Protein 9R8S (pdb70)

B-factor: mean 43.8, std 15.88, range [22.4, 128.46]

Structure (mmCIF, N/CA/C/O backbone):
data_9R8S
#
_entry.id   9R8S
#
_cell.length_a   110.614
_cell.length_b   110.614
_cell.length_c   113.027
_cell.angle_alpha   90.000
_cell.angle_beta   90.000
_cell.angle_gamma   120.000
#
_symmetry.space_group_name_H-M   'P 31 2 1'
#
loop_
_entity.id
_entity.type
_entity.pdbx_description
1 polymer 'SMODS-associated and fused to various effectors domain-containing protein'
2 non-polymer 'PHOSPHATE ION'
3 water water
#
loop_
_atom_site.group_PDB
_atom_site.id
_atom_site.type_symbol
_atom_site.label_atom_id
_atom_site.label_alt_id
_atom_site.label_comp_id
_atom_site.label_asym_id
_atom_site.label_entity_id
_atom_site.label_seq_id
_atom_site.pdbx_PDB_ins_code
_atom_site.Cartn_x
_atom_site.Cartn_y
_atom_site.Cartn_z
_atom_site.occupancy
_atom_site.B_iso_or_equiv
_atom_site.auth_seq_id
_atom_site.auth_comp_id
_atom_site.auth_asym_id
_atom_site.auth_atom_id
_atom_site.pdbx_PDB_model_num
ATOM 1 N N . MET A 1 8 ? -28.839 4.802 -30.274 1.000 65.498 1 MET A N 1
ATOM 2 C CA . MET A 1 8 ? -29.825 5.758 -29.699 1.000 55.489 1 MET A CA 1
ATOM 3 C C . MET A 1 8 ? -29.173 7.127 -29.555 1.000 53.583 1 MET A C 1
ATOM 4 O O . MET A 1 8 ? -27.958 7.225 -29.385 1.000 61.689 1 MET A O 1
ATOM 9 N N . ILE A 1 9 ? -30.006 8.172 -29.647 1.000 55.247 2 ILE A N 1
ATOM 10 C CA . ILE A 1 9 ? -29.580 9.513 -29.307 1.000 51.100 2 ILE A CA 1
ATOM 11 C C . ILE A 1 9 ? -30.590 10.131 -28.351 1.000 47.171 2 ILE A C 1
ATOM 12 O O . ILE A 1 9 ? -31.731 9.675 -28.229 1.000 41.508 2 ILE A O 1
ATOM 17 N N . GLY A 1 10 ? -30.086 11.160 -27.664 1.000 43.928 3 GLY A N 1
ATOM 18 C CA . GLY A 1 10 ? -30.885 12.040 -26.842 1.000 39.848 3 GLY A CA 1
ATOM 19 C C . GLY A 1 10 ? -31.083 13.376 -27.549 1.000 33.041 3 GLY A C 1
ATOM 20 O O . GLY A 1 10 ? -30.193 13.858 -28.248 1.000 35.947 3 GLY A O 1
ATOM 21 N N . VAL A 1 11 ? -32.272 13.952 -27.368 1.000 33.007 4 VAL A N 1
ATOM 22 C CA . VAL A 1 11 ? -32.551 15.293 -27.838 1.000 31.427 4 VAL A CA 1
ATOM 23 C C . VAL A 1 11 ? -32.999 16.116 -26.636 1.000 32.255 4 VAL A C 1
ATOM 24 O O . VAL A 1 11 ? -33.963 15.748 -25.968 1.000 31.629 4 VAL A O 1
ATOM 28 N N . TYR A 1 12 ? -32.282 17.220 -26.387 1.000 31.952 5 TYR A N 1
ATOM 29 C CA . TYR A 1 12 ? -32.555 18.119 -25.280 1.000 33.323 5 TYR A CA 1
ATOM 30 C C . TYR A 1 12 ? -33.020 19.475 -25.812 1.000 31.955 5 TYR A C 1
ATOM 31 O O . TYR A 1 12 ? -32.239 20.196 -26.434 1.000 32.979 5 TYR A O 1
ATOM 40 N N . ILE A 1 13 ? -34.291 19.802 -25.544 1.000 31.540 6 ILE A N 1
ATOM 41 C CA . ILE A 1 13 ? -34.888 21.064 -25.947 1.000 31.540 6 ILE A CA 1
ATOM 42 C C . ILE A 1 13 ? -34.872 21.988 -24.733 1.000 32.221 6 ILE A C 1
ATOM 43 O O . ILE A 1 13 ? -35.464 21.659 -23.705 1.000 31.948 6 ILE A O 1
ATOM 48 N N . THR A 1 14 ? -34.181 23.129 -24.841 1.000 32.951 7 THR A N 1
ATOM 49 C CA . THR A 1 14 ? -33.980 23.961 -23.664 1.000 33.324 7 THR A CA 1
ATOM 50 C C . THR A 1 14 ? -33.973 25.449 -24.016 1.000 32.695 7 THR A C 1
ATOM 51 O O . THR A 1 14 ? -33.411 25.875 -25.022 1.000 31.980 7 THR A O 1
ATOM 55 N N . LYS A 1 15 ? -34.603 26.230 -23.131 1.000 30.874 8 LYS A N 1
ATOM 56 C CA . LYS A 1 15 ? -34.563 27.679 -23.161 1.000 31.421 8 LYS A CA 1
ATOM 57 C C . LYS A 1 15 ? -33.164 28.202 -22.834 1.000 30.947 8 LYS A C 1
ATOM 58 O O . LYS A 1 15 ? -32.893 29.374 -23.066 1.000 33.078 8 LYS A O 1
ATOM 64 N N . TRP A 1 16 ? -32.287 27.350 -22.285 1.000 31.446 9 TRP A N 1
ATOM 65 C CA . TRP A 1 16 ? -30.923 27.754 -21.968 1.000 31.883 9 TRP A CA 1
ATOM 66 C C . TRP A 1 16 ? -29.944 26.981 -22.850 1.000 35.027 9 TRP A C 1
ATOM 67 O O . TRP A 1 16 ? -29.827 27.299 -24.040 1.000 34.314 9 TRP A O 1
ATOM 78 N N . GLY A 1 17 ? -29.241 25.981 -22.287 1.000 34.051 10 GLY A N 1
ATOM 79 C CA . GLY A 1 17 ? -28.265 25.224 -23.058 1.000 35.833 10 GLY A CA 1
ATOM 80 C C . GLY A 1 17 ? -27.141 24.663 -22.195 1.000 34.914 10 GLY A C 1
ATOM 81 O O . GLY A 1 17 ? -26.750 23.508 -22.353 1.000 36.959 10 GLY A O 1
ATOM 82 N N . PHE A 1 18 ? -26.639 25.490 -21.273 1.000 37.936 11 PHE A N 1
ATOM 83 C CA . PHE A 1 18 ? -25.437 25.175 -20.514 1.000 36.585 11 PHE A CA 1
ATOM 84 C C . PHE A 1 18 ? -25.650 23.955 -19.616 1.000 35.070 11 PHE A C 1
ATOM 85 O O . PHE A 1 18 ? -24.668 23.324 -19.241 1.000 36.380 11 PHE A O 1
ATOM 93 N N . GLU A 1 19 ? -26.912 23.618 -19.288 1.000 34.999 12 GLU A N 1
ATOM 94 C CA . GLU A 1 19 ? -27.225 22.667 -18.224 1.000 34.923 12 GLU A CA 1
ATOM 95 C C . GLU A 1 19 ? -27.460 21.246 -18.747 1.000 37.877 12 GLU A C 1
ATOM 96 O O . GLU A 1 19 ? -27.939 20.395 -18.005 1.000 35.742 12 GLU A O 1
ATOM 102 N N . VAL A 1 20 ? -27.040 20.966 -19.991 1.000 36.639 13 VAL A N 1
ATOM 103 C CA . VAL A 1 20 ? -27.358 19.725 -20.674 1.000 32.705 13 VAL A CA 1
ATOM 104 C C . VAL A 1 20 ? -26.695 18.510 -20.014 1.000 33.847 13 VAL A C 1
ATOM 105 O O . VAL A 1 20 ? -27.166 17.396 -20.195 1.000 33.791 13 VAL A O 1
ATOM 109 N N . GLU A 1 21 ? -25.603 18.693 -19.268 1.000 36.543 14 GLU A N 1
ATOM 110 C CA . GLU A 1 21 ? -24.790 17.559 -18.842 1.000 37.946 14 GLU A CA 1
ATOM 111 C C . GLU A 1 21 ? -25.547 16.621 -17.902 1.000 35.657 14 GLU A C 1
ATOM 112 O O . GLU A 1 21 ? -25.270 15.425 -17.907 1.000 37.852 14 GLU A O 1
ATOM 118 N N . THR A 1 22 ? -26.479 17.128 -17.085 1.000 33.196 15 THR A N 1
ATOM 119 C CA . THR A 1 22 ? -27.192 16.232 -16.182 1.000 35.423 15 THR A CA 1
ATOM 120 C C . THR A 1 22 ? -28.077 15.279 -16.985 1.000 34.544 15 THR A C 1
ATOM 121 O O . THR A 1 22 ? -28.265 14.136 -16.586 1.000 37.289 15 THR A O 1
ATOM 125 N N . PHE A 1 23 ? -28.617 15.746 -18.114 1.000 34.546 16 PHE A N 1
ATOM 126 C CA . PHE A 1 23 ? -29.395 14.897 -19.002 1.000 35.369 16 PHE A CA 1
ATOM 127 C C . PHE A 1 23 ? -28.499 13.821 -19.610 1.000 34.994 16 PHE A C 1
ATOM 128 O O . PHE A 1 23 ? -28.858 12.643 -19.572 1.000 38.317 16 PHE A O 1
ATOM 136 N N . LYS A 1 24 ? -27.331 14.213 -20.133 1.000 37.221 17 LYS A N 1
ATOM 137 C CA . LYS A 1 24 ? -26.421 13.245 -20.739 1.000 40.894 17 LYS A CA 1
ATOM 138 C C . LYS A 1 24 ? -26.077 12.149 -19.724 1.000 41.363 17 LYS A C 1
ATOM 139 O O . LYS A 1 24 ? -26.093 10.962 -20.058 1.000 41.210 17 LYS A O 1
ATOM 145 N N . LYS A 1 25 ? -25.792 12.555 -18.479 1.000 42.212 18 LYS A N 1
ATOM 146 C CA . LYS A 1 25 ? -25.344 11.629 -17.448 1.000 45.360 18 LYS A CA 1
ATOM 147 C C . LYS A 1 25 ? -26.437 10.620 -17.106 1.000 39.045 18 LYS A C 1
ATOM 148 O O . LYS A 1 25 ? -26.135 9.517 -16.665 1.000 41.844 18 LYS A O 1
ATOM 154 N N . ALA A 1 26 ? -27.703 11.005 -17.277 1.000 39.397 19 ALA A N 1
ATOM 155 C CA . ALA A 1 26 ? -28.822 10.140 -16.932 1.000 39.824 19 ALA A CA 1
ATOM 156 C C . ALA A 1 26 ? -29.030 9.041 -17.975 1.000 42.571 19 ALA A C 1
ATOM 157 O O . ALA A 1 26 ? -29.639 8.011 -17.673 1.000 44.055 19 ALA A O 1
ATOM 159 N N . LEU A 1 27 ? -28.521 9.259 -19.195 1.000 38.423 20 LEU A N 1
ATOM 160 C CA . LEU A 1 27 ? -28.766 8.339 -20.294 1.000 38.794 20 LEU A CA 1
ATOM 161 C C . LEU A 1 27 ? -27.771 7.188 -20.262 1.000 43.127 20 LEU A C 1
ATOM 162 O O . LEU A 1 27 ? -26.736 7.284 -19.601 1.000 44.658 20 LEU A O 1
ATOM 167 N N . PRO A 1 28 ? -28.067 6.076 -20.984 1.000 47.658 21 PRO A N 1
ATOM 168 C CA . PRO A 1 28 ? -27.103 4.998 -21.153 1.000 51.527 21 PRO A CA 1
ATOM 169 C C . PRO A 1 28 ? -25.749 5.498 -21.659 1.000 55.938 21 PRO A C 1
ATOM 170 O O . PRO A 1 28 ? -25.666 6.536 -22.321 1.000 55.050 21 PRO A O 1
ATOM 174 N N . LYS A 1 29 ? -24.697 4.747 -21.313 1.000 57.259 22 LYS A N 1
ATOM 175 C CA . LYS A 1 29 ? -23.327 5.090 -21.659 1.000 62.610 22 LYS A CA 1
ATOM 176 C C . LYS A 1 29 ? -23.218 5.301 -23.168 1.000 60.489 22 LYS A C 1
ATOM 177 O O . LYS A 1 29 ? -23.840 4.573 -23.938 1.000 57.532 22 LYS A O 1
ATOM 183 N N . ASN A 1 30 ? -22.450 6.327 -23.563 1.000 58.653 23 ASN A N 1
ATOM 184 C CA . ASN A 1 30 ? -22.165 6.645 -24.956 1.000 65.479 23 ASN A CA 1
ATOM 185 C C . ASN A 1 30 ? -23.429 6.987 -25.743 1.000 57.658 23 ASN A C 1
ATOM 186 O O . ASN A 1 30 ? -23.529 6.639 -26.913 1.000 64.339 23 ASN A O 1
ATOM 191 N N . THR A 1 31 ? -24.389 7.670 -25.112 1.000 54.572 24 THR A N 1
ATOM 192 C CA . THR A 1 31 ? -25.503 8.259 -25.838 1.000 51.054 24 THR A CA 1
ATOM 193 C C . THR A 1 31 ? -25.125 9.692 -26.203 1.000 48.570 24 THR A C 1
ATOM 194 O O . THR A 1 31 ? -24.834 10.504 -25.332 1.000 48.970 24 THR A O 1
ATOM 198 N N . GLU A 1 32 ? -25.131 9.993 -27.500 1.000 51.039 25 GLU A N 1
ATOM 199 C CA . GLU A 1 32 ? -24.940 11.351 -27.986 1.000 50.682 25 GLU A CA 1
ATOM 200 C C . GLU A 1 32 ? -26.211 12.149 -27.718 1.000 47.793 25 GLU A C 1
ATOM 201 O O . GLU A 1 32 ? -27.308 11.599 -27.776 1.000 48.586 25 GLU A O 1
ATOM 207 N N . VAL A 1 33 ? -26.050 13.442 -27.414 1.000 44.360 26 VAL A N 1
ATOM 208 C CA . VAL A 1 33 ? -27.181 14.315 -27.143 1.000 42.240 26 VAL A CA 1
ATOM 209 C C . VAL A 1 33 ? -27.093 15.518 -28.075 1.000 40.082 26 VAL A C 1
ATOM 210 O O . VAL A 1 33 ? -26.061 16.178 -28.138 1.000 42.498 26 VAL A O 1
ATOM 214 N N . LYS A 1 34 ? -28.194 15.782 -28.782 1.000 40.669 27 LYS A N 1
ATOM 215 C CA . LYS A 1 34 ? -28.339 16.968 -29.606 1.000 43.292 27 LYS A CA 1
ATOM 216 C C . LYS A 1 34 ? -29.153 17.991 -28.815 1.000 42.827 27 LYS A C 1
ATOM 217 O O . LYS A 1 34 ? -30.264 17.683 -28.378 1.000 40.163 27 LYS A O 1
ATOM 223 N N . THR A 1 35 ? -28.598 19.199 -28.635 1.000 39.429 28 THR A N 1
ATOM 224 C CA . THR A 1 35 ? -29.304 20.277 -27.962 1.000 38.665 28 THR A CA 1
ATOM 225 C C . THR A 1 35 ? -30.065 21.098 -28.998 1.000 38.483 28 THR A C 1
ATOM 226 O O . THR A 1 35 ? -29.511 21.480 -30.025 1.000 40.502 28 THR A O 1
ATOM 230 N N . ILE A 1 36 ? -31.336 21.384 -28.704 1.000 36.128 29 ILE A N 1
ATOM 231 C CA . ILE A 1 36 ? -32.116 22.337 -29.472 1.000 38.181 29 ILE A CA 1
ATOM 232 C C . ILE A 1 36 ? -32.374 23.552 -28.595 1.000 36.939 29 ILE A C 1
ATOM 233 O O . ILE A 1 36 ? -33.011 23.441 -27.549 1.000 33.896 29 ILE A O 1
ATOM 238 N N . ALA A 1 37 ? -31.822 24.688 -29.025 1.000 39.139 30 ALA A N 1
ATOM 239 C CA . ALA A 1 37 ? -31.850 25.903 -28.236 1.000 42.347 30 ALA A CA 1
ATOM 240 C C . ALA A 1 37 ? -33.109 26.683 -28.583 1.000 37.959 30 ALA A C 1
ATOM 241 O O . ALA A 1 37 ? -33.273 27.116 -29.704 1.000 46.423 30 ALA A O 1
ATOM 243 N N . PHE A 1 38 ? -33.991 26.858 -27.605 1.000 35.425 31 PHE A N 1
ATOM 244 C CA . PHE A 1 38 ? -35.192 27.658 -27.759 1.000 34.173 31 PHE A CA 1
ATOM 245 C C . PHE A 1 38 ? -34.894 29.059 -27.245 1.000 35.971 31 PHE A C 1
ATOM 246 O O . PHE A 1 38 ? -34.390 29.207 -26.135 1.000 37.243 31 PHE A O 1
ATOM 254 N N . THR A 1 39 ? -35.214 30.066 -28.060 1.000 37.762 32 THR A N 1
ATOM 255 C CA . THR A 1 39 ? -34.851 31.440 -27.753 1.000 42.822 32 THR A CA 1
ATOM 256 C C . THR A 1 39 ? -36.098 32.314 -27.687 1.000 43.202 32 THR A C 1
ATOM 257 O O . THR A 1 39 ? -35.976 33.532 -27.738 1.000 47.717 32 THR A O 1
ATOM 261 N N . GLY A 1 40 ? -37.286 31.704 -27.589 1.000 41.370 33 GLY A N 1
ATOM 262 C CA . GLY A 1 40 ? -38.536 32.455 -27.611 1.000 42.865 33 GLY A CA 1
ATOM 263 C C . GLY A 1 40 ? -39.202 32.448 -28.990 1.000 39.916 33 GLY A C 1
ATOM 264 O O . GLY A 1 40 ? -40.186 33.143 -29.198 1.000 43.315 33 GLY A O 1
ATOM 265 N N . ASP A 1 41 ? -38.666 31.659 -29.931 1.000 42.916 34 ASP A N 1
ATOM 266 C CA . ASP A 1 41 ? -39.306 31.414 -31.222 1.000 41.038 34 ASP A CA 1
ATOM 267 C C . ASP A 1 41 ? -39.779 29.959 -31.273 1.000 36.380 34 ASP A C 1
ATOM 268 O O . ASP A 1 41 ? -38.976 29.049 -31.495 1.000 36.432 34 ASP A O 1
ATOM 273 N N . TRP A 1 42 ? -41.088 29.745 -31.064 1.000 32.862 35 TRP A N 1
ATOM 274 C CA . TRP A 1 42 ? -41.626 28.401 -30.907 1.000 32.825 35 TRP A CA 1
ATOM 275 C C . TRP A 1 42 ? -41.491 27.622 -32.211 1.000 34.423 35 TRP A C 1
ATOM 276 O O . TRP A 1 42 ? -41.057 26.473 -32.205 1.000 34.682 35 TRP A O 1
ATOM 287 N N . ILE A 1 43 ? -41.864 28.245 -33.332 1.000 33.625 36 ILE A N 1
ATOM 288 C CA . ILE A 1 43 ? -41.898 27.505 -34.583 1.000 38.388 36 ILE A CA 1
ATOM 289 C C . ILE A 1 43 ? -40.476 27.100 -34.992 1.000 35.037 36 ILE A C 1
ATOM 290 O O . ILE A 1 43 ? -40.287 26.003 -35.508 1.000 35.069 36 ILE A O 1
ATOM 295 N N . GLU A 1 44 ? -39.471 27.946 -34.730 1.000 37.232 37 GLU A N 1
ATOM 296 C CA . GLU A 1 44 ? -38.099 27.609 -35.095 1.000 40.551 37 GLU A CA 1
ATOM 297 C C . GLU A 1 44 ? -37.595 26.414 -34.277 1.000 38.018 37 GLU A C 1
ATOM 298 O O . GLU A 1 44 ? -36.888 25.558 -34.799 1.000 37.641 37 GLU A O 1
ATOM 304 N N . ALA A 1 45 ? -37.939 26.352 -32.987 1.000 35.657 38 ALA A N 1
ATOM 305 C CA . ALA A 1 45 ? -37.506 25.247 -32.147 1.000 34.389 38 ALA A CA 1
ATOM 306 C C . ALA A 1 45 ? -38.168 23.940 -32.595 1.000 33.403 38 ALA A C 1
ATOM 307 O O . ALA A 1 45 ? -37.524 22.889 -32.651 1.000 34.396 38 ALA A O 1
ATOM 309 N N . VAL A 1 46 ? -39.461 24.022 -32.927 1.000 32.993 39 VAL A N 1
ATOM 310 C CA . VAL A 1 46 ? -40.202 22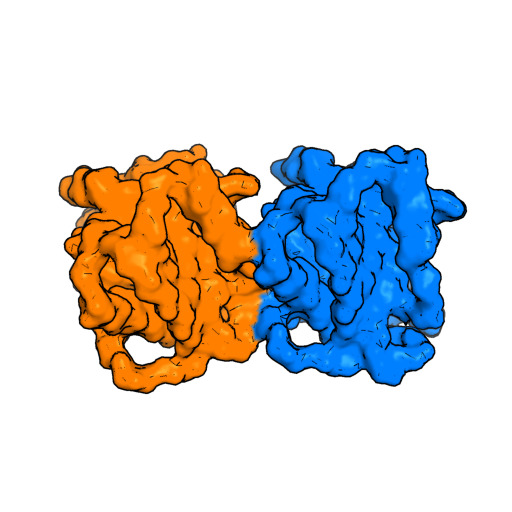.873 -33.418 1.000 32.722 39 VAL A CA 1
ATOM 311 C C . VAL A 1 46 ? -39.604 22.406 -34.749 1.000 36.287 39 VAL A C 1
ATOM 312 O O . VAL A 1 46 ? -39.470 21.206 -34.976 1.000 32.943 39 VAL A O 1
ATOM 316 N N . ARG A 1 47 ? -39.238 23.354 -35.619 1.000 34.869 40 ARG A N 1
ATOM 317 C CA . ARG A 1 47 ? -38.617 23.031 -36.898 1.000 36.536 40 ARG A CA 1
ATOM 318 C C . ARG A 1 47 ? -37.316 22.258 -36.683 1.000 39.704 40 ARG A C 1
ATOM 319 O O . ARG A 1 47 ? -37.091 21.229 -37.331 1.000 39.481 40 ARG A O 1
ATOM 327 N N . GLN A 1 48 ? -36.451 22.761 -35.793 1.000 35.904 41 GLN A N 1
ATOM 328 C CA . GLN A 1 48 ? -35.162 22.129 -35.552 1.000 36.479 41 GLN A CA 1
ATOM 329 C C . GLN A 1 48 ? -35.358 20.757 -34.903 1.000 39.045 41 GLN A C 1
ATOM 330 O O . GLN A 1 48 ? -34.594 19.827 -35.177 1.000 37.031 41 GLN A O 1
ATOM 336 N N . PHE A 1 49 ? -36.376 20.649 -34.035 1.000 37.196 42 PHE A N 1
ATOM 337 C CA . PHE A 1 49 ? -36.709 19.388 -33.387 1.000 34.845 42 PHE A CA 1
ATOM 338 C C . PHE A 1 49 ? -37.082 18.360 -34.447 1.000 36.309 42 PHE A C 1
ATOM 339 O O . PHE A 1 49 ? -36.536 17.261 -34.463 1.000 34.341 42 PHE A O 1
ATOM 347 N N . TYR A 1 50 ? -38.001 18.739 -35.336 1.000 37.237 43 TYR A N 1
ATOM 348 C CA . TYR A 1 50 ? -38.470 17.848 -36.380 1.000 38.878 43 TYR A CA 1
ATOM 349 C C . TYR A 1 50 ? -37.299 17.436 -37.259 1.000 40.685 43 TYR A C 1
ATOM 350 O O . TYR A 1 50 ? -37.153 16.261 -37.577 1.000 41.151 43 TYR A O 1
ATOM 359 N N . SER A 1 51 ? -36.475 18.412 -37.649 1.000 39.839 44 SER A N 1
ATOM 360 C CA . SER A 1 51 ? -35.327 18.162 -38.504 1.000 43.685 44 SER A CA 1
ATOM 361 C C . SER A 1 51 ? -34.407 17.123 -37.866 1.000 44.049 44 SER A C 1
ATOM 362 O O . SER A 1 51 ? -33.896 16.255 -38.561 1.000 45.160 44 SER A O 1
ATOM 365 N N . THR A 1 52 ? -34.244 17.188 -36.541 1.000 43.356 45 THR A N 1
ATOM 366 C CA . THR A 1 52 ? -33.361 16.280 -35.824 1.000 44.996 45 THR A CA 1
ATOM 367 C C . THR A 1 52 ? -33.946 14.865 -35.771 1.000 39.250 45 THR A C 1
ATOM 368 O O . THR A 1 52 ? -33.229 13.895 -35.954 1.000 40.158 45 THR A O 1
ATOM 372 N N . VAL A 1 53 ? -35.239 14.725 -35.469 1.000 38.725 46 VAL A N 1
ATOM 373 C CA . VAL A 1 53 ? -35.814 13.411 -35.193 1.000 43.960 46 VAL A CA 1
ATOM 374 C C . VAL A 1 53 ? -36.349 12.764 -36.471 1.000 44.364 46 VAL A C 1
ATOM 375 O O . VAL A 1 53 ? -36.724 11.596 -36.452 1.000 52.860 46 VAL A O 1
ATOM 379 N N . LYS A 1 54 ? -36.466 13.553 -37.541 1.000 46.437 47 LYS A N 1
ATOM 380 C CA . LYS A 1 54 ? -37.195 13.168 -38.738 1.000 57.495 47 LYS A CA 1
ATOM 381 C C . LYS A 1 54 ? -36.776 11.790 -39.244 1.000 60.734 47 LYS A C 1
ATOM 382 O O . LYS A 1 54 ? -37.638 10.957 -39.520 1.000 69.825 47 LYS A O 1
ATOM 388 N N . GLU A 1 55 ? -35.464 11.557 -39.394 1.000 60.846 48 GLU A N 1
ATOM 389 C CA . GLU A 1 55 ? -35.003 10.347 -40.069 1.000 67.199 48 GLU A CA 1
ATOM 390 C C . GLU A 1 55 ? -34.551 9.288 -39.066 1.000 68.969 48 GLU A C 1
ATOM 391 O O . GLU A 1 55 ? -34.038 8.240 -39.450 1.000 67.964 48 GLU A O 1
ATOM 397 N N . ILE A 1 56 ? -34.792 9.536 -37.775 1.000 75.501 49 ILE A N 1
ATOM 398 C CA . ILE A 1 56 ? -34.517 8.543 -36.747 1.000 71.614 49 ILE A CA 1
ATOM 399 C C . ILE A 1 56 ? -35.766 7.691 -36.544 1.000 80.539 49 ILE A C 1
ATOM 400 O O . ILE A 1 56 ? -36.859 8.225 -36.355 1.000 74.015 49 ILE A O 1
ATOM 405 N N . ASP A 1 57 ? -35.578 6.365 -36.595 1.000 76.735 50 ASP A N 1
ATOM 406 C CA . ASP A 1 57 ? -36.665 5.403 -36.486 1.000 82.690 50 ASP A CA 1
ATOM 407 C C . ASP A 1 57 ? -36.646 4.717 -35.121 1.000 85.212 50 ASP A C 1
ATOM 408 O O . ASP A 1 57 ? -37.706 4.392 -34.587 1.000 91.415 50 ASP A O 1
ATOM 413 N N . GLY A 1 58 ? -35.442 4.482 -34.577 1.000 73.393 51 GLY A N 1
ATOM 414 C CA . GLY A 1 58 ? -35.282 3.769 -33.322 1.000 77.671 51 GLY A CA 1
ATOM 415 C C . GLY A 1 58 ? -35.764 4.590 -32.125 1.000 74.880 51 GLY A C 1
ATOM 416 O O . GLY A 1 58 ? -36.448 5.600 -32.279 1.000 60.912 51 GLY A O 1
ATOM 417 N N . HIS A 1 59 ? -35.403 4.115 -30.932 1.000 62.281 52 HIS A N 1
ATOM 418 C CA . HIS A 1 59 ? -35.845 4.702 -29.681 1.000 54.592 52 HIS A CA 1
ATOM 419 C C . HIS A 1 59 ? -35.123 6.030 -29.472 1.000 48.606 52 HIS A C 1
ATOM 420 O O . HIS A 1 59 ? -33.915 6.119 -29.682 1.000 55.594 52 HIS A O 1
ATOM 427 N N . ILE A 1 60 ? -35.886 7.055 -29.073 1.000 40.836 53 ILE A N 1
ATOM 428 C CA . ILE A 1 60 ? -35.353 8.387 -28.834 1.000 38.472 53 ILE A CA 1
ATOM 429 C C . ILE A 1 60 ? -35.500 8.724 -27.347 1.000 35.167 53 ILE A C 1
ATOM 430 O O . ILE A 1 60 ? -36.577 8.551 -26.789 1.000 36.079 53 ILE A O 1
ATOM 435 N N . HIS A 1 61 ? -34.426 9.236 -26.725 1.000 33.887 54 HIS A N 1
ATOM 436 C CA . HIS A 1 61 ? -34.505 9.831 -25.398 1.000 33.083 54 HIS A CA 1
ATOM 437 C C . HIS A 1 61 ? -34.741 11.339 -25.516 1.000 32.223 54 HIS A C 1
ATOM 438 O O . HIS A 1 61 ? -34.035 12.018 -26.263 1.000 33.702 54 HIS A O 1
ATOM 445 N N . LEU A 1 62 ? -35.734 11.850 -24.776 1.000 31.006 55 LEU A N 1
ATOM 446 C CA . LEU A 1 62 ? -36.124 13.250 -24.836 1.000 29.222 55 LEU A CA 1
ATOM 447 C C . LEU A 1 62 ? -36.107 13.871 -23.439 1.000 29.259 55 LEU A C 1
ATOM 448 O O . LEU A 1 62 ? -36.442 13.212 -22.462 1.000 29.862 55 LEU A O 1
ATOM 453 N N . ALA A 1 63 ? -35.752 15.155 -23.377 1.000 28.237 56 ALA A N 1
ATOM 454 C CA . ALA A 1 63 ? -35.981 15.998 -22.213 1.000 31.445 56 ALA A CA 1
ATOM 455 C C . ALA A 1 63 ? -36.220 17.431 -22.673 1.000 30.712 56 ALA A C 1
ATOM 456 O O . ALA A 1 63 ? -35.773 17.827 -23.749 1.000 29.772 56 ALA A O 1
ATOM 458 N N . LEU A 1 64 ? -36.890 18.217 -21.830 1.000 28.925 57 LEU A N 1
ATOM 459 C CA . LEU A 1 64 ? -37.262 19.571 -22.192 1.000 27.925 57 LEU A CA 1
ATOM 460 C C . LEU A 1 64 ? -37.241 20.454 -20.952 1.000 28.151 57 LEU A C 1
ATOM 461 O O . LEU A 1 64 ? -37.877 20.139 -19.941 1.000 28.498 57 LEU A O 1
ATOM 466 N N . ASN A 1 65 ? -36.497 21.555 -21.068 1.000 27.638 58 ASN A N 1
ATOM 467 C CA . ASN A 1 65 ? -36.456 22.595 -20.057 1.000 28.012 58 ASN A CA 1
ATOM 468 C C . ASN A 1 65 ? -37.047 23.847 -20.679 1.000 29.206 58 ASN A C 1
ATOM 469 O O . ASN A 1 65 ? -36.365 24.563 -21.407 1.000 30.793 58 ASN A O 1
ATOM 474 N N . GLY A 1 66 ? -38.323 24.107 -20.397 1.000 30.825 59 GLY A N 1
ATOM 475 C CA . GLY A 1 66 ? -39.023 25.176 -21.082 1.000 32.388 59 GLY A CA 1
ATOM 476 C C . GLY A 1 66 ? -40.535 25.026 -20.954 1.000 30.861 59 GLY A C 1
ATOM 477 O O . GLY A 1 66 ? -41.012 24.215 -20.168 1.000 29.538 59 GLY A O 1
ATOM 478 N N . PRO A 1 67 ? -41.318 25.836 -21.700 1.000 31.260 60 PRO A N 1
ATOM 479 C CA . PRO A 1 67 ? -42.761 25.868 -21.530 1.000 32.983 60 PRO A CA 1
ATOM 480 C C . PRO A 1 67 ? -43.486 24.636 -22.075 1.000 30.266 60 PRO A C 1
ATOM 481 O O . PRO A 1 67 ? -43.096 24.038 -23.079 1.000 30.187 60 PRO A O 1
ATOM 485 N N . SER A 1 68 ? -44.580 24.291 -21.398 1.000 26.990 61 SER A N 1
ATOM 486 C CA . SER A 1 68 ? -45.393 23.151 -21.769 1.000 31.065 61 SER A CA 1
ATOM 487 C C . SER A 1 68 ? -45.978 23.349 -23.170 1.000 29.382 61 SER A C 1
ATOM 488 O O . SER A 1 68 ? -46.187 22.376 -23.877 1.000 27.638 61 SER A O 1
ATOM 491 N N . SER A 1 69 ? -46.226 24.605 -23.569 1.000 27.542 62 SER A N 1
ATOM 492 C CA . SER A 1 69 ? -46.752 24.915 -24.891 1.000 28.533 62 SER A CA 1
ATOM 493 C C . SER A 1 69 ? -45.780 24.457 -25.980 1.000 27.102 62 SER A C 1
ATOM 494 O O . SER A 1 69 ? -46.210 23.999 -27.039 1.000 29.915 62 SER A O 1
ATOM 497 N N . LEU A 1 70 ? -44.475 24.606 -25.732 1.000 27.171 63 LEU A N 1
ATOM 498 C CA . LEU A 1 70 ? -43.452 24.121 -26.648 1.000 29.108 63 LEU A CA 1
ATOM 499 C C . LEU A 1 70 ? -43.429 22.596 -26.666 1.000 29.268 63 LEU A C 1
ATOM 500 O O . LEU A 1 70 ? -43.296 21.984 -27.725 1.000 29.000 63 LEU A O 1
ATOM 505 N N . ALA A 1 71 ? -43.512 21.987 -25.480 1.000 27.140 64 ALA A N 1
ATOM 506 C CA . ALA A 1 71 ? -43.558 20.538 -25.361 1.000 30.049 64 ALA A CA 1
ATOM 507 C C . ALA A 1 71 ? -44.720 19.971 -26.189 1.000 29.056 64 ALA A C 1
ATOM 508 O O . ALA A 1 71 ? -44.568 18.970 -26.891 1.000 26.111 64 ALA A O 1
ATOM 510 N N . PHE A 1 72 ? -45.881 20.629 -26.118 1.000 27.076 65 PHE A N 1
ATOM 511 C CA . PHE A 1 72 ? -47.045 20.180 -26.863 1.000 26.919 65 PHE A CA 1
ATOM 512 C C . PHE A 1 72 ? -46.756 20.263 -28.364 1.000 27.667 65 PHE A C 1
ATOM 513 O O . PHE A 1 72 ? -47.056 19.327 -29.104 1.000 27.913 65 PHE A O 1
ATOM 521 N N . GLY A 1 73 ? -46.183 21.383 -28.801 1.000 27.533 66 GLY A N 1
ATOM 522 C CA . GLY A 1 73 ? -45.843 21.563 -30.206 1.000 29.072 66 GLY A CA 1
ATOM 523 C C . GLY A 1 73 ? -44.889 20.478 -30.701 1.000 30.051 66 GLY A C 1
ATOM 524 O O . GLY A 1 73 ? -45.077 19.930 -31.784 1.000 32.062 66 GLY A O 1
ATOM 525 N N . CYS A 1 74 ? -43.857 20.171 -29.902 1.000 29.796 67 CYS A N 1
ATOM 526 C CA . CYS A 1 74 ? -42.895 19.147 -30.269 1.000 30.340 67 CYS A CA 1
ATOM 527 C C . CYS A 1 74 ? -43.582 17.786 -30.373 1.000 31.356 67 CYS A C 1
ATOM 528 O O . CYS A 1 74 ? -43.260 17.003 -31.259 1.000 31.949 67 CYS A O 1
ATOM 531 N N . GLY A 1 75 ? -44.539 17.524 -29.471 1.000 29.875 68 GLY A N 1
ATOM 532 C CA . GLY A 1 75 ? -45.316 16.293 -29.491 1.000 31.285 68 GLY A CA 1
ATOM 533 C C . GLY A 1 75 ? -46.120 16.149 -30.784 1.000 31.249 68 GLY A C 1
ATOM 534 O O . GLY A 1 75 ? -46.149 15.082 -31.393 1.000 29.994 68 GLY A O 1
ATOM 535 N N . VAL A 1 76 ? -46.771 17.242 -31.181 1.000 29.785 69 VAL A N 1
ATOM 536 C CA . VAL A 1 76 ? -47.612 17.251 -32.359 1.000 33.543 69 VAL A CA 1
ATOM 537 C C . VAL A 1 76 ? -46.808 16.868 -33.604 1.000 34.081 69 VAL A C 1
ATOM 538 O O . VAL A 1 76 ? -47.313 16.086 -34.401 1.000 36.294 69 VAL A O 1
ATOM 542 N N . ILE A 1 77 ? -45.589 17.392 -33.803 1.000 35.819 70 ILE A N 1
ATOM 543 C CA . ILE A 1 77 ? -44.886 17.060 -35.049 1.000 42.791 70 ILE A CA 1
ATOM 544 C C . ILE A 1 77 ? -44.026 15.809 -34.871 1.000 35.242 70 ILE A C 1
ATOM 545 O O . ILE A 1 77 ? -43.442 15.349 -35.841 1.000 33.716 70 ILE A O 1
ATOM 550 N N . PHE A 1 78 ? -43.947 15.246 -33.654 1.000 37.609 71 PHE A N 1
ATOM 551 C CA . PHE A 1 78 ? -43.152 14.050 -33.430 1.000 36.572 71 PHE A CA 1
ATOM 552 C C . PHE A 1 78 ? -43.763 12.864 -34.175 1.000 33.219 71 PHE A C 1
ATOM 553 O O . PHE A 1 78 ? -43.046 11.992 -34.647 1.000 34.169 71 PHE A O 1
ATOM 561 N N . GLY A 1 79 ? -45.096 12.838 -34.276 1.000 35.529 72 GLY A N 1
ATOM 562 C CA . GLY A 1 79 ? -45.817 11.700 -34.821 1.000 36.864 72 GLY A CA 1
ATOM 563 C C . GLY A 1 79 ? -45.938 10.590 -33.778 1.000 38.516 72 GLY A C 1
ATOM 564 O O . GLY A 1 79 ? -45.467 10.720 -32.641 1.000 38.462 72 GLY A O 1
ATOM 565 N N . SER A 1 80 ? -46.544 9.472 -34.182 1.000 39.833 73 SER A N 1
ATOM 566 C CA . SER A 1 80 ? -46.817 8.387 -33.257 1.000 47.423 73 SER A CA 1
ATOM 567 C C . SER A 1 80 ? -46.342 7.038 -33.803 1.000 43.915 73 SER A C 1
ATOM 568 O O . SER A 1 80 ? -46.890 6.012 -33.440 1.000 46.717 73 SER A O 1
ATOM 571 N N . LEU A 1 81 ? -45.268 7.044 -34.608 1.000 40.750 74 LEU A N 1
ATOM 572 C CA . LEU A 1 81 ? -44.639 5.817 -35.063 1.000 40.461 74 LEU A CA 1
ATOM 573 C C . LEU A 1 81 ? -43.402 5.489 -34.228 1.000 39.976 74 LEU A C 1
ATOM 574 O O . LEU A 1 81 ? -42.985 4.340 -34.200 1.000 45.078 74 LEU A O 1
ATOM 579 N N . LYS A 1 82 ? -42.816 6.482 -33.546 1.000 42.398 75 LYS A N 1
ATOM 580 C CA . LYS A 1 82 ? -41.528 6.311 -32.889 1.000 37.090 75 LYS A CA 1
ATOM 581 C C . LYS A 1 82 ? -41.720 6.150 -31.382 1.000 35.989 75 LYS A C 1
ATOM 582 O O . LYS A 1 82 ? -42.511 6.883 -30.793 1.000 39.614 75 LYS A O 1
ATOM 588 N N . THR A 1 83 ? -40.973 5.214 -30.776 1.000 31.676 76 THR A N 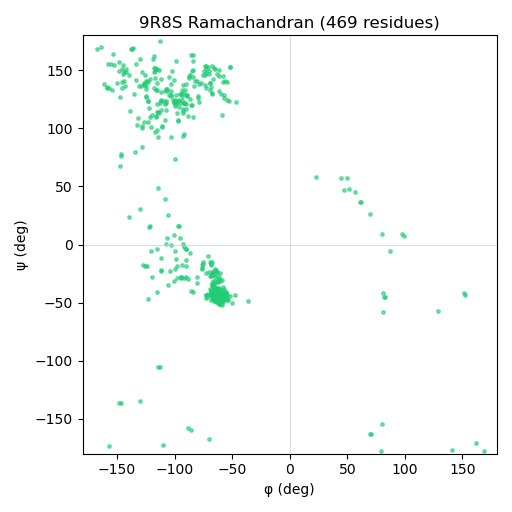1
ATOM 589 C CA . THR A 1 83 ? -40.994 5.039 -29.333 1.000 31.721 76 THR A CA 1
ATOM 590 C C . THR A 1 83 ? -40.026 6.049 -28.732 1.000 30.427 76 THR A C 1
ATOM 591 O O . THR A 1 83 ? -39.123 6.537 -29.400 1.000 33.907 76 THR A O 1
ATOM 595 N N . PHE A 1 84 ? -40.227 6.369 -27.455 1.000 30.370 77 PHE A N 1
ATOM 596 C CA . PHE A 1 84 ? -39.402 7.363 -26.794 1.000 30.675 77 PHE A CA 1
ATOM 597 C C . PHE A 1 84 ? -39.410 7.120 -25.288 1.000 29.682 77 PHE A C 1
ATOM 598 O O . PHE A 1 84 ? -40.326 6.503 -24.743 1.000 30.555 77 PHE A O 1
ATOM 606 N N . SER A 1 85 ? -38.341 7.588 -24.649 1.000 29.798 78 SER A N 1
ATOM 607 C CA . SER A 1 85 ? -38.299 7.768 -23.209 1.000 31.197 78 SER A CA 1
ATOM 608 C C . SER A 1 85 ? -38.250 9.263 -22.933 1.000 29.980 78 SER A C 1
ATOM 609 O O . SER A 1 85 ? -37.392 9.965 -23.464 1.000 32.422 78 SER A O 1
ATOM 612 N N . PHE A 1 86 ? -39.208 9.751 -22.144 1.000 26.832 79 PHE A N 1
ATOM 613 C CA . PHE A 1 86 ? -39.215 11.143 -21.747 1.000 26.420 79 PHE A CA 1
ATOM 614 C C . PHE A 1 86 ? -38.609 11.237 -20.345 1.000 28.703 79 PHE A C 1
ATOM 615 O O . PHE A 1 86 ? -39.113 10.616 -19.404 1.000 31.580 79 PHE A O 1
ATOM 623 N N . TRP A 1 87 ? -37.527 12.005 -20.228 1.000 27.591 80 TRP A N 1
ATOM 624 C CA . TRP A 1 87 ? -36.829 12.154 -18.961 1.000 29.140 80 TRP A CA 1
ATOM 625 C C . TRP A 1 87 ? -37.314 13.437 -18.300 1.000 30.991 80 TRP A C 1
ATOM 626 O O . TRP A 1 87 ? -37.052 14.542 -18.783 1.000 30.816 80 TRP A O 1
ATOM 637 N N . HIS A 1 88 ? -38.114 13.259 -17.247 1.000 29.854 81 HIS A N 1
ATOM 638 C CA . HIS A 1 88 ? -38.707 14.380 -16.541 1.000 29.482 81 HIS A CA 1
ATOM 639 C C . HIS A 1 88 ? -37.800 14.764 -15.382 1.000 29.685 81 HIS A C 1
ATOM 640 O O . HIS A 1 88 ? -37.310 13.896 -14.677 1.000 33.266 81 HIS A O 1
ATOM 647 N N . TYR A 1 89 ? -37.601 16.069 -15.196 1.000 29.881 82 TYR A N 1
ATOM 648 C CA . TYR A 1 89 ? -36.778 16.556 -14.105 1.000 30.718 82 TYR A CA 1
ATOM 649 C C . TYR A 1 89 ? -37.705 16.906 -12.952 1.000 33.441 82 TYR A C 1
ATOM 650 O O . TYR A 1 89 ? -38.561 17.769 -13.104 1.000 33.655 82 TYR A O 1
ATOM 659 N N . GLN A 1 90 ? -37.535 16.224 -11.816 1.000 38.490 83 GLN A N 1
ATOM 660 C CA . GLN A 1 90 ? -38.444 16.359 -10.685 1.000 40.202 83 GLN A CA 1
ATOM 661 C C . GLN A 1 90 ? -37.664 16.103 -9.399 1.000 45.850 83 GLN A C 1
ATOM 662 O O . GLN A 1 90 ? -36.831 15.201 -9.350 1.000 41.760 83 GLN A O 1
ATOM 668 N N . ASN A 1 91 ? -37.934 16.905 -8.370 1.000 52.895 84 ASN A N 1
ATOM 669 C CA . ASN A 1 91 ? -37.283 16.736 -7.081 1.000 52.909 84 ASN A CA 1
ATOM 670 C C . ASN A 1 91 ? -35.777 16.556 -7.293 1.000 47.387 84 ASN A C 1
ATOM 671 O O . ASN A 1 91 ? -35.181 15.640 -6.743 1.000 46.142 84 ASN A O 1
ATOM 676 N N . GLY A 1 92 ? -35.167 17.411 -8.122 1.000 42.547 85 GLY A N 1
ATOM 677 C CA . GLY A 1 92 ? -33.719 17.519 -8.204 1.000 40.486 85 GLY A CA 1
ATOM 678 C C . GLY A 1 92 ? -33.033 16.450 -9.056 1.000 38.084 85 GLY A C 1
ATOM 679 O O . GLY A 1 92 ? -31.810 16.403 -9.055 1.000 39.872 85 GLY A O 1
ATOM 680 N N . ALA A 1 93 ? -33.777 15.626 -9.807 1.000 39.167 86 ALA A N 1
ATOM 681 C CA . ALA A 1 93 ? -33.144 14.614 -10.639 1.000 35.830 86 ALA A CA 1
ATOM 682 C C . ALA A 1 93 ? -34.027 14.247 -11.837 1.000 33.134 86 ALA A C 1
ATOM 683 O O . ALA A 1 93 ? -35.219 14.529 -11.846 1.000 34.240 86 ALA A O 1
ATOM 685 N N . TYR A 1 94 ? -33.412 13.594 -12.829 1.000 31.684 87 TYR A N 1
ATOM 686 C CA . TYR A 1 94 ? -34.123 13.065 -13.984 1.000 31.873 87 TYR A CA 1
ATOM 687 C C . TYR A 1 94 ? -34.751 11.706 -13.674 1.000 33.177 87 TYR A C 1
ATOM 688 O O . TYR A 1 94 ? -34.158 10.872 -12.995 1.000 33.326 87 TYR A O 1
ATOM 697 N N . HIS A 1 95 ? -35.963 11.493 -14.191 1.000 30.766 88 HIS A N 1
ATOM 698 C CA . HIS A 1 95 ? -36.649 10.218 -14.049 1.000 33.941 88 HIS A CA 1
ATOM 699 C C . HIS A 1 95 ? -37.250 9.830 -15.395 1.000 32.782 88 HIS A C 1
ATOM 700 O O . HIS A 1 95 ? -37.931 10.650 -16.003 1.000 31.903 88 HIS A O 1
ATOM 707 N N . THR A 1 96 ? -36.997 8.594 -15.841 1.000 30.939 89 THR A N 1
ATOM 708 C CA . THR A 1 96 ? -37.454 8.161 -17.156 1.000 32.069 89 THR A CA 1
ATOM 709 C C . THR A 1 96 ? -38.945 7.840 -17.119 1.000 31.377 89 THR A C 1
ATOM 710 O O . THR A 1 96 ? -39.456 7.256 -16.165 1.000 31.854 89 THR A O 1
ATOM 714 N N . ILE A 1 97 ? -39.634 8.260 -18.186 1.000 32.699 90 ILE A N 1
ATOM 715 C CA . ILE A 1 97 ? -40.972 7.806 -18.530 1.000 31.224 90 ILE A CA 1
ATOM 716 C C . ILE A 1 97 ? -40.850 7.039 -19.853 1.000 32.501 90 ILE A C 1
ATOM 717 O O . ILE A 1 97 ? -40.830 7.657 -20.924 1.000 29.535 90 ILE A O 1
ATOM 722 N N . PRO A 1 98 ? -40.665 5.693 -19.816 1.000 32.166 91 PRO A N 1
ATOM 723 C CA . PRO A 1 98 ? -40.469 4.905 -21.026 1.000 33.174 91 PRO A CA 1
ATOM 724 C C . PRO A 1 98 ? -41.786 4.606 -21.733 1.000 36.006 91 PRO A C 1
ATOM 725 O O . PRO A 1 98 ? -42.721 4.096 -21.117 1.000 37.960 91 PRO A O 1
ATOM 729 N N . ILE A 1 99 ? -41.855 4.950 -23.026 1.000 35.446 92 ILE A N 1
ATOM 730 C CA . ILE A 1 99 ? -43.015 4.629 -23.838 1.000 35.468 92 ILE A CA 1
ATOM 731 C C . ILE A 1 99 ? -42.566 3.693 -24.956 1.000 36.542 92 ILE A C 1
ATOM 732 O O . ILE A 1 99 ? -42.055 4.148 -25.976 1.000 35.372 92 ILE A O 1
ATOM 737 N N . THR A 1 100 ? -42.758 2.383 -24.751 1.000 35.252 93 THR A N 1
ATOM 738 C CA . THR A 1 100 ? -42.354 1.381 -25.724 1.000 38.648 93 THR A CA 1
ATOM 739 C C . THR A 1 100 ? -43.541 0.938 -26.580 1.000 36.946 93 THR A C 1
ATOM 740 O O . THR A 1 100 ? -43.330 0.272 -27.587 1.000 39.307 93 THR A O 1
ATOM 744 N N . ASN A 1 101 ? -44.766 1.296 -26.176 1.000 35.672 94 ASN A N 1
ATOM 745 C CA . ASN A 1 101 ? -45.923 1.170 -27.044 1.000 36.955 94 ASN A CA 1
ATOM 746 C C . ASN A 1 101 ? -46.662 2.506 -27.094 1.000 35.816 94 ASN A C 1
ATOM 747 O O . ASN A 1 101 ? -47.456 2.817 -26.208 1.000 35.067 94 ASN A O 1
ATOM 752 N N . VAL A 1 102 ? -46.429 3.259 -28.176 1.000 32.748 95 VAL A N 1
ATOM 753 C CA . VAL A 1 102 ? -46.995 4.592 -28.344 1.000 33.507 95 VAL A CA 1
ATOM 754 C C . VAL A 1 102 ? -48.526 4.503 -28.405 1.000 32.807 95 VAL A C 1
ATOM 755 O O . VAL A 1 102 ? -49.212 5.400 -27.934 1.000 33.101 95 VAL A O 1
ATOM 759 N N . ARG A 1 103 ? -49.063 3.402 -28.945 1.000 32.183 96 ARG A N 1
ATOM 760 C CA . ARG A 1 103 ? -50.502 3.234 -29.077 1.000 35.308 96 ARG A CA 1
ATOM 761 C C . ARG A 1 103 ? -51.181 3.192 -27.710 1.000 34.236 96 ARG A C 1
ATOM 762 O O . ARG A 1 103 ? -52.366 3.533 -27.613 1.000 33.135 96 ARG A O 1
ATOM 770 N N . ALA A 1 104 ? -50.444 2.820 -26.650 1.000 34.035 97 ALA A N 1
ATOM 771 C CA . ALA A 1 104 ? -51.015 2.829 -25.310 1.000 33.795 97 ALA A CA 1
ATOM 772 C C . ALA A 1 104 ? -51.450 4.236 -24.894 1.000 34.389 97 ALA A C 1
ATOM 773 O O . ALA A 1 104 ? -52.397 4.369 -24.118 1.000 38.037 97 ALA A O 1
ATOM 775 N N . LEU A 1 105 ? -50.790 5.275 -25.438 1.000 31.014 98 LEU A N 1
ATOM 776 C CA . LEU A 1 105 ? -51.168 6.661 -25.174 1.000 34.158 98 LEU A CA 1
ATOM 777 C C . LEU A 1 105 ? -52.419 7.073 -25.946 1.000 34.293 98 LEU A C 1
ATOM 778 O O . LEU A 1 105 ? -53.021 8.091 -25.611 1.000 35.426 98 LEU A O 1
ATOM 783 N N . LYS A 1 106 ? -52.791 6.326 -26.997 1.000 32.827 99 LYS A N 1
ATOM 784 C CA . LYS A 1 106 ? -53.867 6.721 -27.896 1.000 30.000 99 LYS A CA 1
ATOM 785 C C . LYS A 1 106 ? -55.117 5.866 -27.709 1.000 28.269 99 LYS A C 1
ATOM 786 O O . LYS A 1 106 ? -56.111 6.054 -28.399 1.000 27.444 99 LYS A O 1
ATOM 792 N N . GLN A 1 107 ? -55.051 4.915 -26.778 1.000 27.278 100 GLN A N 1
ATOM 793 C CA . GLN A 1 107 ? -56.180 4.063 -26.448 1.000 27.524 100 GLN A CA 1
ATOM 794 C C . GLN A 1 107 ? -57.371 4.921 -26.021 1.000 27.479 100 GLN A C 1
ATOM 795 O O . GLN A 1 107 ? -57.235 5.782 -25.161 1.000 30.765 100 GLN A O 1
ATOM 801 N N . ARG A 1 108 ? -58.540 4.695 -26.623 1.000 25.462 101 ARG A N 1
ATOM 802 C CA . ARG A 1 108 ? -59.725 5.472 -26.277 1.000 26.911 101 ARG A CA 1
ATOM 803 C C . ARG A 1 108 ? -60.459 4.765 -25.139 1.000 27.929 101 ARG A C 1
ATOM 804 O O . ARG A 1 108 ? -60.551 3.550 -25.152 1.000 27.089 101 ARG A O 1
ATOM 812 N N . LEU A 1 109 ? -60.952 5.532 -24.155 1.000 29.062 102 LEU A N 1
ATOM 813 C CA . LEU A 1 109 ? -61.408 4.971 -22.886 1.000 28.461 102 LEU A CA 1
ATOM 814 C C . LEU A 1 109 ? -62.897 5.210 -22.681 1.000 31.042 102 LEU A C 1
ATOM 815 O O . LEU A 1 109 ? -63.438 6.187 -23.184 1.000 30.400 102 LEU A O 1
ATOM 820 N N . LYS A 1 110 ? -63.532 4.296 -21.930 1.000 32.839 103 LYS A N 1
ATOM 821 C CA . LYS A 1 110 ? -64.870 4.502 -21.405 1.000 33.538 103 LYS A CA 1
ATOM 822 C C . LYS A 1 110 ? -64.786 4.921 -19.942 1.000 31.414 103 LYS A C 1
ATOM 823 O O . LYS A 1 110 ? -65.662 5.621 -19.461 1.000 37.233 103 LYS A O 1
ATOM 829 N N . GLN A 1 111 ? -63.751 4.438 -19.243 1.000 34.700 104 GLN A N 1
ATOM 830 C CA . GLN A 1 111 ? -63.587 4.668 -17.810 1.000 37.996 104 GLN A CA 1
ATOM 831 C C . GLN A 1 111 ? -62.426 5.633 -17.605 1.000 31.495 104 GLN A C 1
ATOM 832 O O . GLN A 1 111 ? -61.323 5.344 -18.060 1.000 35.606 104 GLN A O 1
ATOM 838 N N . TYR A 1 112 ? -62.687 6.756 -16.926 1.000 29.976 105 TYR A N 1
ATOM 839 C CA . TYR A 1 112 ? -61.640 7.714 -16.609 1.000 28.448 105 TYR A CA 1
ATOM 840 C C . TYR A 1 112 ? -61.471 7.788 -15.089 1.000 28.254 105 TYR A C 1
ATOM 841 O O . TYR A 1 112 ? -62.458 7.875 -14.367 1.000 33.578 105 TYR A O 1
ATOM 850 N N . ASN A 1 113 ? -60.220 7.735 -14.630 1.000 27.702 106 ASN A N 1
ATOM 851 C CA . ASN A 1 113 ? -59.916 7.597 -13.212 1.000 27.717 106 ASN A CA 1
ATOM 852 C C . ASN A 1 113 ? -59.271 8.856 -12.639 1.000 30.140 106 ASN A C 1
ATOM 853 O O . ASN A 1 113 ? -59.343 9.055 -11.420 1.000 30.923 106 ASN A O 1
ATOM 858 N N . TYR A 1 114 ? -58.633 9.699 -13.482 1.000 27.677 107 TYR A N 1
ATOM 859 C CA . TYR A 1 114 ? -57.783 10.775 -12.978 1.000 29.092 107 TYR A CA 1
ATOM 860 C C . TYR A 1 114 ? -58.109 12.158 -13.540 1.000 29.533 107 TYR A C 1
ATOM 861 O O . TYR A 1 114 ? -57.635 13.148 -12.987 1.000 30.614 107 TYR A O 1
ATOM 870 N N . VAL A 1 115 ? -58.843 12.251 -14.658 1.000 29.534 108 VAL A N 1
ATOM 871 C CA . VAL A 1 115 ? -59.187 13.543 -15.233 1.000 30.583 108 VAL A CA 1
ATOM 872 C C . VAL A 1 115 ? -60.671 13.552 -15.580 1.000 31.409 108 VAL A C 1
ATOM 873 O O . VAL A 1 115 ? -61.264 12.497 -15.814 1.000 31.728 108 VAL A O 1
ATOM 877 N N . GLU A 1 116 ? -61.251 14.757 -15.620 1.000 34.056 109 GLU A N 1
ATOM 878 C CA . GLU A 1 116 ? -62.649 14.900 -15.989 1.000 34.984 109 GLU A CA 1
ATOM 879 C C . GLU A 1 116 ? -62.834 16.115 -16.890 1.000 31.848 109 GLU A C 1
ATOM 880 O O . GLU A 1 116 ? -62.144 17.132 -16.755 1.000 30.022 109 GLU A O 1
ATOM 886 N N . PRO A 1 117 ?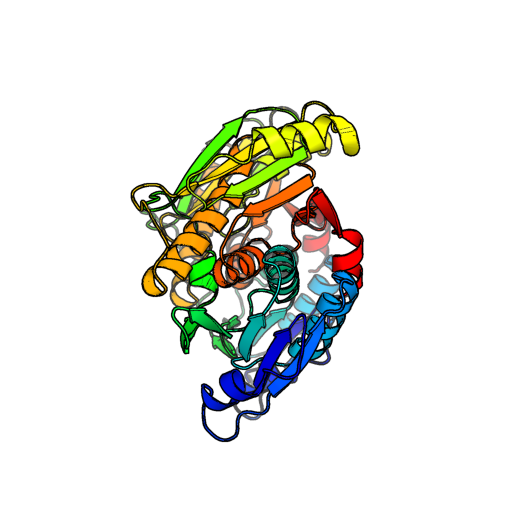 -63.784 16.019 -17.842 1.000 33.535 110 PRO A N 1
ATOM 887 C CA . PRO A 1 117 ? -64.110 17.125 -18.727 1.000 31.776 110 PRO A CA 1
ATOM 888 C C . PRO A 1 117 ? -65.170 18.062 -18.158 1.000 28.816 110 PRO A C 1
ATOM 889 O O . PRO A 1 117 ? -66.094 17.611 -17.485 1.000 31.893 110 PRO A O 1
ATOM 893 N N . PH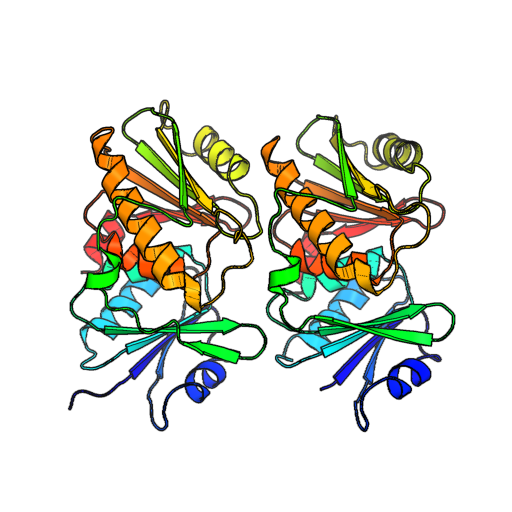E A 1 118 ? -65.043 19.355 -18.452 1.000 29.799 111 PHE A N 1
ATOM 894 C CA . PHE A 1 118 ? -66.115 20.314 -18.218 1.000 31.212 111 PHE A CA 1
ATOM 895 C C . PHE A 1 118 ? -66.371 21.054 -19.527 1.000 30.248 111 PHE A C 1
ATOM 896 O O . PHE A 1 118 ? -65.569 21.903 -19.916 1.000 28.749 111 PHE A O 1
ATOM 904 N N . TYR A 1 119 ? -67.478 20.703 -20.187 1.000 32.206 112 TYR A N 1
ATOM 905 C CA . TYR A 1 119 ? -67.798 21.198 -21.519 1.000 31.383 112 TYR A CA 1
ATOM 906 C C . TYR A 1 119 ? -68.904 22.248 -21.456 1.000 32.009 112 TYR A C 1
ATOM 907 O O . TYR A 1 119 ? -69.968 22.018 -20.890 1.000 30.783 112 TYR A O 1
ATOM 916 N N . GLU A 1 120 ? -68.652 23.390 -22.088 1.000 32.125 113 GLU A N 1
ATOM 917 C CA . GLU A 1 120 ? -69.639 24.448 -22.240 1.000 34.153 113 GLU A CA 1
ATOM 918 C C . GLU A 1 120 ? -69.923 24.594 -23.736 1.000 33.342 113 GLU A C 1
ATOM 919 O O . GLU A 1 120 ? -69.065 25.031 -24.493 1.000 33.556 113 GLU A O 1
ATOM 925 N N . ALA A 1 121 ? -71.129 24.202 -24.143 1.000 30.990 114 ALA A N 1
ATOM 926 C CA . ALA A 1 121 ? -71.501 24.123 -25.539 1.000 33.545 114 ALA A CA 1
ATOM 927 C C . ALA A 1 121 ? -71.558 25.523 -26.145 1.000 36.493 114 ALA A C 1
ATOM 928 O O . ALA A 1 121 ? -72.166 26.431 -25.579 1.000 38.514 114 ALA A O 1
ATOM 930 N N . GLY A 1 122 ? -70.897 25.685 -27.290 1.000 32.951 115 GLY A N 1
ATOM 931 C CA . GLY A 1 122 ? -71.013 26.887 -28.088 1.000 33.681 115 GLY A CA 1
ATOM 932 C C . GLY A 1 122 ? -70.854 26.549 -29.568 1.000 33.795 115 GLY A C 1
ATOM 933 O O . GLY A 1 122 ? -71.384 25.546 -30.025 1.000 34.292 115 GLY A O 1
ATOM 934 N N . GLY A 1 123 ? -70.094 27.371 -30.290 1.000 36.621 116 GLY A N 1
ATOM 935 C CA . GLY A 1 123 ? -69.864 27.156 -31.712 1.000 38.717 116 GLY A CA 1
ATOM 936 C C . GLY A 1 123 ? -68.663 26.250 -31.988 1.000 36.963 116 GLY A C 1
ATOM 937 O O . GLY A 1 123 ? -68.245 25.461 -31.139 1.000 33.417 116 GLY A O 1
ATOM 938 N N . LYS A 1 124 ? -68.124 26.381 -33.207 1.000 32.592 117 LYS A N 1
ATOM 939 C CA . LYS A 1 124 ? -67.228 25.396 -33.792 1.000 34.849 117 LYS A CA 1
ATOM 940 C C . LYS A 1 124 ? -65.760 25.680 -33.474 1.000 32.841 117 LYS A C 1
ATOM 941 O O . LYS A 1 124 ? -64.910 24.867 -33.821 1.000 34.482 117 LYS A O 1
ATOM 947 N N . ASP A 1 125 ? -65.459 26.794 -32.801 1.000 34.209 118 ASP A N 1
ATOM 948 C CA . ASP A 1 125 ? -64.153 26.943 -32.166 1.000 33.918 118 ASP A CA 1
ATOM 949 C C . ASP A 1 125 ? -64.224 26.381 -30.747 1.000 30.956 118 ASP A C 1
ATOM 950 O O . ASP A 1 125 ? -65.110 26.744 -29.986 1.000 31.717 118 ASP A O 1
ATOM 955 N N . LEU A 1 126 ? -63.289 25.487 -30.420 1.000 29.238 119 LEU A N 1
ATOM 956 C CA . LEU A 1 126 ? -63.217 24.902 -29.090 1.000 28.036 119 LEU A CA 1
ATOM 957 C C . LEU A 1 126 ? -62.003 25.463 -28.358 1.000 26.565 119 LEU A C 1
ATOM 958 O O . LEU A 1 126 ? -60.874 25.300 -28.805 1.000 28.762 119 LEU A O 1
ATOM 963 N N . VAL A 1 127 ? -62.251 26.109 -27.217 1.000 28.740 120 VAL A N 1
ATOM 964 C CA . VAL A 1 127 ? -61.181 26.572 -26.348 1.000 28.656 120 VAL A CA 1
ATOM 965 C C . VAL A 1 127 ? -60.917 25.476 -25.318 1.000 30.152 120 VAL A C 1
ATOM 966 O O . VAL A 1 127 ? -61.782 25.160 -24.498 1.000 29.710 120 VAL A O 1
ATOM 970 N N . VAL A 1 128 ? -59.710 24.899 -25.396 1.000 28.746 121 VAL A N 1
ATOM 971 C CA . VAL A 1 128 ? -59.295 23.783 -24.574 1.000 27.663 121 VAL A CA 1
ATOM 972 C C . VAL A 1 128 ? -58.379 24.326 -23.484 1.000 25.789 121 VAL A C 1
ATOM 973 O O . VAL A 1 128 ? -57.397 24.997 -23.777 1.000 28.510 121 VAL A O 1
ATOM 977 N N . MET A 1 129 ? -58.677 23.973 -22.233 1.000 27.616 122 MET A N 1
ATOM 978 C CA . MET A 1 129 ? -57.826 24.340 -21.108 1.000 29.469 122 MET A CA 1
ATOM 979 C C . MET A 1 129 ? -57.379 23.063 -20.399 1.000 27.793 122 MET A C 1
ATOM 980 O O . MET A 1 129 ? -58.199 22.354 -19.831 1.000 29.887 122 MET A O 1
ATOM 985 N N . LEU A 1 130 ? -56.089 22.738 -20.523 1.000 29.039 123 LEU A N 1
ATOM 986 C CA . LEU A 1 130 ? -55.490 21.576 -19.891 1.000 27.953 123 LEU A CA 1
ATOM 987 C C . LEU A 1 130 ? -54.922 22.039 -18.556 1.000 30.643 123 LEU A C 1
ATOM 988 O O . LEU A 1 130 ? -53.795 22.533 -18.469 1.000 33.088 123 LEU A O 1
ATOM 993 N N . ASN A 1 131 ? -55.744 21.890 -17.519 1.000 31.003 124 ASN A N 1
ATOM 994 C CA . ASN A 1 131 ? -55.496 22.542 -16.255 1.000 33.624 124 ASN A CA 1
ATOM 995 C C . ASN A 1 131 ? -55.362 21.499 -15.152 1.000 30.754 124 ASN A C 1
ATOM 996 O O . ASN A 1 131 ? -56.365 21.013 -14.624 1.000 31.464 124 ASN A O 1
ATOM 1001 N N . TYR A 1 132 ? -54.111 21.208 -14.783 1.000 29.973 125 TYR A N 1
ATOM 1002 C CA . TYR A 1 132 ? -53.844 20.273 -13.702 1.000 31.680 125 TYR A CA 1
ATOM 1003 C C . TYR A 1 132 ? -53.391 20.997 -12.437 1.000 31.406 125 TYR A C 1
ATOM 1004 O O . TYR A 1 132 ? -52.771 20.362 -11.605 1.000 37.662 125 TYR A O 1
ATOM 1013 N N . SER A 1 133 ? -53.767 22.271 -12.271 1.000 36.984 126 SER A N 1
ATOM 1014 C CA . SER A 1 133 ? -53.202 23.144 -11.242 1.000 42.513 126 SER A CA 1
ATOM 1015 C C . SER A 1 133 ? -53.988 23.183 -9.935 1.000 48.367 126 SER A C 1
ATOM 1016 O O . SER A 1 133 ? -53.476 23.702 -8.944 1.000 61.894 126 SER A O 1
ATOM 1019 N N . HIS A 1 134 ? -55.248 22.747 -9.951 1.000 48.943 127 HIS A N 1
ATOM 1020 C CA . HIS A 1 134 ? -56.110 22.845 -8.773 1.000 59.884 127 HIS A CA 1
ATOM 1021 C C . HIS A 1 134 ? -56.486 24.298 -8.478 1.000 60.402 127 HIS A C 1
ATOM 1022 O O . HIS A 1 134 ? -56.760 24.638 -7.334 1.000 68.360 127 HIS A O 1
ATOM 1029 N N . HIS A 1 135 ? -56.500 25.157 -9.503 1.000 65.171 128 HIS A N 1
ATOM 1030 C CA . HIS A 1 135 ? -57.077 26.488 -9.402 1.000 67.866 128 HIS A CA 1
ATOM 1031 C C . HIS A 1 135 ? -57.495 26.905 -10.810 1.000 71.918 128 HIS A C 1
ATOM 1032 O O . HIS A 1 135 ? -56.719 26.732 -11.747 1.000 66.583 128 HIS A O 1
ATOM 1039 N N . GLU A 1 136 ? -58.721 27.424 -10.948 1.000 74.249 129 GLU A N 1
ATOM 1040 C CA . GLU A 1 136 ? -59.350 27.605 -12.249 1.000 77.908 129 GLU A CA 1
ATOM 1041 C C . GLU A 1 136 ? -58.590 28.659 -13.052 1.000 61.659 129 GLU A C 1
ATOM 1042 O O . GLU A 1 136 ? -58.125 29.652 -12.496 1.000 71.435 129 GLU A O 1
ATOM 1048 N N . ILE A 1 137 ? -58.478 28.429 -14.367 1.000 64.707 130 ILE A N 1
ATOM 1049 C CA . ILE A 1 137 ? -57.858 29.395 -15.269 1.000 51.884 130 ILE A CA 1
ATOM 1050 C C . ILE A 1 137 ? -58.885 29.921 -16.272 1.000 43.595 130 ILE A C 1
ATOM 1051 O O . ILE A 1 137 ? -58.582 30.819 -17.060 1.000 47.894 130 ILE A O 1
ATOM 1056 N N . LYS A 1 138 ? -60.100 29.363 -16.205 1.000 45.240 131 LYS A N 1
ATOM 1057 C CA . LYS A 1 138 ? -61.146 29.616 -17.181 1.000 47.106 131 LYS A CA 1
ATOM 1058 C C . LYS A 1 138 ? -61.482 31.102 -17.258 1.000 46.597 131 LYS A C 1
ATOM 1059 O O . LYS A 1 138 ? -61.627 31.620 -18.349 1.000 39.661 131 LYS A O 1
ATOM 1065 N N . THR A 1 139 ? -61.622 31.798 -16.119 1.000 46.618 132 THR A N 1
ATOM 1066 C CA . THR A 1 139 ? -61.965 33.215 -16.146 1.000 47.028 132 THR A CA 1
ATOM 1067 C C . THR A 1 139 ? -60.910 34.017 -16.924 1.000 42.532 132 THR A C 1
ATOM 1068 O O . THR A 1 139 ? -61.245 34.881 -17.731 1.000 42.392 132 THR A O 1
ATOM 1072 N N . ALA A 1 140 ? -59.627 33.741 -16.684 1.000 45.329 133 ALA A N 1
ATOM 1073 C CA . ALA A 1 140 ? -58.566 34.496 -17.338 1.000 44.320 133 ALA A CA 1
ATOM 1074 C C . ALA A 1 140 ? -58.519 34.171 -18.834 1.000 42.733 133 ALA A C 1
ATOM 1075 O O . ALA A 1 140 ? -58.286 35.053 -19.663 1.000 36.746 133 ALA A O 1
ATOM 1077 N N . VAL A 1 141 ? -58.738 32.900 -19.184 1.000 39.190 134 VAL A N 1
ATOM 1078 C CA . VAL A 1 141 ? -58.705 32.494 -20.583 1.000 35.257 134 VAL A CA 1
ATOM 1079 C C . VAL A 1 141 ? -59.893 33.123 -21.313 1.000 34.959 134 VAL A C 1
ATOM 1080 O O . VAL A 1 141 ? -59.733 33.662 -22.402 1.000 33.551 134 VAL A O 1
ATOM 1084 N N . LYS A 1 142 ? -61.079 33.088 -20.702 1.000 34.443 135 LYS A N 1
ATOM 1085 C CA . LYS A 1 142 ? -62.264 33.672 -21.312 1.000 38.689 135 LYS A CA 1
ATOM 1086 C C . LYS A 1 142 ? -62.089 35.170 -21.550 1.000 38.919 135 LYS A C 1
ATOM 1087 O O . LYS A 1 142 ? -62.514 35.679 -22.579 1.000 36.010 135 LYS A O 1
ATOM 1093 N N . GLU A 1 143 ? -61.493 35.884 -20.590 1.000 37.835 136 GLU A N 1
ATOM 1094 C CA . GLU A 1 143 ? -61.280 37.314 -20.735 1.000 39.204 136 GLU A CA 1
ATOM 1095 C C . GLU A 1 143 ? -60.386 37.584 -21.949 1.000 37.567 136 GLU A C 1
ATOM 1096 O O . GLU A 1 143 ? -60.672 38.485 -22.738 1.000 40.057 136 GLU A O 1
ATOM 1102 N N . TYR A 1 144 ? -59.313 36.796 -22.082 1.000 34.019 137 TYR A N 1
ATOM 1103 C CA . TYR A 1 144 ? -58.403 36.888 -23.213 1.000 34.116 137 TYR A CA 1
ATOM 1104 C C . TYR A 1 144 ? -59.135 36.581 -24.521 1.000 34.945 137 TYR A C 1
ATOM 1105 O O . TYR A 1 144 ? -58.995 37.315 -25.497 1.000 35.338 137 TYR A O 1
ATOM 1114 N N . VAL A 1 145 ? -59.911 35.497 -24.542 1.000 35.568 138 VAL A N 1
ATOM 1115 C CA . VAL A 1 145 ? -60.637 35.093 -25.740 1.000 37.581 138 VAL A CA 1
ATOM 1116 C C . VAL A 1 145 ? -61.575 36.218 -26.173 1.000 36.518 138 VAL A C 1
ATOM 1117 O O . VAL A 1 145 ? -61.599 36.587 -27.341 1.000 37.932 138 VAL A O 1
ATOM 1121 N N . MET A 1 146 ? -62.340 36.763 -25.223 1.000 36.647 139 MET A N 1
ATOM 1122 C CA . MET A 1 146 ? -63.335 37.780 -25.523 1.000 38.313 139 MET A CA 1
ATOM 1123 C C . MET A 1 146 ? -62.675 39.079 -25.988 1.000 36.741 139 MET A C 1
ATOM 1124 O O . MET A 1 146 ? -63.200 39.753 -26.870 1.000 37.885 139 MET A O 1
ATOM 1129 N N . ASN A 1 147 ? -61.542 39.446 -25.383 1.000 35.151 140 ASN A N 1
ATOM 1130 C CA . ASN A 1 147 ? -60.987 40.778 -25.557 1.000 40.126 140 ASN A CA 1
ATOM 1131 C C . ASN A 1 147 ? -59.943 40.841 -26.667 1.000 38.618 140 ASN A C 1
ATOM 1132 O O . ASN A 1 147 ? -59.767 41.900 -27.255 1.000 41.348 140 ASN A O 1
ATOM 1137 N N . LYS A 1 148 ? -59.246 39.739 -26.944 1.000 38.587 141 LYS A N 1
ATOM 1138 C CA . LYS A 1 148 ? -58.096 39.780 -27.841 1.000 41.547 141 LYS A CA 1
ATOM 1139 C C . LYS A 1 148 ? -58.346 38.959 -29.101 1.000 40.780 141 LYS A C 1
ATOM 1140 O O . LYS A 1 148 ? -57.972 39.385 -30.171 1.000 46.820 141 LYS A O 1
ATOM 1146 N N . LEU A 1 149 ? -58.970 37.791 -28.974 1.000 43.294 142 LEU A N 1
ATOM 1147 C CA . LEU A 1 149 ? -59.204 36.946 -30.135 1.000 42.092 142 LEU A CA 1
ATOM 1148 C C . LEU A 1 149 ? -60.524 37.324 -30.781 1.000 44.871 142 LEU A C 1
ATOM 1149 O O . LEU A 1 149 ? -60.726 37.116 -31.972 1.000 50.011 142 LEU A O 1
ATOM 1154 N N . ARG A 1 150 ? -61.441 37.810 -29.948 1.000 46.665 143 ARG A N 1
ATOM 1155 C CA . ARG A 1 150 ? -62.792 38.146 -30.357 1.000 58.238 143 ARG A CA 1
ATOM 1156 C C . ARG A 1 150 ? -63.440 36.976 -31.108 1.000 52.940 143 ARG A C 1
ATOM 1157 O O . ARG A 1 150 ? -64.058 37.179 -32.150 1.000 67.612 143 ARG A O 1
ATOM 1165 N N . LEU A 1 151 ? -63.344 35.757 -30.546 1.000 53.112 144 LEU A N 1
ATOM 1166 C CA . LEU A 1 151 ? -64.002 34.593 -31.131 1.000 51.321 144 LEU A CA 1
ATOM 1167 C C . LEU A 1 151 ? -65.516 34.710 -30.944 1.000 52.925 144 LEU A C 1
ATOM 1168 O O . LEU A 1 151 ? -65.954 35.328 -29.974 1.000 57.600 144 LEU A O 1
ATOM 1173 N N . GLU A 1 152 ? -66.296 34.093 -31.846 1.000 47.115 145 GLU A N 1
ATOM 1174 C CA . GLU A 1 152 ? -67.750 34.184 -31.809 1.000 54.729 145 GLU A CA 1
ATOM 1175 C C . GLU A 1 152 ? -68.360 32.968 -31.100 1.000 50.182 145 GLU A C 1
ATOM 1176 O O . GLU A 1 152 ? -68.408 31.869 -31.644 1.000 47.505 145 GLU A O 1
ATOM 1182 N N . ASN A 1 153 ? -68.843 33.185 -29.873 1.000 46.336 146 ASN A N 1
ATOM 1183 C CA . ASN A 1 153 ? -69.517 32.172 -29.072 1.000 44.792 146 ASN A CA 1
ATOM 1184 C C . ASN A 1 153 ? -68.765 30.843 -29.123 1.000 36.539 146 ASN A C 1
ATOM 1185 O O . ASN A 1 153 ? -69.332 29.820 -29.481 1.000 40.430 146 ASN A O 1
ATOM 1190 N N . PRO A 1 154 ? -67.475 30.797 -28.739 1.000 37.869 147 PRO A N 1
ATOM 1191 C CA . PRO A 1 154 ? -66.741 29.544 -28.754 1.000 37.214 147 PRO A CA 1
ATOM 1192 C C . PRO A 1 154 ? -67.288 28.545 -27.739 1.000 34.847 147 PRO A C 1
ATOM 1193 O O . PRO A 1 154 ? -67.878 28.927 -26.730 1.000 33.688 147 PRO A O 1
ATOM 1197 N N . SER A 1 155 ? -67.124 27.259 -28.047 1.000 31.417 148 SER A N 1
ATOM 1198 C CA . SER A 1 155 ? -67.246 26.209 -27.051 1.000 32.175 148 SER A CA 1
ATOM 1199 C C . SER A 1 155 ? -66.015 26.233 -26.141 1.000 30.707 148 SER A C 1
ATOM 1200 O O . SER A 1 155 ? -64.934 26.666 -26.545 1.000 28.443 148 SER A O 1
ATOM 1203 N N . TYR A 1 156 ? -66.186 25.744 -24.904 1.000 29.796 149 TYR A N 1
ATOM 1204 C CA . TYR A 1 156 ? -65.096 25.636 -23.947 1.000 28.796 149 TYR A CA 1
ATOM 1205 C C . TYR A 1 156 ? -65.012 24.204 -23.419 1.000 29.671 149 TYR A C 1
ATOM 1206 O O . TYR A 1 156 ? -66.039 23.585 -23.129 1.000 29.960 149 TYR A O 1
ATOM 1215 N N . LEU A 1 157 ? -63.780 23.689 -23.313 1.000 28.304 150 LEU A N 1
ATOM 1216 C CA . LEU A 1 157 ? -63.506 22.405 -22.677 1.000 29.208 150 LEU A CA 1
ATOM 1217 C C . LEU A 1 157 ? -62.353 22.565 -21.687 1.000 30.446 150 LEU A C 1
ATOM 1218 O O . LEU A 1 157 ? -61.210 22.726 -22.100 1.000 28.377 150 LEU A O 1
ATOM 1223 N N . GLU A 1 158 ? -62.658 22.499 -20.381 1.000 29.888 151 GLU A N 1
ATOM 1224 C CA . GLU A 1 158 ? -61.640 22.395 -19.353 1.000 31.839 151 GLU A CA 1
ATOM 1225 C C . GLU A 1 158 ? -61.444 20.919 -19.012 1.000 30.701 151 GLU A C 1
ATOM 1226 O O . GLU A 1 158 ? -62.409 20.204 -18.785 1.000 29.959 151 GLU A O 1
ATOM 1232 N N . ILE A 1 159 ? -60.189 20.468 -19.019 1.000 29.052 152 ILE A N 1
ATOM 1233 C CA . ILE A 1 159 ? -59.826 19.162 -18.497 1.000 29.826 152 ILE A CA 1
ATOM 1234 C C . ILE A 1 159 ? -58.990 19.375 -17.243 1.000 31.138 152 ILE A C 1
ATOM 1235 O O . ILE A 1 159 ? -57.964 20.049 -17.285 1.000 31.566 152 ILE A O 1
ATOM 1240 N N . SER A 1 160 ? -59.440 18.786 -16.133 1.000 31.539 153 SER A N 1
ATOM 1241 C CA . SER A 1 160 ? -58.742 18.961 -14.874 1.000 32.543 153 SER A CA 1
ATOM 1242 C C . SER A 1 160 ? -58.661 17.628 -14.128 1.000 33.004 153 SER A C 1
ATOM 1243 O O . SER A 1 160 ? -59.308 16.637 -14.482 1.000 30.804 153 SER A O 1
ATOM 1246 N N . LEU A 1 161 ? -57.830 17.616 -13.086 1.000 28.869 154 LEU A N 1
ATOM 1247 C CA . LEU A 1 161 ? -57.603 16.414 -12.302 1.000 33.624 154 LEU A CA 1
ATOM 1248 C C . LEU A 1 161 ? -58.852 16.088 -11.497 1.000 34.157 154 LEU A C 1
ATOM 1249 O O . LEU A 1 161 ? -59.591 16.989 -11.113 1.000 32.624 154 LEU A O 1
ATOM 1254 N N . LYS A 1 162 ? -59.071 14.798 -11.253 1.000 35.409 155 LYS A N 1
ATOM 1255 C CA . LYS A 1 162 ? -60.009 14.382 -10.232 1.000 37.741 155 LYS A CA 1
ATOM 1256 C C . LYS A 1 162 ? -59.298 13.391 -9.326 1.000 34.714 155 LYS A C 1
ATOM 1257 O O . LYS A 1 162 ? -58.389 12.687 -9.755 1.000 30.083 155 LYS A O 1
ATOM 1263 N N . GLY A 1 163 ? -59.693 13.397 -8.050 1.000 35.546 156 GLY A N 1
ATOM 1264 C CA . GLY A 1 163 ? -59.166 12.461 -7.072 1.000 38.807 156 GLY A CA 1
ATOM 1265 C C . GLY A 1 163 ? -57.807 12.880 -6.517 1.000 38.514 156 GLY A C 1
ATOM 1266 O O . GLY A 1 163 ? -57.648 12.973 -5.305 1.000 43.909 156 GLY A O 1
ATOM 1267 N N . ILE A 1 164 ? -56.825 13.054 -7.404 1.000 35.349 157 ILE A N 1
ATOM 1268 C CA . ILE A 1 164 ? -55.499 13.535 -7.058 1.000 39.605 157 ILE A CA 1
ATOM 1269 C C . ILE A 1 164 ? -55.595 15.003 -6.663 1.000 41.542 157 ILE A C 1
ATOM 1270 O O . ILE A 1 164 ? -56.151 15.781 -7.418 1.000 43.770 157 ILE A O 1
ATOM 1275 N N . THR A 1 165 ? -54.974 15.380 -5.539 1.000 48.796 158 THR A N 1
ATOM 1276 C CA . THR A 1 165 ? -55.187 16.682 -4.908 1.000 52.423 158 THR A CA 1
ATOM 1277 C C . THR A 1 165 ? -53.937 17.557 -5.011 1.000 44.805 158 THR A C 1
ATOM 1278 O O . THR A 1 165 ? -54.002 18.748 -4.703 1.000 51.823 158 THR A O 1
ATOM 1282 N N . GLY A 1 166 ? -52.798 16.970 -5.412 1.000 52.036 159 GLY A N 1
ATOM 1283 C CA . GLY A 1 166 ? -51.537 17.693 -5.491 1.000 51.963 159 GLY A CA 1
ATOM 1284 C C . GLY A 1 166 ? -50.854 17.479 -6.842 1.000 49.594 159 GLY A C 1
ATOM 1285 O O . GLY A 1 166 ? -51.492 17.556 -7.886 1.000 46.098 159 GLY A O 1
ATOM 1286 N N . ASN A 1 167 ? -49.543 17.221 -6.803 1.000 46.417 160 ASN A N 1
ATOM 1287 C CA . ASN A 1 167 ? -48.774 16.914 -7.995 1.000 48.272 160 ASN A CA 1
ATOM 1288 C C . ASN A 1 167 ? -49.085 15.515 -8.516 1.000 41.964 160 ASN A C 1
ATOM 1289 O O . ASN A 1 167 ? -49.411 14.597 -7.772 1.000 41.808 160 ASN A O 1
ATOM 1294 N N . ILE A 1 168 ? -48.882 15.357 -9.819 1.000 36.889 161 ILE A N 1
ATOM 1295 C CA . ILE A 1 168 ? -49.044 14.082 -10.480 1.000 34.522 161 ILE A CA 1
ATOM 1296 C C . ILE A 1 168 ? -47.737 13.309 -10.338 1.000 34.114 161 ILE A C 1
ATOM 1297 O O . ILE A 1 168 ? -46.696 13.758 -10.803 1.000 37.181 161 ILE A O 1
ATOM 1302 N N . PRO A 1 169 ? -47.727 12.122 -9.707 1.000 32.039 162 PRO A N 1
ATOM 1303 C CA . PRO A 1 169 ? -46.512 11.319 -9.692 1.000 34.756 162 PRO A CA 1
ATOM 1304 C C . PRO A 1 169 ? -46.118 10.842 -11.086 1.000 34.355 162 PRO A C 1
ATOM 1305 O O . PRO A 1 169 ? -46.991 10.683 -11.944 1.000 32.978 162 PRO A O 1
ATOM 1309 N N . ILE A 1 170 ? -44.805 10.646 -11.283 1.000 37.220 163 ILE A N 1
ATOM 1310 C CA . ILE A 1 170 ? -44.230 10.182 -12.540 1.000 40.239 163 ILE A CA 1
ATOM 1311 C C . ILE A 1 170 ? -45.009 8.976 -13.051 1.000 33.324 163 ILE A C 1
ATOM 1312 O O . ILE A 1 170 ? -45.308 8.896 -14.237 1.000 36.135 163 ILE A O 1
ATOM 1317 N N . GLU A 1 171 ? -45.328 8.049 -12.141 1.000 33.628 164 GLU A N 1
ATOM 1318 C CA . GLU A 1 171 ? -45.907 6.756 -12.488 1.000 36.349 164 GLU A CA 1
ATOM 1319 C C . GLU A 1 171 ? -47.290 6.910 -13.135 1.000 35.837 164 GLU A C 1
ATOM 1320 O O . GLU A 1 171 ? -47.739 5.992 -13.823 1.000 35.646 164 GLU A O 1
ATOM 1326 N N . LEU A 1 172 ? -47.969 8.046 -12.893 1.000 33.484 165 LEU A N 1
ATOM 1327 C CA . LEU A 1 172 ? -49.317 8.290 -13.399 1.000 32.419 165 LEU A CA 1
ATOM 1328 C C . LEU A 1 172 ? -49.307 9.229 -14.606 1.000 29.984 165 LEU A C 1
ATOM 1329 O O . LEU A 1 172 ? -50.358 9.524 -15.153 1.000 27.353 165 LEU A O 1
ATOM 1334 N N . MET A 1 173 ? -48.147 9.716 -15.040 1.000 29.263 166 MET A N 1
ATOM 1335 C CA . MET A 1 173 ? -48.151 10.709 -16.106 1.000 29.782 166 MET A CA 1
ATOM 1336 C C . MET A 1 173 ? -48.609 10.116 -17.443 1.000 29.928 166 MET A C 1
ATOM 1337 O O . MET A 1 173 ? -49.417 10.743 -18.123 1.000 30.077 166 MET A O 1
ATOM 1342 N N . PRO A 1 174 ? -48.163 8.914 -17.873 1.000 29.076 167 PRO A N 1
ATOM 1343 C CA . PRO A 1 174 ? -48.736 8.292 -19.064 1.000 30.615 167 PRO A CA 1
ATOM 1344 C C . PRO A 1 174 ? -50.253 8.124 -18.990 1.000 30.801 167 PRO A C 1
ATOM 1345 O O . PRO A 1 174 ? -50.947 8.388 -19.967 1.000 29.376 167 PRO A O 1
ATOM 1349 N N . THR A 1 175 ? -50.764 7.715 -17.822 1.000 28.272 168 THR A N 1
ATOM 1350 C CA . THR A 1 175 ? -52.194 7.523 -17.638 1.000 29.124 168 THR A CA 1
ATOM 1351 C C . THR A 1 175 ? -52.943 8.846 -17.805 1.000 27.556 168 THR A C 1
ATOM 1352 O O . THR A 1 175 ? -53.966 8.891 -18.474 1.000 27.715 168 THR A O 1
ATOM 1356 N N . VAL A 1 176 ? -52.463 9.918 -17.165 1.000 28.632 169 VAL A N 1
ATOM 1357 C CA . VAL A 1 176 ? -53.120 11.215 -17.258 1.000 27.194 169 VAL A CA 1
ATOM 1358 C C . VAL A 1 176 ? -53.078 11.707 -18.708 1.000 26.051 169 VAL A C 1
ATOM 1359 O O . VAL A 1 176 ? -54.072 12.244 -19.188 1.000 26.174 169 VAL A O 1
ATOM 1363 N N . ALA A 1 177 ? -51.952 11.490 -19.404 1.000 27.323 170 ALA A N 1
ATOM 1364 C CA . ALA A 1 177 ? -51.852 11.904 -20.801 1.000 26.775 170 ALA A CA 1
ATOM 1365 C C . ALA A 1 177 ? -52.838 11.109 -21.654 1.000 26.359 170 ALA A C 1
ATOM 1366 O O . ALA A 1 177 ? -53.534 11.685 -22.480 1.000 27.006 170 ALA A O 1
ATOM 1368 N N . ASN A 1 178 ? -52.901 9.792 -21.447 1.000 24.914 171 ASN A N 1
ATOM 1369 C CA . ASN A 1 178 ? -53.819 8.929 -22.180 1.000 27.375 171 ASN A CA 1
ATOM 1370 C C . ASN A 1 178 ? -55.263 9.389 -21.970 1.000 25.318 171 ASN A C 1
ATOM 1371 O O . ASN A 1 178 ? -56.021 9.536 -22.925 1.000 24.516 171 ASN A O 1
ATOM 1376 N N . GLU A 1 179 ? -55.659 9.605 -20.713 1.000 25.777 172 GLU A N 1
ATOM 1377 C CA . GLU A 1 179 ? -57.019 10.015 -20.412 1.000 24.710 172 GLU A CA 1
ATOM 1378 C C . GLU A 1 179 ? -57.336 11.373 -21.041 1.000 25.143 172 GLU A C 1
ATOM 1379 O O . GLU A 1 179 ? -58.434 11.560 -21.561 1.000 26.369 172 GLU A O 1
ATOM 1385 N N . THR A 1 180 ? -56.387 12.317 -20.974 1.000 24.015 173 THR A N 1
ATOM 1386 C CA . THR A 1 180 ? -56.581 13.641 -21.545 1.000 24.644 173 THR A CA 1
ATOM 1387 C C . THR A 1 180 ? -56.812 13.512 -23.054 1.000 24.285 173 THR A C 1
ATOM 1388 O O . THR A 1 180 ? -57.745 14.111 -23.597 1.000 26.557 173 THR A O 1
ATOM 1392 N N . SER A 1 181 ? -55.933 12.744 -23.716 1.000 25.899 174 SER A N 1
ATOM 1393 C CA . SER A 1 181 ? -55.999 12.559 -25.163 1.000 25.273 174 SER A CA 1
ATOM 1394 C C . SER A 1 181 ? -57.342 11.972 -25.570 1.000 26.480 174 SER A C 1
ATOM 1395 O O . SER A 1 181 ? -57.937 12.415 -26.556 1.000 26.758 174 SER A O 1
ATOM 1398 N N . SER A 1 182 ? -57.813 10.975 -24.807 1.000 23.671 175 SER A N 1
ATOM 1399 C CA . SER A 1 182 ? -59.083 10.319 -25.081 1.000 25.315 175 SER A CA 1
ATOM 1400 C C . SER A 1 182 ? -60.249 11.299 -24.928 1.000 26.836 175 SER A C 1
ATOM 1401 O O . SER A 1 182 ? -61.188 11.264 -25.711 1.000 27.717 175 SER A O 1
ATOM 1404 N N . LEU A 1 183 ? -60.193 12.180 -23.925 1.000 26.653 176 LEU A N 1
ATOM 1405 C CA . LEU A 1 183 ? -61.236 13.176 -23.722 1.000 25.130 176 LEU A CA 1
ATOM 1406 C C . LEU A 1 183 ? -61.260 14.181 -24.879 1.000 25.080 176 LEU A C 1
ATOM 1407 O O . LEU A 1 183 ? -62.330 14.666 -25.240 1.000 26.953 176 LEU A O 1
ATOM 1412 N N . LEU A 1 184 ? -60.083 14.506 -25.427 1.000 24.814 177 LEU A N 1
ATOM 1413 C CA . LEU A 1 184 ? -59.976 15.470 -26.517 1.000 25.592 177 LEU A CA 1
ATOM 1414 C C . LEU A 1 184 ? -60.614 14.926 -27.799 1.000 27.892 177 LEU A C 1
ATOM 1415 O O . LEU A 1 184 ? -61.040 15.707 -28.656 1.000 30.919 177 LEU A O 1
ATOM 1420 N N . GLN A 1 185 ? -60.669 13.599 -27.941 1.000 26.522 178 GLN A N 1
ATOM 1421 C CA . GLN A 1 185 ? -61.384 12.986 -29.053 1.000 28.311 178 GLN A CA 1
ATOM 1422 C C . GLN A 1 185 ? -62.859 12.830 -28.684 1.000 26.872 178 GLN A C 1
ATOM 1423 O O . GLN A 1 185 ? -63.717 13.054 -29.512 1.000 27.819 178 GLN A O 1
ATOM 1429 N N . ASP A 1 186 ? -63.161 12.452 -27.439 1.000 27.204 179 ASP A N 1
ATOM 1430 C CA . ASP A 1 186 ? -64.537 12.259 -26.996 1.000 28.508 179 ASP A CA 1
ATOM 1431 C C . ASP A 1 186 ? -65.384 13.519 -27.162 1.000 26.047 179 ASP A C 1
ATOM 1432 O O . ASP A 1 186 ? -66.567 13.409 -27.440 1.000 27.934 179 ASP A O 1
ATOM 1437 N N . VAL A 1 187 ? -64.818 14.710 -26.947 1.000 27.653 180 VAL A N 1
ATOM 1438 C CA . VAL A 1 187 ? -65.587 15.944 -27.040 1.000 27.779 180 VAL A CA 1
ATOM 1439 C C . VAL A 1 187 ? -66.164 16.128 -28.447 1.000 27.794 180 VAL A C 1
ATOM 1440 O O . VAL A 1 187 ? -67.178 16.801 -28.609 1.000 30.873 180 VAL A O 1
ATOM 1444 N N . LYS A 1 188 ? -65.542 15.519 -29.461 1.000 27.364 181 LYS A N 1
ATOM 1445 C CA . LYS A 1 188 ? -66.006 15.644 -30.844 1.000 28.079 181 LYS A CA 1
ATOM 1446 C C . LYS A 1 188 ? -67.322 14.902 -31.091 1.000 31.452 181 LYS A C 1
ATOM 1447 O O . LYS A 1 188 ? -67.931 15.069 -32.146 1.000 32.697 181 LYS A O 1
ATOM 1453 N N . LYS A 1 189 ? -67.768 14.083 -30.132 1.000 30.074 182 LYS A N 1
ATOM 1454 C CA . LYS A 1 189 ? -69.087 13.472 -30.179 1.000 32.322 182 LYS A CA 1
ATOM 1455 C C . LYS A 1 189 ? -70.180 14.523 -30.005 1.000 30.659 182 LYS A C 1
ATOM 1456 O O . LYS A 1 189 ? -71.287 14.331 -30.487 1.000 34.530 182 LYS A O 1
ATOM 1462 N N . HIS A 1 190 ? -69.878 15.629 -29.323 1.000 34.320 183 HIS A N 1
ATOM 1463 C CA . HIS A 1 190 ? -70.856 16.697 -29.138 1.000 36.184 183 HIS A CA 1
ATOM 1464 C C . HIS A 1 190 ? -71.187 17.345 -30.483 1.000 34.399 183 HIS A C 1
ATOM 1465 O O . HIS A 1 190 ? -72.342 17.565 -30.799 1.000 37.883 183 HIS A O 1
ATOM 1472 N N . GLN A 1 191 ? -70.160 17.689 -31.256 1.000 34.833 184 GLN A N 1
ATOM 1473 C CA . GLN A 1 191 ? -70.323 18.342 -32.547 1.000 36.508 184 GLN A CA 1
ATOM 1474 C C . GLN A 1 191 ? -68.979 18.298 -33.270 1.000 35.361 184 GLN A C 1
ATOM 1475 O O . GLN A 1 191 ? -67.963 17.993 -32.650 1.000 34.637 184 GLN A O 1
ATOM 1481 N N . SER A 1 192 ? -68.987 18.628 -34.569 1.000 40.644 185 SER A N 1
ATOM 1482 C CA . SER A 1 192 ? -67.758 18.696 -35.345 1.000 41.660 185 SER A CA 1
ATOM 1483 C C . SER A 1 192 ? -67.168 20.096 -35.220 1.000 40.947 185 SER A C 1
ATOM 1484 O O . SER A 1 192 ? -67.721 21.051 -35.751 1.000 48.939 185 SER A O 1
ATOM 1487 N N . PHE A 1 193 ? -66.044 20.209 -34.523 1.000 32.182 186 PHE A N 1
ATOM 1488 C CA . PHE A 1 193 ? -65.382 21.485 -34.317 1.000 33.558 186 PHE A CA 1
ATOM 1489 C C . PHE A 1 193 ? -64.493 21.790 -35.513 1.000 30.385 186 PHE A C 1
ATOM 1490 O O . PHE A 1 193 ? -63.963 20.883 -36.126 1.000 33.933 186 PHE A O 1
ATOM 1498 N N . ASP A 1 194 ? -64.312 23.074 -35.809 1.000 33.572 187 ASP A N 1
ATOM 1499 C CA . ASP A 1 194 ? -63.476 23.503 -36.920 1.000 37.114 187 ASP A CA 1
ATOM 1500 C C . ASP A 1 194 ? -62.042 23.741 -36.469 1.000 34.544 187 ASP A C 1
ATOM 1501 O O . ASP A 1 194 ? -61.119 23.637 -37.270 1.000 33.708 187 ASP A O 1
ATOM 1506 N N . ARG A 1 195 ? -61.856 24.111 -35.199 1.000 30.161 188 ARG A N 1
ATOM 1507 C CA . ARG A 1 195 ? -60.560 24.580 -34.742 1.000 29.797 188 ARG A CA 1
ATOM 1508 C C . ARG A 1 195 ? -60.473 24.417 -33.228 1.000 29.228 188 ARG A C 1
ATOM 1509 O O . ARG A 1 195 ? -61.426 24.771 -32.537 1.000 32.426 188 ARG A O 1
ATOM 1517 N N . PHE A 1 196 ? -59.329 23.901 -32.752 1.000 31.095 189 PHE A N 1
ATOM 1518 C CA . PHE A 1 196 ? -59.020 23.774 -31.332 1.000 29.149 189 PHE A CA 1
ATOM 1519 C C . PHE A 1 196 ? -57.980 24.821 -30.919 1.000 30.438 189 PHE A C 1
ATOM 1520 O O . PHE A 1 196 ? -56.955 24.989 -31.587 1.000 30.042 189 PHE A O 1
ATOM 1528 N N . HIS A 1 197 ? -58.237 25.489 -29.785 1.000 27.669 190 HIS A N 1
ATOM 1529 C CA . HIS A 1 197 ? -57.350 26.489 -29.213 1.000 28.331 190 HIS A CA 1
ATOM 1530 C C . HIS A 1 197 ? -56.844 25.986 -27.858 1.000 28.864 190 HIS A C 1
ATOM 1531 O O . HIS A 1 197 ? -57.629 25.859 -26.931 1.000 31.730 190 HIS A O 1
ATOM 1538 N N . PHE A 1 198 ? -55.539 25.713 -27.756 1.000 28.042 191 PHE A N 1
ATOM 1539 C CA . PHE A 1 198 ? -54.952 25.026 -26.614 1.000 27.701 191 PHE A CA 1
ATOM 1540 C C . PHE A 1 198 ? -54.302 26.011 -25.645 1.000 28.839 191 PHE A C 1
ATOM 1541 O O . PHE A 1 198 ? -53.393 26.742 -26.019 1.000 28.744 191 PHE A O 1
ATOM 1549 N N . PHE A 1 199 ? -54.758 25.967 -24.383 1.000 29.464 192 PHE A N 1
ATOM 1550 C CA . PHE A 1 199 ? -54.185 26.705 -23.269 1.000 27.396 192 PHE A CA 1
ATOM 1551 C C . PHE A 1 199 ? -53.748 25.709 -22.200 1.000 28.606 192 PHE A C 1
ATOM 1552 O O . PHE A 1 199 ? -54.439 24.723 -21.970 1.000 29.770 192 PHE A O 1
ATOM 1560 N N . PHE A 1 200 ? -52.620 25.980 -21.537 1.000 30.892 193 PHE A N 1
ATOM 1561 C CA . PHE A 1 200 ? -52.028 25.023 -20.615 1.000 31.628 193 PHE A CA 1
ATOM 1562 C C . PHE A 1 200 ? -51.825 25.622 -19.222 1.000 35.838 193 PHE A C 1
ATOM 1563 O O . PHE A 1 200 ? -51.448 26.786 -19.067 1.000 35.220 193 PHE A O 1
ATOM 1571 N N . SER A 1 201 ? -52.094 24.774 -18.217 1.000 39.294 194 SER A N 1
ATOM 1572 C CA . SER A 1 201 ? -51.418 24.822 -16.930 1.000 40.940 194 SER A CA 1
ATOM 1573 C C . SER A 1 201 ? -51.011 23.403 -16.513 1.000 41.867 194 SER A C 1
ATOM 1574 O O . SER A 1 201 ? -51.717 22.802 -15.704 1.000 33.018 194 SER A O 1
ATOM 1577 N N . CYS A 1 202 ? -49.891 22.877 -17.069 1.000 43.633 195 CYS A N 1
ATOM 1578 C CA . CYS A 1 202 ? -49.627 21.448 -16.966 1.000 41.253 195 CYS A CA 1
ATOM 1579 C C . CYS A 1 202 ? -48.166 21.020 -17.133 1.000 36.597 195 CYS A C 1
ATOM 1580 O O . CYS A 1 202 ? -47.356 21.700 -17.761 1.000 38.448 195 CYS A O 1
ATOM 1583 N N . PRO A 1 203 ? -47.791 19.850 -16.559 1.000 32.399 196 PRO A N 1
ATOM 1584 C CA . PRO A 1 203 ? -46.430 19.339 -16.659 1.000 33.576 196 PRO A CA 1
ATOM 1585 C C . PRO A 1 203 ? -45.997 19.067 -18.100 1.000 35.028 196 PRO A C 1
ATOM 1586 O O . PRO A 1 203 ? -46.782 18.618 -18.929 1.000 34.611 196 PRO A O 1
ATOM 1590 N N . VAL A 1 204 ? -44.711 19.316 -18.351 1.000 33.165 197 VAL A N 1
ATOM 1591 C CA . VAL A 1 204 ? -44.112 19.215 -19.668 1.000 32.741 197 VAL A CA 1
ATOM 1592 C C . VAL A 1 204 ? -44.291 17.814 -20.262 1.000 31.400 197 VAL A C 1
ATOM 1593 O O . VAL A 1 204 ? -44.657 17.691 -21.432 1.000 30.176 197 VAL A O 1
ATOM 1597 N N . PRO A 1 205 ? -44.032 16.706 -19.528 1.000 31.302 198 PRO A N 1
ATOM 1598 C CA . PRO A 1 205 ? -44.162 15.381 -20.129 1.000 29.098 198 PRO A CA 1
ATOM 1599 C C . PRO A 1 205 ? -45.581 15.083 -20.604 1.000 28.111 198 PRO A C 1
ATOM 1600 O O . PRO A 1 205 ? -45.790 14.443 -21.631 1.000 28.135 198 PRO A O 1
ATOM 1604 N N . ILE A 1 206 ? -46.563 15.552 -19.841 1.000 27.175 199 ILE A N 1
ATOM 1605 C CA . ILE A 1 206 ? -47.948 15.361 -20.213 1.000 27.075 199 ILE A CA 1
ATOM 1606 C C . ILE A 1 206 ? -48.250 16.139 -21.491 1.000 28.601 199 ILE A C 1
ATOM 1607 O O . ILE A 1 206 ? -48.886 15.594 -22.398 1.000 27.756 199 ILE A O 1
ATOM 1612 N N . ALA A 1 207 ? -47.791 17.390 -21.559 1.000 26.460 200 ALA A N 1
ATOM 1613 C CA . ALA A 1 207 ? -48.041 18.213 -22.726 1.000 29.143 200 ALA A CA 1
ATOM 1614 C C . ALA A 1 207 ? -47.476 17.520 -23.967 1.000 28.148 200 ALA A C 1
ATOM 1615 O O . ALA A 1 207 ? -48.155 17.468 -24.987 1.000 28.546 200 ALA A O 1
ATOM 1617 N N . PHE A 1 208 ? -46.254 16.983 -23.858 1.000 28.167 201 PHE A N 1
ATOM 1618 C CA . PHE A 1 208 ? -45.606 16.300 -24.965 1.000 26.771 201 PHE A CA 1
ATOM 1619 C C . PHE A 1 208 ? -46.432 15.091 -25.404 1.000 26.280 201 PHE A C 1
ATOM 1620 O O . PHE A 1 208 ? -46.744 14.939 -26.584 1.000 26.141 201 PHE A O 1
ATOM 1628 N N . MET A 1 209 ? -46.800 14.240 -24.446 1.000 25.660 202 MET A N 1
ATOM 1629 C CA . MET A 1 209 ? -47.509 13.006 -24.738 1.000 26.878 202 MET A CA 1
ATOM 1630 C C . MET A 1 209 ? -48.884 13.294 -25.341 1.000 27.390 202 MET A C 1
ATOM 1631 O O . MET A 1 209 ? -49.321 12.560 -26.224 1.000 29.681 202 MET A O 1
ATOM 1636 N N . VAL A 1 210 ? -49.565 14.347 -24.868 1.000 26.089 203 VAL A N 1
ATOM 1637 C CA . VAL A 1 210 ? -50.875 14.701 -25.398 1.000 25.680 203 VAL A CA 1
ATOM 1638 C C . VAL A 1 210 ? -50.717 15.197 -26.838 1.000 26.506 203 VAL A C 1
ATOM 1639 O O . VAL A 1 210 ? -51.519 14.844 -27.698 1.000 27.831 203 VAL A O 1
ATOM 1643 N N . GLY A 1 211 ? -49.666 15.980 -27.101 1.000 27.392 204 GLY A N 1
ATOM 1644 C CA . GLY A 1 211 ? -49.363 16.426 -28.457 1.000 29.777 204 GLY A CA 1
ATOM 1645 C C . GLY A 1 211 ? -49.123 15.254 -29.412 1.000 30.364 204 GLY A C 1
ATOM 1646 O O . GLY A 1 211 ? -49.619 15.259 -30.543 1.000 30.158 204 GLY A O 1
ATOM 1647 N N . VAL A 1 212 ? -48.360 14.256 -28.942 1.000 27.811 205 VAL A N 1
ATOM 1648 C CA . VAL A 1 212 ? -48.099 13.053 -29.717 1.000 29.208 205 VAL A CA 1
ATOM 1649 C C . VAL A 1 212 ? -49.414 12.426 -30.180 1.000 29.472 205 VAL A C 1
ATOM 1650 O O . VAL A 1 212 ? -49.551 12.078 -31.356 1.000 30.567 205 VAL A O 1
ATOM 1654 N N . ALA A 1 213 ? -50.369 12.286 -29.254 1.000 27.200 206 ALA A N 1
ATOM 1655 C CA . ALA A 1 213 ? -51.638 11.617 -29.515 1.000 30.645 206 ALA A CA 1
ATOM 1656 C C . ALA A 1 213 ? -52.542 12.476 -30.406 1.000 30.661 206 ALA A C 1
ATOM 1657 O O . ALA A 1 213 ? -53.133 11.985 -31.373 1.000 28.861 206 ALA A O 1
ATOM 1659 N N . PHE A 1 214 ? -52.653 13.767 -30.085 1.000 29.096 207 PHE A N 1
ATOM 1660 C CA . PHE A 1 214 ? -53.614 14.631 -30.753 1.000 28.036 207 PHE A CA 1
ATOM 1661 C C . PHE A 1 214 ? -53.205 14.825 -32.214 1.000 27.975 207 PHE A C 1
ATOM 1662 O O . PHE A 1 214 ? -54.050 14.781 -33.118 1.000 28.872 207 PHE A O 1
ATOM 1670 N N . GLY A 1 215 ? -51.902 15.038 -32.422 1.000 29.494 208 GLY A N 1
ATOM 1671 C CA . GLY A 1 215 ? -51.352 15.175 -33.760 1.000 33.268 208 GLY A CA 1
ATOM 1672 C C . GLY A 1 215 ? -51.785 16.472 -34.441 1.000 32.633 208 GLY A C 1
ATOM 1673 O O . GLY A 1 215 ? -52.279 17.414 -33.823 1.000 31.119 208 GLY A O 1
ATOM 1674 N N . LEU A 1 216 ? -51.616 16.490 -35.761 1.000 33.309 209 LEU A N 1
ATOM 1675 C CA . LEU A 1 216 ? -51.874 17.680 -36.549 1.000 40.310 209 LEU A CA 1
ATOM 1676 C C . LEU A 1 216 ? -53.142 17.480 -37.380 1.000 40.323 209 LEU A C 1
ATOM 1677 O O . LEU A 1 216 ? -53.168 17.850 -38.523 1.000 40.804 209 LEU A O 1
ATOM 1682 N N . TYR A 1 217 ? -54.177 16.841 -36.811 1.000 59.441 210 TYR A N 1
ATOM 1683 C CA . TYR A 1 217 ? -55.285 16.274 -37.576 1.000 55.340 210 TYR A CA 1
ATOM 1684 C C . TYR A 1 217 ? -56.449 17.272 -37.660 1.000 63.456 210 TYR A C 1
ATOM 1685 O 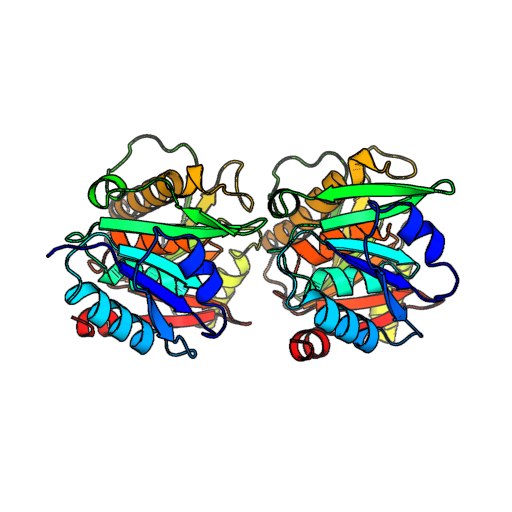O . TYR A 1 217 ? -57.237 17.253 -38.631 1.000 50.809 210 TYR A O 1
ATOM 1687 N N . ASP A 1 218 ? -56.550 18.131 -36.631 1.000 51.901 211 ASP A N 1
ATOM 1688 C CA . ASP A 1 218 ? -57.467 19.263 -36.615 1.000 37.902 211 ASP A CA 1
ATOM 1689 C C . ASP A 1 218 ? -56.634 20.521 -36.633 1.000 47.944 211 ASP A C 1
ATOM 1690 O O . ASP A 1 218 ? -55.511 20.510 -36.098 1.000 49.612 211 ASP A O 1
ATOM 1695 N N . GLU A 1 219 ? -57.242 21.555 -37.242 1.000 41.507 212 GLU A N 1
ATOM 1696 C CA . GLU A 1 219 ? -56.785 22.926 -37.207 1.000 33.279 212 GLU A CA 1
ATOM 1697 C C . GLU A 1 219 ? -56.667 23.234 -35.733 1.000 38.183 212 GLU A C 1
ATOM 1698 O O . GLU A 1 219 ? -57.617 22.946 -34.970 1.000 40.140 212 GLU A O 1
ATOM 1704 N N . LEU A 1 220 ? -55.460 23.667 -35.361 1.000 33.163 213 LEU A N 1
ATOM 1705 C CA . LEU A 1 220 ? -55.170 23.937 -33.964 1.000 31.413 213 LEU A CA 1
ATOM 1706 C C . LEU A 1 220 ? -54.269 25.159 -33.868 1.000 33.356 213 LEU A C 1
ATOM 1707 O O . LEU A 1 220 ? -53.492 25.463 -34.772 1.000 32.934 213 LEU A O 1
ATOM 1712 N N . VAL A 1 221 ? -54.427 25.853 -32.738 1.000 31.686 214 VAL A N 1
ATOM 1713 C CA . VAL A 1 221 ? -53.571 26.958 -32.360 1.000 29.553 214 VAL A CA 1
ATOM 1714 C C . VAL A 1 221 ? -53.109 26.694 -30.936 1.000 28.111 214 VAL A C 1
ATOM 1715 O O . VAL A 1 221 ? -53.927 26.292 -30.118 1.000 29.912 214 VAL A O 1
ATOM 1719 N N . VAL A 1 222 ? -51.814 26.930 -30.690 1.000 28.044 215 VAL A N 1
ATOM 1720 C CA . VAL A 1 222 ? -51.214 26.737 -29.380 1.000 29.277 215 VAL A CA 1
ATOM 1721 C C . VAL A 1 222 ? -50.923 28.103 -28.771 1.000 31.654 215 VAL A C 1
ATOM 1722 O O . VAL A 1 222 ? -50.320 28.949 -29.423 1.000 30.031 215 VAL A O 1
ATOM 1726 N N . TYR A 1 223 ? -51.293 28.277 -27.493 1.000 29.299 216 TYR A N 1
ATOM 1727 C CA . TYR A 1 223 ? -51.138 29.542 -26.791 1.000 29.237 216 TYR A CA 1
ATOM 1728 C C . TYR A 1 223 ? -50.195 29.343 -25.612 1.000 28.867 216 TYR A C 1
ATOM 1729 O O . TYR A 1 223 ? -50.135 28.261 -25.021 1.000 28.173 216 TYR A O 1
ATOM 1738 N N . ASN A 1 224 ? -49.460 30.409 -25.298 1.000 29.333 217 ASN A N 1
ATOM 1739 C CA . ASN A 1 224 ? -48.527 30.419 -24.187 1.000 31.658 217 ASN A CA 1
ATOM 1740 C C . ASN A 1 224 ? -48.869 31.565 -23.246 1.000 33.198 217 ASN A C 1
ATOM 1741 O O . ASN A 1 224 ? -49.183 32.666 -23.706 1.000 33.796 217 ASN A O 1
ATOM 1746 N N . PHE A 1 225 ? -48.756 31.290 -21.936 1.000 37.175 218 PHE A N 1
ATOM 1747 C CA . PHE A 1 225 ? -48.956 32.284 -20.893 1.000 38.262 218 PHE A CA 1
ATOM 1748 C C . PHE A 1 225 ? -47.594 32.774 -20.400 1.000 41.515 218 PHE A C 1
ATOM 1749 O O . PHE A 1 225 ? -46.756 32.004 -19.920 1.000 40.777 218 PHE A O 1
ATOM 1757 N N . SER A 1 226 ? -47.395 34.083 -20.518 1.000 43.870 219 SER A N 1
ATOM 1758 C CA . SER A 1 226 ? -46.246 34.757 -19.949 1.000 50.544 219 SER A CA 1
ATOM 1759 C C . SER A 1 226 ? -46.692 36.151 -19.522 1.000 54.355 219 SER A C 1
ATOM 1760 O O . SER A 1 226 ? -46.475 37.120 -20.248 1.000 57.790 219 SER A O 1
ATOM 1763 N N . GLY A 1 227 ? -47.385 36.216 -18.375 1.000 55.435 220 GLY A N 1
ATOM 1764 C CA . GLY A 1 227 ? -48.021 37.440 -17.907 1.000 57.865 220 GLY A CA 1
ATOM 1765 C C . GLY A 1 227 ? -49.375 37.663 -18.580 1.000 55.916 220 GLY A C 1
ATOM 1766 O O . GLY A 1 227 ? -50.346 38.046 -17.934 1.000 54.471 220 GLY A O 1
ATOM 1767 N N . THR A 1 228 ? -49.403 37.469 -19.902 1.000 55.302 221 THR A N 1
ATOM 1768 C CA . THR A 1 228 ? -50.627 37.399 -20.684 1.000 50.262 221 THR A CA 1
ATOM 1769 C C . THR A 1 228 ? -50.498 36.232 -21.662 1.000 42.399 221 THR A C 1
ATOM 1770 O O . THR A 1 228 ? -49.418 35.683 -21.828 1.000 40.397 221 THR A O 1
ATOM 1774 N N . TYR A 1 229 ? -51.607 35.874 -22.315 1.000 39.578 222 TYR A N 1
ATOM 1775 C CA . TYR A 1 229 ? -51.616 34.833 -23.332 1.000 35.889 222 TYR A CA 1
ATOM 1776 C C . TYR A 1 229 ? -51.271 35.418 -24.702 1.000 36.268 222 TYR A C 1
ATOM 1777 O O . TYR A 1 229 ? -51.628 36.548 -25.014 1.000 38.943 222 TYR A O 1
ATOM 1786 N N . GLU A 1 230 ? -50.580 34.629 -25.526 1.000 38.167 223 GLU A N 1
ATOM 1787 C CA . GLU A 1 230 ? -50.416 34.930 -26.944 1.000 39.658 223 GLU A CA 1
ATOM 1788 C C . GLU A 1 230 ? -50.383 33.616 -27.720 1.000 36.916 223 GLU A C 1
ATOM 1789 O O . GLU A 1 230 ? -49.935 32.604 -27.190 1.000 34.796 223 GLU A O 1
ATOM 1795 N N . PRO A 1 231 ? -50.820 33.589 -29.002 1.000 36.226 224 PRO A N 1
ATOM 1796 C CA . PRO A 1 231 ? -50.612 32.415 -29.833 1.000 36.707 224 PRO A CA 1
ATOM 1797 C C . PRO A 1 231 ? -49.134 32.255 -30.162 1.000 32.876 224 PRO A C 1
ATOM 1798 O O . PRO A 1 231 ? -48.481 33.255 -30.415 1.000 33.642 224 PRO A O 1
ATOM 1802 N N . VAL A 1 232 ? -48.608 31.024 -30.136 1.000 32.052 225 VAL A N 1
ATOM 1803 C CA . VAL A 1 232 ? -47.194 30.797 -30.414 1.000 31.594 225 VAL A CA 1
ATOM 1804 C C . VAL A 1 232 ? -46.976 29.791 -31.551 1.000 32.224 225 VAL A C 1
ATOM 1805 O O . VAL A 1 232 ? -45.872 29.731 -32.102 1.000 35.356 225 VAL A O 1
ATOM 1809 N N . LEU A 1 233 ? -47.994 28.983 -31.889 1.000 33.540 226 LEU A N 1
ATOM 1810 C CA . LEU A 1 233 ? -47.887 28.013 -32.968 1.000 32.795 226 LEU A CA 1
ATOM 1811 C C . LEU A 1 233 ? -49.240 27.899 -33.655 1.000 35.318 226 LEU A C 1
ATOM 1812 O O . LEU A 1 233 ? -50.252 27.751 -32.971 1.000 30.950 226 LEU A O 1
ATOM 1817 N N . SER A 1 234 ? -49.235 27.901 -34.992 1.000 39.991 227 SER A N 1
ATOM 1818 C CA . SER A 1 234 ? -50.460 27.692 -35.746 1.000 44.854 227 SER A CA 1
ATOM 1819 C C . SER A 1 234 ? -50.339 26.436 -36.599 1.000 40.210 227 SER A C 1
ATOM 1820 O O . SER A 1 234 ? -49.248 25.991 -36.928 1.000 33.609 227 SER A O 1
ATOM 1823 N N . PHE A 1 235 ? -51.501 25.916 -36.981 1.000 37.209 228 PHE A N 1
ATOM 1824 C CA . PHE A 1 235 ? -51.605 24.744 -37.830 1.000 37.208 228 PHE A CA 1
ATOM 1825 C C . PHE A 1 235 ? -50.813 24.958 -39.118 1.000 34.169 228 PHE A C 1
ATOM 1826 O O . PHE A 1 235 ? -50.092 24.069 -39.552 1.000 35.446 228 PHE A O 1
ATOM 1834 N N . LYS A 1 236 ? -50.936 26.147 -39.714 1.000 40.269 229 LYS A N 1
ATOM 1835 C CA . LYS A 1 236 ? -50.276 26.434 -40.986 1.000 45.644 229 LYS A CA 1
ATOM 1836 C C . LYS A 1 236 ? -48.759 26.308 -40.828 1.000 42.621 229 LYS A C 1
ATOM 1837 O O . LYS A 1 236 ? -48.095 25.693 -41.657 1.000 39.421 229 LYS A O 1
ATOM 1843 N N . ASP A 1 237 ? -48.210 26.884 -39.750 1.000 41.234 230 ASP A N 1
ATOM 1844 C CA . ASP A 1 237 ? -46.777 26.836 -39.510 1.000 40.347 230 ASP A CA 1
ATOM 1845 C C . ASP A 1 237 ? -46.314 25.399 -39.297 1.000 40.511 230 ASP A C 1
ATOM 1846 O O . ASP A 1 237 ? -45.262 25.004 -39.784 1.000 43.902 230 ASP A O 1
ATOM 1851 N N . LEU A 1 238 ? -47.082 24.630 -38.524 1.000 37.202 231 LEU A N 1
ATOM 1852 C CA . LEU A 1 238 ? -46.692 23.266 -38.193 1.000 40.477 231 LEU A CA 1
ATOM 1853 C C . LEU A 1 238 ? -46.742 22.383 -39.440 1.000 39.980 231 LEU A C 1
ATOM 1854 O O . LEU A 1 238 ? -45.873 21.533 -39.640 1.000 39.454 231 LEU A O 1
ATOM 1859 N N . LYS A 1 239 ? -47.764 22.584 -40.275 1.000 39.530 232 LYS A N 1
ATOM 1860 C CA . LYS A 1 239 ? -47.870 21.871 -41.539 1.000 44.897 232 LYS A CA 1
ATOM 1861 C C . LYS A 1 239 ? -46.635 22.121 -42.399 1.000 46.999 232 LYS A C 1
ATOM 1862 O O . LYS A 1 239 ? -46.122 21.196 -43.024 1.000 51.028 232 LYS A O 1
ATOM 1868 N N . GLU A 1 240 ? -46.164 23.373 -42.427 1.000 44.317 233 GLU A N 1
ATOM 1869 C CA . GLU A 1 240 ? -45.076 23.769 -43.309 1.000 46.201 233 GLU A CA 1
ATOM 1870 C C . GLU A 1 240 ? -43.729 23.254 -42.797 1.000 46.846 233 GLU A C 1
ATOM 1871 O O . GLU A 1 240 ? -42.763 23.217 -43.555 1.000 58.882 233 GLU A O 1
ATOM 1877 N N . VAL A 1 241 ? -43.659 22.854 -41.519 1.000 47.746 234 VAL A N 1
ATOM 1878 C CA . VAL A 1 241 ? -42.448 22.270 -40.961 1.000 49.556 234 VAL A CA 1
ATOM 1879 C C . VAL A 1 241 ? -42.163 20.939 -41.649 1.000 48.182 234 VAL A C 1
ATOM 1880 O O . VAL A 1 241 ? -41.010 20.573 -41.860 1.000 59.777 234 VAL A O 1
ATOM 1884 N N . LYS A 1 242 ? -43.237 20.199 -41.926 1.000 52.880 235 LYS A N 1
ATOM 1885 C CA . LYS A 1 242 ? -43.155 18.958 -42.669 1.000 57.510 235 LYS A CA 1
ATOM 1886 C C . LYS A 1 242 ? -43.125 19.280 -44.175 1.000 55.747 235 LYS A C 1
ATOM 1887 O O . LYS A 1 242 ? -42.579 18.449 -44.898 1.000 64.580 235 LYS A O 1
ATOM 1893 N N . MET B 1 5 ? -40.802 -22.276 -59.787 1.000 69.116 -2 MET B N 1
ATOM 1894 C CA . MET B 1 5 ? -41.220 -21.093 -60.593 1.000 73.951 -2 MET B CA 1
ATOM 1895 C C . MET B 1 5 ? -41.915 -20.094 -59.674 1.000 49.724 -2 MET B C 1
ATOM 1896 O O . MET B 1 5 ? -41.500 -18.942 -59.576 1.000 59.336 -2 MET B O 1
ATOM 1901 N N . ALA B 1 6 ? -42.976 -20.552 -59.003 1.000 50.838 -1 ALA B N 1
ATOM 1902 C CA . ALA B 1 6 ? -43.669 -19.741 -58.014 1.000 58.063 -1 ALA B CA 1
ATOM 1903 C C . ALA B 1 6 ? -42.704 -19.395 -56.880 1.000 53.599 -1 ALA B C 1
ATOM 1904 O O . ALA B 1 6 ? -42.017 -20.268 -56.353 1.000 51.807 -1 ALA B O 1
ATOM 1906 N N . HIS B 1 7 ? -42.682 -18.110 -56.511 1.000 53.854 0 HIS B N 1
ATOM 1907 C CA . HIS B 1 7 ? -41.658 -17.549 -55.648 1.000 53.956 0 HIS B CA 1
ATOM 1908 C C . HIS B 1 7 ? -42.230 -16.294 -54.989 1.000 56.811 0 HIS B C 1
ATOM 1909 O O . HIS B 1 7 ? -42.856 -15.472 -55.655 1.000 53.969 0 HIS B O 1
ATOM 1916 N N . MET B 1 8 ? -42.010 -16.148 -53.676 1.000 53.574 1 MET B N 1
ATOM 1917 C CA . MET B 1 8 ? -42.559 -15.027 -52.927 1.000 48.142 1 MET B CA 1
ATOM 1918 C C . MET B 1 8 ? -41.986 -13.714 -53.456 1.000 48.346 1 MET B C 1
ATOM 1919 O O . MET B 1 8 ? -40.841 -13.672 -53.894 1.000 53.932 1 MET B O 1
ATOM 1924 N N . ILE B 1 9 ? -42.803 -12.656 -53.420 1.000 52.255 2 ILE B N 1
ATOM 1925 C CA . ILE B 1 9 ? -42.432 -11.337 -53.923 1.000 48.718 2 ILE B CA 1
ATOM 1926 C C . ILE B 1 9 ? -43.046 -10.317 -52.974 1.000 45.429 2 ILE B C 1
ATOM 1927 O O . ILE B 1 9 ? -44.125 -10.564 -52.443 1.000 44.352 2 ILE B O 1
ATOM 1932 N N . GLY B 1 10 ? -42.388 -9.167 -52.802 1.000 40.704 3 GLY B N 1
ATOM 1933 C CA . GLY B 1 10 ? -42.950 -8.060 -52.046 1.000 42.899 3 GLY B CA 1
ATOM 1934 C C . GLY B 1 10 ? -43.522 -6.994 -52.981 1.000 42.820 3 GLY B C 1
ATOM 1935 O O . GLY B 1 10 ? -42.958 -6.721 -54.036 1.000 46.777 3 GLY B O 1
ATOM 1936 N N . VAL B 1 11 ? -44.651 -6.413 -52.585 1.000 39.682 4 VAL B N 1
ATOM 1937 C CA . VAL B 1 11 ? -45.224 -5.261 -53.257 1.000 41.696 4 VAL B CA 1
ATOM 1938 C C . VAL B 1 11 ? -45.363 -4.161 -52.210 1.000 39.935 4 VAL B C 1
ATOM 1939 O O . VAL B 1 11 ? -45.988 -4.357 -51.166 1.000 41.121 4 VAL B O 1
ATOM 1943 N N . TYR B 1 12 ? -44.747 -3.014 -52.496 1.000 40.925 5 TYR B N 1
ATOM 1944 C CA . TYR B 1 12 ? -44.694 -1.893 -51.571 1.000 41.289 5 TYR B CA 1
ATOM 1945 C C . TYR B 1 12 ? -45.362 -0.689 -52.226 1.000 38.994 5 TYR B C 1
ATOM 1946 O O . TYR B 1 12 ? -44.840 -0.139 -53.197 1.000 41.244 5 TYR B O 1
ATOM 1955 N N . ILE B 1 13 ? -46.518 -0.296 -51.684 1.000 38.991 6 ILE B N 1
ATOM 1956 C CA . ILE B 1 13 ? -47.222 0.906 -52.097 1.000 39.130 6 ILE B CA 1
ATOM 1957 C C . ILE B 1 13 ? -46.829 2.024 -51.144 1.000 41.812 6 ILE B C 1
ATOM 1958 O O . ILE B 1 13 ? -47.055 1.907 -49.945 1.000 43.773 6 ILE B O 1
ATOM 1963 N N . THR B 1 14 ? -46.270 3.111 -51.676 1.000 43.158 7 THR B N 1
ATOM 1964 C CA . THR B 1 14 ? -45.790 4.173 -50.810 1.000 51.237 7 THR B CA 1
ATOM 1965 C C . THR B 1 14 ? -46.015 5.550 -51.433 1.000 52.418 7 THR B C 1
ATOM 1966 O O . THR B 1 14 ? -45.838 5.760 -52.634 1.000 50.239 7 THR B O 1
ATOM 1970 N N . LYS B 1 15 ? -46.404 6.486 -50.561 1.000 60.757 8 LYS B N 1
ATOM 1971 C CA . LYS B 1 15 ? -46.517 7.896 -50.895 1.000 66.183 8 LYS B CA 1
ATOM 1972 C C . LYS B 1 15 ? -45.137 8.508 -51.130 1.000 68.154 8 LYS B C 1
ATOM 1973 O O . LYS B 1 15 ? -45.046 9.610 -51.661 1.000 71.149 8 LYS B O 1
ATOM 1979 N N . TRP B 1 16 ? -44.069 7.809 -50.719 1.000 74.751 9 TRP B N 1
ATOM 1980 C CA . TRP B 1 16 ? -42.712 8.295 -50.920 1.000 91.127 9 TRP B CA 1
ATOM 1981 C C . TRP B 1 16 ? -41.988 7.388 -51.919 1.000 94.210 9 TRP B C 1
ATOM 1982 O O . TRP B 1 16 ? -42.265 7.462 -53.116 1.000 94.634 9 TRP B O 1
ATOM 1993 N N . GLY B 1 17 ? -41.070 6.535 -51.437 1.000 103.131 10 GLY B N 1
ATOM 1994 C CA . GLY B 1 17 ? -40.310 5.657 -52.316 1.000 96.868 10 GLY B CA 1
ATOM 1995 C C . GLY B 1 17 ? -38.930 5.328 -51.750 1.000 97.013 10 GLY B C 1
ATOM 1996 O O . GLY B 1 17 ? -38.489 4.180 -51.812 1.000 93.331 10 GLY B O 1
ATOM 1997 N N . PHE B 1 18 ? -38.267 6.346 -51.183 1.000 104.357 11 PHE B N 1
ATOM 1998 C CA . PHE B 1 18 ? -36.878 6.244 -50.762 1.000 100.640 11 PHE B CA 1
ATOM 1999 C C . PHE B 1 18 ? -36.706 5.207 -49.650 1.000 88.070 11 PHE B C 1
ATOM 2000 O O . PHE B 1 18 ? -35.606 4.684 -49.489 1.000 105.021 11 PHE B O 1
ATOM 2008 N N . GLU B 1 19 ? -37.782 4.906 -48.899 1.000 76.336 12 GLU B N 1
ATOM 2009 C CA . GLU B 1 19 ? -37.677 4.200 -47.625 1.000 90.897 12 GLU B CA 1
ATOM 2010 C C . GLU B 1 19 ? -37.939 2.696 -47.770 1.000 79.958 12 GLU B C 1
ATOM 2011 O O . GLU B 1 19 ? -38.124 2.011 -46.757 1.000 76.376 12 GLU B O 1
ATOM 2017 N N . VAL B 1 20 ? -37.886 2.176 -49.011 1.000 62.161 13 VAL B N 1
ATOM 2018 C CA . VAL B 1 20 ? -38.339 0.824 -49.322 1.000 57.550 13 VAL B CA 1
ATOM 2019 C C . VAL B 1 20 ? -37.440 -0.227 -48.660 1.000 56.348 13 VAL B C 1
ATOM 2020 O O . VAL B 1 20 ? -37.887 -1.343 -48.397 1.000 51.617 13 VAL B O 1
ATOM 2024 N N . GLU B 1 21 ? -36.185 0.127 -48.358 1.000 53.989 14 GLU B N 1
ATOM 2025 C CA . GLU B 1 21 ? -35.242 -0.809 -47.763 1.000 59.214 14 GLU B CA 1
ATOM 2026 C C . GLU B 1 21 ? -35.729 -1.323 -46.407 1.000 49.781 14 GLU B C 1
ATOM 2027 O O . GLU B 1 21 ? -35.420 -2.450 -46.049 1.000 52.888 14 GLU B O 1
ATOM 2033 N N . THR B 1 22 ? -36.476 -0.518 -45.642 1.000 50.897 15 THR B N 1
ATOM 2034 C CA . THR B 1 22 ? -36.952 -0.946 -44.333 1.000 51.268 15 THR B CA 1
ATOM 2035 C C . THR B 1 22 ? -37.892 -2.142 -44.495 1.000 49.892 15 THR B C 1
ATOM 2036 O O . THR B 1 22 ? -37.851 -3.085 -43.703 1.000 54.631 15 THR B O 1
ATOM 2040 N N . PHE B 1 23 ? -38.742 -2.094 -45.527 1.000 47.276 16 PHE B N 1
ATOM 2041 C CA . PHE B 1 23 ? -39.649 -3.193 -45.818 1.000 43.668 16 PHE B CA 1
ATOM 2042 C C . PHE B 1 23 ? -38.843 -4.404 -46.286 1.000 45.867 16 PHE B C 1
ATOM 2043 O O . PHE B 1 23 ? -39.052 -5.517 -45.821 1.000 45.320 16 PHE B O 1
ATOM 2051 N N . LYS B 1 24 ? -37.915 -4.166 -47.217 1.000 49.771 17 LYS B N 1
ATOM 2052 C CA . LYS B 1 24 ? -37.176 -5.236 -47.862 1.000 51.947 17 LYS B CA 1
ATOM 2053 C C . LYS B 1 24 ? -36.416 -6.043 -46.814 1.000 50.295 17 LYS B C 1
ATOM 2054 O O . LYS B 1 24 ? -36.410 -7.263 -46.880 1.000 49.198 17 LYS B O 1
ATOM 2060 N N . LYS B 1 25 ? -35.796 -5.363 -45.842 1.000 49.187 18 LYS B N 1
ATOM 2061 C CA . LYS B 1 25 ? -34.963 -6.046 -44.864 1.000 55.309 18 LYS B CA 1
ATOM 2062 C C . LYS B 1 25 ? -35.806 -6.943 -43.960 1.000 52.863 18 LYS B C 1
ATOM 2063 O O . LYS B 1 25 ? -35.281 -7.894 -43.401 1.000 60.143 18 LYS B O 1
ATOM 2069 N N . ALA B 1 26 ? -37.100 -6.647 -43.809 1.000 50.882 19 ALA B N 1
ATOM 2070 C CA . ALA B 1 26 ? -37.972 -7.462 -42.973 1.000 52.874 19 ALA B CA 1
ATOM 2071 C C . ALA B 1 26 ? -38.359 -8.778 -43.655 1.000 54.021 19 ALA B C 1
ATOM 2072 O O . ALA B 1 26 ? -38.792 -9.717 -42.988 1.000 57.571 19 ALA B O 1
ATOM 2074 N N . LEU B 1 27 ? -38.229 -8.843 -44.986 1.000 52.151 20 LEU B N 1
ATOM 2075 C CA . LEU B 1 27 ? -38.659 -10.015 -45.733 1.000 49.523 20 LEU B CA 1
ATOM 2076 C C . LEU B 1 27 ? -37.546 -11.055 -45.760 1.000 48.400 20 LEU B C 1
ATOM 2077 O O . LEU B 1 27 ? -36.388 -10.746 -45.480 1.000 49.627 20 LEU B O 1
ATOM 2082 N N . PRO B 1 28 ? -37.870 -12.325 -46.092 1.000 52.123 21 PRO B N 1
ATOM 2083 C CA . PRO B 1 28 ? -36.850 -13.341 -46.319 1.000 56.906 21 PRO B CA 1
ATOM 2084 C C . PRO B 1 28 ? -35.793 -12.896 -47.325 1.000 55.119 21 PRO B C 1
ATOM 2085 O O . PRO B 1 28 ? -36.053 -12.061 -48.190 1.000 54.203 21 PRO B O 1
ATOM 2089 N N . LYS B 1 29 ? -34.592 -13.456 -47.172 1.000 53.936 22 LYS B N 1
ATOM 2090 C CA . LYS B 1 29 ? -33.442 -13.110 -47.988 1.000 61.553 22 LYS B CA 1
ATOM 2091 C C . LYS B 1 29 ? -33.793 -13.323 -49.458 1.000 59.062 22 LYS B C 1
ATOM 2092 O O . LYS B 1 29 ? -34.496 -14.275 -49.789 1.000 57.459 22 LYS B O 1
ATOM 2098 N N . ASN B 1 30 ? -33.330 -12.402 -50.315 1.000 66.292 23 ASN B N 1
ATOM 2099 C CA . ASN B 1 30 ? -33.517 -12.468 -51.759 1.000 71.727 23 ASN B CA 1
ATOM 2100 C C . ASN B 1 30 ? -34.996 -12.444 -52.150 1.000 63.784 23 ASN B C 1
ATOM 2101 O O . ASN B 1 30 ? -35.388 -13.102 -53.112 1.000 65.404 23 ASN B O 1
ATOM 2106 N N . THR B 1 31 ? -35.813 -11.677 -51.423 1.000 56.537 24 THR B N 1
ATOM 2107 C CA . THR B 1 31 ? -37.151 -11.347 -51.883 1.000 51.763 24 THR B CA 1
ATOM 2108 C C . THR B 1 31 ? -37.063 -10.041 -52.674 1.000 54.181 24 THR B C 1
ATOM 2109 O O . THR B 1 31 ? -36.613 -9.016 -52.155 1.000 55.878 24 THR B O 1
ATOM 2113 N N . GLU B 1 32 ? -37.490 -10.095 -53.941 1.000 51.548 25 GLU B N 1
ATOM 2114 C CA . GLU B 1 32 ? -37.649 -8.913 -54.771 1.000 52.389 25 GLU B CA 1
ATOM 2115 C C . GLU B 1 32 ? -38.837 -8.100 -54.261 1.000 52.313 25 GLU B C 1
ATOM 2116 O O . GLU B 1 32 ? -39.823 -8.663 -53.785 1.000 52.757 25 GLU B O 1
ATOM 2122 N N . VAL B 1 33 ? -38.735 -6.773 -54.379 1.000 51.172 26 VAL B N 1
ATOM 2123 C CA . VAL B 1 33 ? -39.821 -5.883 -54.006 1.000 51.934 26 VAL B CA 1
ATOM 2124 C C . VAL B 1 33 ? -40.143 -4.997 -55.205 1.000 50.899 26 VAL B C 1
ATOM 2125 O O . VAL B 1 33 ? -39.256 -4.356 -55.753 1.000 51.642 26 VAL B O 1
ATOM 2129 N N . LYS B 1 34 ? -41.421 -4.973 -55.593 1.000 51.137 27 LYS B N 1
ATOM 2130 C CA . LYS B 1 34 ? -41.929 -4.049 -56.593 1.000 47.687 27 LYS B CA 1
ATOM 2131 C C . LYS B 1 34 ? -42.565 -2.857 -55.881 1.000 47.780 27 LYS B C 1
ATOM 2132 O O . LYS B 1 34 ? -43.445 -3.043 -55.047 1.000 44.678 27 LYS B O 1
ATOM 2138 N N . THR B 1 35 ? -42.089 -1.644 -56.199 1.000 47.086 28 THR B N 1
ATOM 2139 C CA . THR B 1 35 ? -42.591 -0.428 -55.582 1.000 47.528 28 THR B CA 1
ATOM 2140 C C . THR B 1 35 ? -43.696 0.154 -56.458 1.000 47.877 28 THR B C 1
ATOM 2141 O O . THR B 1 35 ? -43.522 0.275 -57.660 1.000 49.083 28 THR B O 1
ATOM 2145 N N . ILE B 1 36 ? -44.813 0.535 -55.833 1.000 47.398 29 ILE B N 1
ATOM 2146 C CA . ILE B 1 36 ? -45.843 1.325 -56.481 1.000 45.591 29 ILE B CA 1
ATOM 2147 C C . ILE B 1 36 ? -45.871 2.696 -55.814 1.000 45.069 29 ILE B C 1
ATOM 2148 O O . ILE B 1 36 ? -46.083 2.808 -54.608 1.000 45.357 29 ILE B O 1
ATOM 2153 N N . ALA B 1 37 ? -45.664 3.739 -56.621 1.000 45.696 30 ALA B N 1
ATOM 2154 C CA . ALA B 1 37 ? -45.627 5.108 -56.138 1.000 43.355 30 ALA B CA 1
ATOM 2155 C C . ALA B 1 37 ? -47.042 5.675 -56.088 1.000 43.775 30 ALA B C 1
ATOM 2156 O O . ALA B 1 37 ? -47.706 5.751 -57.115 1.000 55.418 30 ALA B O 1
ATOM 2158 N N . PHE B 1 38 ? -47.491 6.070 -54.895 1.000 43.768 31 PHE B N 1
ATOM 2159 C CA . PHE B 1 38 ? -48.749 6.786 -54.744 1.000 42.264 31 PHE B CA 1
ATOM 2160 C C . PHE B 1 38 ? -48.439 8.275 -54.685 1.000 42.967 31 PHE B C 1
ATOM 2161 O O . PHE B 1 38 ? -47.652 8.703 -53.846 1.000 43.649 31 PHE B O 1
ATOM 2169 N N . THR B 1 39 ? -49.062 9.049 -55.581 1.000 47.940 32 THR B N 1
ATOM 2170 C CA . THR B 1 39 ? -48.747 10.456 -55.743 1.000 50.701 32 THR B CA 1
ATOM 2171 C C . THR B 1 39 ? -49.996 11.301 -55.517 1.000 46.936 32 THR B C 1
ATOM 2172 O O . THR B 1 39 ? -49.999 12.463 -55.893 1.000 51.453 32 THR B O 1
ATOM 2176 N N . GLY B 1 40 ? -51.050 10.721 -54.925 1.000 47.393 33 GLY B N 1
ATOM 2177 C CA . GLY B 1 40 ? -52.304 11.430 -54.714 1.000 45.037 33 GLY B CA 1
ATOM 2178 C C . GLY B 1 40 ? -53.345 11.122 -55.792 1.000 47.042 33 GLY B C 1
ATOM 2179 O O . GLY B 1 40 ? -54.383 11.774 -55.840 1.000 47.335 33 GLY B O 1
ATOM 2180 N N . ASP B 1 41 ? -53.060 10.136 -56.658 1.000 44.686 34 ASP B N 1
ATOM 2181 C CA . ASP B 1 41 ? -54.029 9.625 -57.621 1.000 45.886 34 ASP B CA 1
ATOM 2182 C C . ASP B 1 41 ? -54.413 8.201 -57.224 1.000 40.419 34 ASP B C 1
ATOM 2183 O O . ASP B 1 41 ? -53.662 7.264 -57.490 1.000 40.175 34 ASP B O 1
ATOM 2188 N N . TRP B 1 42 ? -55.588 8.052 -56.594 1.000 40.090 35 TRP B N 1
ATOM 2189 C CA . TRP B 1 42 ? -55.999 6.779 -56.016 1.000 38.607 35 TRP B CA 1
ATOM 2190 C C . TRP B 1 42 ? -56.196 5.728 -57.108 1.000 39.086 35 TRP B C 1
ATOM 2191 O O . TRP B 1 42 ? -55.708 4.610 -56.989 1.000 35.632 35 TRP B O 1
ATOM 2202 N N . ILE B 1 43 ? -56.923 6.081 -58.171 1.000 38.792 36 ILE B N 1
ATOM 2203 C CA . ILE B 1 43 ? -57.280 5.076 -59.161 1.000 44.366 36 ILE B CA 1
ATOM 2204 C C . ILE B 1 43 ? -56.026 4.591 -59.902 1.000 42.953 36 ILE B C 1
ATOM 2205 O O . ILE B 1 43 ? -55.925 3.403 -60.223 1.000 40.736 36 ILE B O 1
ATOM 2210 N N . GLU B 1 44 ? -55.050 5.478 -60.140 1.000 39.779 37 GLU B N 1
ATOM 2211 C CA . GLU B 1 44 ? -53.842 5.071 -60.842 1.000 45.027 37 GLU B CA 1
ATOM 2212 C C . GLU B 1 44 ? -53.039 4.085 -59.988 1.000 43.479 37 GLU B C 1
ATOM 2213 O O . GLU B 1 44 ? -52.470 3.130 -60.512 1.000 42.230 37 GLU B O 1
ATOM 2219 N N . ALA B 1 45 ? -52.975 4.316 -58.672 1.000 41.239 38 ALA B N 1
ATOM 2220 C CA . ALA B 1 45 ? -52.235 3.429 -57.785 1.000 39.191 38 ALA B CA 1
ATOM 2221 C C . ALA B 1 45 ? -52.916 2.061 -57.720 1.000 36.220 38 ALA B C 1
ATOM 2222 O O . ALA B 1 45 ? -52.247 1.030 -57.732 1.000 39.611 38 ALA B O 1
ATOM 2224 N N . VAL B 1 46 ? -54.249 2.058 -57.667 1.000 35.393 39 VAL B N 1
ATOM 2225 C CA . VAL B 1 46 ? -55.012 0.821 -57.640 1.000 36.157 39 VAL B CA 1
ATOM 2226 C C . VAL B 1 46 ? -54.793 0.048 -58.940 1.000 37.434 39 VAL B C 1
ATOM 2227 O O . VAL B 1 46 ? -54.635 -1.177 -58.908 1.000 39.242 39 VAL B O 1
ATOM 2231 N N . ARG B 1 47 ? -54.787 0.771 -60.072 1.000 38.629 40 ARG B N 1
ATOM 2232 C CA . ARG B 1 47 ? -54.539 0.160 -61.376 1.000 39.587 40 ARG B CA 1
ATOM 2233 C C . ARG B 1 47 ? -53.172 -0.532 -61.388 1.000 41.404 40 ARG B C 1
ATOM 2234 O O . ARG B 1 47 ? -53.053 -1.680 -61.825 1.000 44.415 40 ARG B O 1
ATOM 2242 N N . GLN B 1 48 ? -52.133 0.176 -60.931 1.000 41.647 41 GLN B N 1
ATOM 2243 C CA . GLN B 1 48 ? -50.780 -0.363 -60.945 1.000 42.498 41 GLN B CA 1
ATOM 2244 C C . GLN B 1 48 ? -50.673 -1.543 -59.983 1.000 42.879 41 GLN B C 1
ATOM 2245 O O . GLN B 1 48 ? -49.949 -2.489 -60.251 1.000 45.325 41 GLN B O 1
ATOM 2251 N N . PHE B 1 49 ? -51.381 -1.465 -58.848 1.000 43.053 42 PHE B N 1
ATOM 2252 C CA . PHE B 1 49 ? -51.401 -2.553 -57.887 1.000 41.086 42 PHE B CA 1
ATOM 2253 C C . PHE B 1 49 ? -51.975 -3.803 -58.549 1.000 38.428 42 PHE B C 1
ATOM 2254 O O . PHE B 1 49 ? -51.348 -4.856 -58.496 1.000 39.685 42 PHE B O 1
ATOM 2262 N N . TYR B 1 50 ? -53.147 -3.668 -59.186 1.000 39.966 43 TYR B N 1
ATOM 2263 C CA . TYR B 1 50 ? -53.788 -4.792 -59.854 1.000 46.333 43 TYR B CA 1
ATOM 2264 C C . TYR B 1 50 ? -52.848 -5.383 -60.910 1.000 44.300 43 TYR B C 1
ATOM 2265 O O . TYR B 1 50 ? -52.685 -6.601 -60.991 1.000 48.457 43 TYR B O 1
ATOM 2274 N N . SER B 1 51 ? -52.249 -4.502 -61.720 1.000 46.468 44 SER B N 1
ATOM 2275 C CA . SER B 1 51 ? -51.362 -4.917 -62.794 1.000 52.098 44 SER B CA 1
ATOM 2276 C C . SER B 1 51 ? -50.216 -5.760 -62.239 1.000 51.309 44 SER B C 1
ATOM 2277 O O . SER B 1 51 ? -49.820 -6.754 -62.843 1.000 50.194 44 SER B O 1
ATOM 2280 N N . THR B 1 52 ? -49.700 -5.359 -61.071 1.000 44.784 45 THR B N 1
ATOM 2281 C CA . THR B 1 52 ? -48.552 -6.011 -60.466 1.000 47.054 45 THR B CA 1
ATOM 2282 C C . THR B 1 52 ? -48.936 -7.380 -59.907 1.000 48.453 45 THR B C 1
ATOM 2283 O O . THR B 1 52 ? -48.181 -8.335 -60.084 1.000 47.760 45 THR B O 1
ATOM 2287 N N . VAL B 1 53 ? -50.081 -7.479 -59.218 1.000 41.831 46 VAL B N 1
ATOM 2288 C CA . VAL B 1 53 ? -50.413 -8.714 -58.525 1.000 45.656 46 VAL B CA 1
ATOM 2289 C C . VAL B 1 53 ? -50.982 -9.732 -59.512 1.000 51.982 46 VAL B C 1
ATOM 2290 O O . VAL B 1 53 ? -50.744 -10.924 -59.343 1.000 55.698 46 VAL B O 1
ATOM 2294 N N . LYS B 1 54 ? -51.621 -9.261 -60.592 1.000 56.884 47 LYS B N 1
ATOM 2295 C CA . LYS B 1 54 ? -52.108 -10.134 -61.647 1.000 56.082 47 LYS B CA 1
ATOM 2296 C C . LYS B 1 54 ? -51.007 -11.068 -62.161 1.000 60.985 47 LYS B C 1
ATOM 2297 O O . LYS B 1 54 ? -51.246 -12.257 -62.350 1.000 61.022 47 LYS B O 1
ATOM 2303 N N . GLU B 1 55 ? -49.801 -10.530 -62.382 1.000 56.196 48 GLU B N 1
ATOM 2304 C CA . GLU B 1 55 ? -48.736 -11.259 -63.050 1.000 68.589 48 GLU B CA 1
ATOM 2305 C C . GLU B 1 55 ? -47.792 -11.937 -62.050 1.000 65.356 48 GLU B C 1
ATOM 2306 O O . GLU B 1 55 ? -46.812 -12.544 -62.470 1.000 65.634 48 GLU B O 1
ATOM 2312 N N . ILE B 1 56 ? -48.108 -11.880 -60.748 1.000 62.955 49 ILE B N 1
ATOM 2313 C CA . ILE B 1 56 ? -47.308 -12.554 -59.740 1.000 56.794 49 ILE B CA 1
ATOM 2314 C C . ILE B 1 56 ? -47.820 -13.976 -59.539 1.000 56.574 49 ILE B C 1
ATOM 2315 O O . ILE B 1 56 ? -49.007 -14.190 -59.318 1.000 59.393 49 ILE B O 1
ATOM 2320 N N . ASP B 1 57 ? -46.879 -14.923 -59.614 1.000 58.302 50 ASP B N 1
ATOM 2321 C CA . ASP B 1 57 ? -47.081 -16.305 -59.223 1.000 61.584 50 ASP B CA 1
ATOM 2322 C C . ASP B 1 57 ? -46.307 -16.523 -57.927 1.000 59.926 50 ASP B C 1
ATOM 2323 O O . ASP B 1 57 ? -45.075 -16.547 -57.940 1.000 60.842 50 ASP B O 1
ATOM 2328 N N . GLY B 1 58 ? -47.031 -16.635 -56.807 1.000 60.688 51 GLY B N 1
ATOM 2329 C CA . GLY B 1 58 ? -46.411 -16.924 -55.522 1.000 54.014 51 GLY B CA 1
ATOM 2330 C C . GLY B 1 58 ? 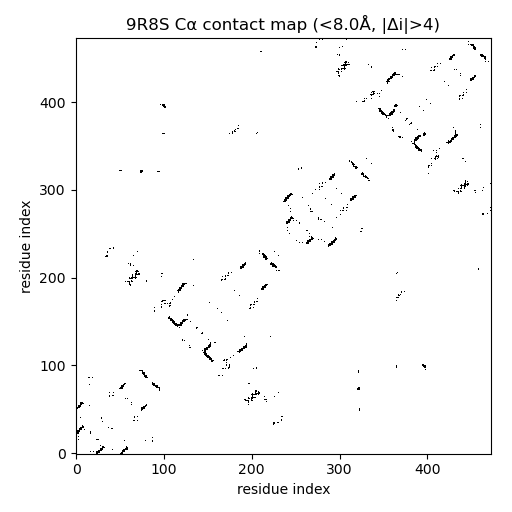-47.056 -16.128 -54.392 1.000 50.174 51 GLY B C 1
ATOM 2331 O O . GLY B 1 58 ? -48.014 -15.392 -54.605 1.000 53.167 51 GLY B O 1
ATOM 2332 N N . HIS B 1 59 ? -46.505 -16.280 -53.184 1.000 46.842 52 HIS B N 1
ATOM 2333 C CA . HIS B 1 59 ? -47.010 -15.569 -52.022 1.000 44.133 52 HIS B CA 1
ATOM 2334 C C . HIS B 1 59 ? -46.591 -14.106 -52.145 1.000 43.313 52 HIS B C 1
ATOM 2335 O O . HIS B 1 59 ? -45.459 -13.799 -52.518 1.000 44.914 52 HIS B O 1
ATOM 2342 N N . ILE B 1 60 ? -47.521 -13.204 -51.825 1.000 40.545 53 ILE B N 1
ATOM 2343 C CA . ILE B 1 60 ? -47.260 -11.781 -51.926 1.000 40.802 53 ILE B CA 1
ATOM 2344 C C . ILE B 1 60 ? -47.109 -11.199 -50.525 1.000 40.567 53 ILE B C 1
ATOM 2345 O O . ILE B 1 60 ? -47.995 -11.345 -49.705 1.000 38.915 53 ILE B O 1
ATOM 2350 N N . HIS B 1 61 ? -45.968 -10.553 -50.269 1.000 40.934 54 HIS B N 1
ATOM 2351 C CA . HIS B 1 61 ? -45.769 -9.763 -49.067 1.000 40.586 54 HIS B CA 1
ATOM 2352 C C . HIS B 1 61 ? -46.156 -8.320 -49.390 1.000 40.727 54 HIS B C 1
ATOM 2353 O O . HIS B 1 61 ? -45.582 -7.726 -50.287 1.000 44.887 54 HIS B O 1
ATOM 2360 N N . LEU B 1 62 ? -47.130 -7.763 -48.650 1.000 41.866 55 LEU B N 1
ATOM 2361 C CA . LEU B 1 62 ? -47.659 -6.435 -48.887 1.000 40.699 55 LEU B CA 1
ATOM 2362 C C . LEU B 1 62 ? -47.267 -5.524 -47.733 1.000 39.163 55 LEU B C 1
ATOM 2363 O O . LEU B 1 62 ? -47.314 -5.928 -46.572 1.000 37.888 55 LEU B O 1
ATOM 2368 N N . ALA B 1 63 ? -46.956 -4.280 -48.096 1.000 38.932 56 ALA B N 1
ATOM 2369 C CA . ALA B 1 63 ? -46.954 -3.162 -47.173 1.000 37.936 56 ALA B CA 1
ATOM 2370 C C . ALA B 1 63 ? -47.448 -1.922 -47.911 1.000 35.697 56 ALA B C 1
ATOM 2371 O O . ALA B 1 63 ? -47.282 -1.792 -49.123 1.000 38.526 56 ALA B O 1
ATOM 2373 N N . LEU B 1 64 ? -48.108 -1.040 -47.161 1.000 34.713 57 LEU B N 1
ATOM 2374 C CA . LEU B 1 64 ? -48.678 0.158 -47.741 1.000 37.779 57 LEU B CA 1
ATOM 2375 C C . LEU B 1 64 ? -48.427 1.328 -46.793 1.000 38.279 57 LEU B C 1
ATOM 2376 O O . LEU B 1 64 ? -48.895 1.340 -45.658 1.000 40.812 57 LEU B O 1
ATOM 2381 N N . ASN B 1 65 ? -47.623 2.275 -47.277 1.000 42.313 58 ASN B N 1
ATOM 2382 C CA . ASN B 1 65 ? -47.310 3.510 -46.582 1.000 41.178 58 ASN B CA 1
ATOM 2383 C C . ASN B 1 65 ? -48.140 4.607 -47.240 1.000 39.374 58 ASN B C 1
ATOM 2384 O O . ASN B 1 65 ? -47.748 5.185 -48.249 1.000 41.157 58 ASN B O 1
ATOM 2389 N N . GLY B 1 66 ? -49.324 4.838 -46.685 1.000 39.461 59 GLY B N 1
ATOM 2390 C CA . GLY B 1 66 ? -50.331 5.622 -47.373 1.000 41.989 59 GLY B CA 1
ATOM 2391 C C . GLY B 1 66 ? -51.673 5.516 -46.663 1.000 38.593 59 GLY B C 1
ATOM 2392 O O . GLY B 1 66 ? -51.778 4.897 -45.609 1.000 41.508 59 GLY B O 1
ATOM 2393 N N . PRO B 1 67 ? -52.726 6.150 -47.212 1.000 34.426 60 PRO B N 1
ATOM 2394 C CA . PRO B 1 67 ? -54.007 6.229 -46.530 1.000 32.851 60 PRO B CA 1
ATOM 2395 C C . PRO B 1 67 ? -54.802 4.925 -46.540 1.000 34.046 60 PRO B C 1
ATOM 2396 O O . PRO B 1 67 ? -54.742 4.146 -47.485 1.000 31.379 60 PRO B O 1
ATOM 2400 N N . SER B 1 68 ? -55.594 4.729 -45.483 1.000 31.320 61 SER B N 1
ATOM 2401 C CA . SER B 1 68 ? -56.421 3.547 -45.341 1.000 30.227 61 SER B CA 1
ATOM 2402 C C . SER B 1 68 ? -57.445 3.463 -46.478 1.000 30.608 61 SER B C 1
ATOM 2403 O O . SER B 1 68 ? -57.824 2.372 -46.876 1.000 32.796 61 SER B O 1
ATOM 2406 N N . SER B 1 69 ? -57.872 4.611 -47.014 1.000 31.308 62 SER B N 1
ATOM 2407 C CA . SER B 1 69 ? -58.805 4.649 -48.133 1.000 32.304 62 SER B CA 1
ATOM 2408 C C . SER B 1 69 ? -58.221 3.961 -49.375 1.000 29.969 62 SER B C 1
ATOM 2409 O O . SER B 1 69 ? -58.937 3.263 -50.103 1.000 30.640 62 SER B O 1
ATOM 2412 N N . LEU B 1 70 ? -56.916 4.152 -49.605 1.000 29.391 63 LEU B N 1
ATOM 2413 C CA . LEU B 1 70 ? -56.207 3.483 -50.689 1.000 31.872 63 LEU B CA 1
ATOM 2414 C C . LEU B 1 70 ? -56.097 1.989 -50.393 1.000 30.289 63 LEU B C 1
ATOM 2415 O O . LEU B 1 70 ? -56.271 1.156 -51.276 1.000 31.576 63 LEU B O 1
ATOM 2420 N N . ALA B 1 71 ? -55.765 1.656 -49.142 1.000 31.217 64 ALA B N 1
ATOM 2421 C CA . ALA B 1 71 ? -55.659 0.266 -48.729 1.000 30.826 64 ALA B CA 1
ATOM 2422 C C . ALA B 1 71 ? -56.970 -0.470 -48.999 1.000 31.226 64 ALA B C 1
ATOM 2423 O O . ALA B 1 71 ? -56.968 -1.603 -49.488 1.000 32.360 64 ALA B O 1
ATOM 2425 N N . PHE B 1 72 ? -58.098 0.178 -48.687 1.000 28.655 65 PHE B N 1
ATOM 2426 C CA . PHE B 1 72 ? -59.390 -0.445 -48.900 1.000 29.929 65 PHE B CA 1
ATOM 2427 C C . PHE B 1 72 ? -59.600 -0.703 -50.394 1.000 33.043 65 PHE B C 1
ATOM 2428 O O . PHE B 1 72 ? -60.030 -1.791 -50.785 1.000 31.537 65 PHE B O 1
ATOM 2436 N N . GLY B 1 73 ? -59.292 0.300 -51.220 1.000 33.502 66 GLY B N 1
ATOM 2437 C CA . GLY B 1 73 ? -59.419 0.155 -52.663 1.000 33.685 66 GLY B CA 1
ATOM 2438 C C . GLY B 1 73 ? -58.585 -1.008 -53.205 1.000 32.589 66 GLY B C 1
ATOM 2439 O O . GLY B 1 73 ? -59.056 -1.795 -54.023 1.000 33.973 66 GLY B O 1
ATOM 2440 N N . CYS B 1 74 ? -57.334 -1.106 -52.752 1.000 32.498 67 CYS B N 1
ATOM 2441 C CA . CYS B 1 74 ? -56.442 -2.167 -53.191 1.000 34.280 67 CYS B CA 1
ATOM 2442 C C . CYS B 1 74 ? -56.991 -3.528 -52.767 1.000 34.779 67 CYS B C 1
ATOM 2443 O O . CYS B 1 74 ? -56.876 -4.506 -53.506 1.000 34.026 67 CYS B O 1
ATOM 2446 N N . GLY B 1 75 ? -57.596 -3.586 -51.571 1.000 31.547 68 GLY B N 1
ATOM 2447 C CA . GLY B 1 75 ? -58.209 -4.809 -51.086 1.000 32.188 68 GLY B CA 1
ATOM 2448 C C . GLY B 1 75 ? -59.366 -5.250 -51.974 1.000 33.572 68 GLY B C 1
ATOM 2449 O O . GLY B 1 75 ? -59.496 -6.431 -52.297 1.000 34.991 68 GLY B O 1
ATOM 2450 N N . VAL B 1 76 ? -60.204 -4.282 -52.354 1.000 31.930 69 VAL B N 1
ATOM 2451 C CA . VAL B 1 76 ? -61.387 -4.555 -53.150 1.000 36.498 69 VAL B CA 1
ATOM 2452 C C . VAL B 1 76 ? -60.997 -5.218 -54.470 1.000 34.666 69 VAL B C 1
ATOM 2453 O O . VAL B 1 76 ? -61.676 -6.138 -54.887 1.000 38.244 69 VAL B O 1
ATOM 2457 N N . ILE B 1 77 ? -59.927 -4.783 -55.144 1.000 36.799 70 ILE B N 1
ATOM 2458 C CA . ILE B 1 77 ? -59.611 -5.382 -56.443 1.000 43.510 70 ILE B CA 1
ATOM 2459 C C . ILE B 1 77 ? -58.645 -6.557 -56.284 1.000 39.107 70 ILE B C 1
ATOM 2460 O O . ILE B 1 77 ? -58.328 -7.197 -57.271 1.000 42.062 70 ILE B O 1
ATOM 2465 N N . PHE B 1 78 ? -58.188 -6.865 -55.061 1.000 39.036 71 PHE B N 1
ATOM 2466 C CA . PHE B 1 78 ? -57.223 -7.940 -54.854 1.000 38.021 71 PHE B CA 1
ATOM 2467 C C . PHE B 1 78 ? -57.835 -9.303 -55.206 1.000 44.184 71 PHE B C 1
ATOM 2468 O O . PHE B 1 78 ? -57.147 -10.159 -55.764 1.000 44.789 71 PHE B O 1
ATOM 2476 N N . GLY B 1 79 ? -59.107 -9.525 -54.851 1.000 50.235 72 GLY B N 1
ATOM 2477 C CA . GLY B 1 79 ? -59.781 -10.779 -55.170 1.000 51.641 72 GLY B CA 1
ATOM 2478 C C . GLY B 1 79 ? -59.408 -11.899 -54.197 1.000 58.253 72 GLY B C 1
ATOM 2479 O O . GLY B 1 79 ? -59.022 -11.627 -53.064 1.000 56.628 72 GLY B O 1
ATOM 2480 N N . SER B 1 80 ? -59.522 -13.155 -54.659 1.000 59.099 73 SER B N 1
ATOM 2481 C CA . SER B 1 80 ? -59.416 -14.311 -53.786 1.000 62.501 73 SER B CA 1
ATOM 2482 C C . SER B 1 80 ? -58.621 -15.452 -54.427 1.000 59.321 73 SER B C 1
ATOM 2483 O O . SER B 1 80 ? -58.773 -16.592 -54.008 1.000 62.154 73 SER B O 1
ATOM 2486 N N . LEU B 1 81 ? -57.744 -15.161 -55.401 1.000 60.002 74 LEU B N 1
ATOM 2487 C CA . LEU B 1 81 ? -56.947 -16.197 -56.051 1.000 67.526 74 LEU B CA 1
ATOM 2488 C C . LEU B 1 81 ? -55.541 -16.269 -55.446 1.000 67.135 74 LEU B C 1
ATOM 2489 O O . LEU B 1 81 ? -54.870 -17.282 -55.595 1.000 66.309 74 LEU B O 1
ATOM 2491 N N . LYS B 1 82 ? -55.116 -15.214 -54.738 1.000 68.964 75 LYS B N 1
ATOM 2492 C CA . LYS B 1 82 ? -53.752 -15.096 -54.252 1.000 66.260 75 LYS B CA 1
ATOM 2493 C C . LYS B 1 82 ? -53.739 -15.050 -52.726 1.000 70.296 75 LYS B C 1
ATOM 2494 O O . LYS B 1 82 ? -54.710 -14.626 -52.092 1.000 68.499 75 LYS B O 1
ATOM 2500 N N . THR B 1 83 ? -52.622 -15.526 -52.148 1.000 60.873 76 THR B N 1
ATOM 2501 C CA . THR B 1 83 ? -52.350 -15.433 -50.719 1.000 59.001 76 THR B CA 1
ATOM 2502 C C . THR B 1 83 ? -51.422 -14.246 -50.472 1.000 57.489 76 THR B C 1
ATOM 2503 O O . THR B 1 83 ? -50.684 -13.832 -51.377 1.000 46.378 76 THR B O 1
ATOM 2507 N N . PHE B 1 84 ? -51.432 -13.743 -49.227 1.000 54.768 77 PHE B N 1
ATOM 2508 C CA . PHE B 1 84 ? -50.618 -12.597 -48.878 1.000 49.281 77 PHE B CA 1
ATOM 2509 C C . PHE B 1 84 ? -50.254 -12.620 -47.396 1.000 49.608 77 PHE B C 1
ATOM 2510 O O . PHE B 1 84 ? -50.956 -13.212 -46.572 1.000 50.112 77 PHE B O 1
ATOM 2518 N N . SER B 1 85 ? -49.122 -11.972 -47.099 1.000 47.177 78 SER B N 1
ATOM 2519 C CA . SER B 1 85 ? -48.792 -11.527 -45.759 1.000 49.492 78 SER B CA 1
ATOM 2520 C C . SER B 1 85 ? -48.819 -10.003 -45.743 1.000 45.571 78 SER B C 1
ATOM 2521 O O . SER B 1 85 ? -48.236 -9.359 -46.615 1.000 49.460 78 SER B O 1
ATOM 2524 N N . PHE B 1 86 ? -49.500 -9.432 -44.751 1.000 38.860 79 PHE B N 1
ATOM 2525 C CA . PHE B 1 86 ? -49.552 -7.989 -44.632 1.000 38.085 79 PHE B CA 1
ATOM 2526 C C . PHE B 1 86 ? -48.562 -7.558 -43.556 1.000 38.995 79 PHE B C 1
ATOM 2527 O O . PHE B 1 86 ? -48.656 -8.006 -42.421 1.000 41.507 79 PHE B O 1
ATOM 2535 N N . TRP B 1 87 ? -47.620 -6.681 -43.929 1.000 34.239 80 TRP B N 1
ATOM 2536 C CA . TRP B 1 87 ? -46.609 -6.171 -43.020 1.000 33.963 80 TRP B CA 1
ATOM 2537 C C . TRP B 1 87 ? -46.948 -4.752 -42.578 1.000 36.937 80 TRP B C 1
ATOM 2538 O O . TRP B 1 87 ? -47.207 -3.873 -43.397 1.000 38.580 80 TRP B O 1
ATOM 2549 N N . HIS B 1 88 ? -46.875 -4.522 -41.264 1.000 37.162 81 HIS B N 1
ATOM 2550 C CA . HIS B 1 88 ? -47.269 -3.266 -40.652 1.000 42.309 81 HIS B CA 1
ATOM 2551 C C . HIS B 1 88 ? -46.111 -2.715 -39.824 1.000 45.799 81 HIS B C 1
ATOM 2552 O O . HIS B 1 88 ? -45.447 -3.461 -39.092 1.000 42.292 81 HIS B O 1
ATOM 2559 N N . TYR B 1 89 ? -45.891 -1.404 -39.954 1.000 40.551 82 TYR B N 1
ATOM 2560 C CA . TYR B 1 89 ? -44.797 -0.722 -39.292 1.000 47.209 82 TYR B CA 1
ATOM 2561 C C . TYR B 1 89 ? -45.285 -0.243 -37.929 1.000 52.895 82 TYR B C 1
ATOM 2562 O O . TYR B 1 89 ? -46.237 0.529 -37.868 1.000 60.170 82 TYR B O 1
ATOM 2571 N N . GLN B 1 90 ? -44.625 -0.710 -36.861 1.000 65.232 83 GLN B N 1
ATOM 2572 C CA . GLN B 1 90 ? -45.001 -0.348 -35.504 1.000 75.190 83 GLN B CA 1
ATOM 2573 C C . GLN B 1 90 ? -43.773 -0.326 -34.604 1.000 84.342 83 GLN B C 1
ATOM 2574 O O . GLN B 1 90 ? -42.832 -1.091 -34.809 1.000 76.109 83 GLN B O 1
ATOM 2580 N N . ASN B 1 91 ? -43.828 0.557 -33.596 1.000 93.531 84 ASN B N 1
ATOM 2581 C CA . ASN B 1 91 ? -42.921 0.571 -32.457 1.000 81.102 84 ASN B CA 1
ATOM 2582 C C . ASN B 1 91 ? -41.604 -0.136 -32.788 1.000 77.955 84 ASN B C 1
ATOM 2583 O O . ASN B 1 91 ? -41.242 -1.111 -32.129 1.000 91.200 84 ASN B O 1
ATOM 2588 N N . GLY B 1 92 ? -40.902 0.351 -33.820 1.000 80.884 85 GLY B N 1
ATOM 2589 C CA . GLY B 1 92 ? -39.570 -0.138 -34.147 1.000 71.909 85 GLY B CA 1
ATOM 2590 C C . GLY B 1 92 ? -39.416 -0.530 -35.617 1.000 76.777 85 GLY B C 1
ATOM 2591 O O . GLY B 1 92 ? -38.512 -0.046 -36.291 1.000 86.558 85 GLY B O 1
ATOM 2592 N N . ALA B 1 93 ? -40.255 -1.453 -36.107 1.000 82.089 86 ALA B N 1
ATOM 2593 C CA . ALA B 1 93 ? -39.996 -2.077 -37.399 1.000 77.889 86 ALA B CA 1
ATOM 2594 C C . ALA B 1 93 ? -41.279 -2.630 -38.022 1.000 72.356 86 ALA B C 1
ATOM 2595 O O . ALA B 1 93 ? -42.383 -2.383 -37.533 1.000 67.579 86 ALA B O 1
ATOM 2597 N N . TYR B 1 94 ? -41.117 -3.340 -39.148 1.000 62.850 87 TYR B N 1
ATOM 2598 C CA . TYR B 1 94 ? -42.210 -4.033 -39.812 1.000 57.634 87 TYR B CA 1
ATOM 2599 C C . TYR B 1 94 ? -42.445 -5.390 -39.161 1.000 55.303 87 TYR B C 1
ATOM 2600 O O . TYR B 1 94 ? -41.500 -6.132 -38.918 1.000 63.177 87 TYR B O 1
ATOM 2609 N N . HIS B 1 95 ? -43.724 -5.719 -38.950 1.000 59.846 88 HIS B N 1
ATOM 2610 C CA . HIS B 1 95 ? -44.125 -6.995 -38.396 1.000 57.235 88 HIS B CA 1
ATOM 2611 C C . HIS B 1 95 ? -45.271 -7.555 -39.232 1.000 52.909 88 HIS B C 1
ATOM 2612 O O . HIS B 1 95 ? -46.145 -6.809 -39.668 1.000 41.935 88 HIS B O 1
ATOM 2619 N N . THR B 1 96 ? -45.266 -8.875 -39.449 1.000 48.185 89 THR B N 1
ATOM 2620 C CA . THR B 1 96 ? -46.289 -9.487 -40.276 1.000 44.293 89 THR B CA 1
ATOM 2621 C C . THR B 1 96 ? -47.572 -9.648 -39.463 1.000 41.405 89 THR B C 1
ATOM 2622 O O . THR B 1 96 ? -47.534 -10.027 -38.297 1.000 43.676 89 THR B O 1
ATOM 2626 N N . ILE B 1 97 ? -48.700 -9.345 -40.111 1.000 43.962 90 ILE B N 1
ATOM 2627 C CA . ILE B 1 97 ? -50.011 -9.680 -39.584 1.000 48.084 90 ILE B CA 1
ATOM 2628 C C . ILE B 1 97 ? -50.137 -11.203 -39.621 1.000 45.187 90 ILE B C 1
ATOM 2629 O O . ILE B 1 97 ? -49.808 -11.825 -40.628 1.000 52.609 90 ILE B O 1
ATOM 2634 N N . PRO B 1 98 ? -50.651 -11.854 -38.550 1.000 43.192 91 PRO B N 1
ATOM 2635 C CA . PRO B 1 98 ? -50.805 -13.305 -38.576 1.000 47.712 91 PRO B CA 1
ATOM 2636 C C . PRO B 1 98 ? -51.457 -13.741 -39.885 1.000 53.344 91 PRO B C 1
ATOM 2637 O O . PRO B 1 98 ? -52.533 -13.257 -40.244 1.000 61.203 91 PRO B O 1
ATOM 2641 N N . ILE B 1 99 ? -50.769 -14.619 -40.617 1.000 57.183 92 ILE B N 1
ATOM 2642 C CA . ILE B 1 99 ? -51.022 -14.810 -42.036 1.000 62.854 92 ILE B CA 1
ATOM 2643 C C . ILE B 1 99 ? -52.476 -15.240 -42.219 1.000 63.363 92 ILE B C 1
ATOM 2644 O O . ILE B 1 99 ? -52.857 -16.349 -41.828 1.000 71.413 92 ILE B O 1
ATOM 2649 N N . THR B 1 100 ? -53.268 -14.343 -42.820 1.000 44.535 93 THR B N 1
ATOM 2650 C CA . THR B 1 100 ? -54.694 -14.561 -42.920 1.000 47.660 93 THR B CA 1
ATOM 2651 C C . THR B 1 100 ? -55.096 -14.897 -44.351 1.000 53.694 93 THR B C 1
ATOM 2652 O O . THR B 1 100 ? -55.008 -14.087 -45.274 1.000 57.181 93 THR B O 1
ATOM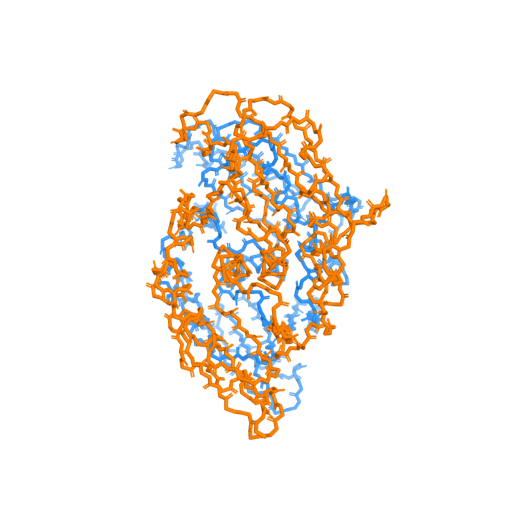 2656 N N . ASN B 1 101 ? -55.596 -16.119 -44.467 1.000 61.421 94 ASN B N 1
ATOM 2657 C CA . ASN B 1 101 ? -56.277 -16.662 -45.628 1.000 61.603 94 ASN B CA 1
ATOM 2658 C C . ASN B 1 101 ? -57.505 -15.811 -45.994 1.000 59.973 94 ASN B C 1
ATOM 2659 O O . ASN B 1 101 ? -58.256 -15.371 -45.123 1.000 53.072 94 ASN B O 1
ATOM 2664 N N . VAL B 1 102 ? -57.727 -15.605 -47.303 1.000 56.658 95 VAL B N 1
ATOM 2665 C CA . VAL B 1 102 ? -58.793 -14.754 -47.822 1.000 61.835 95 VAL B CA 1
ATOM 2666 C C . VAL B 1 102 ? -60.165 -15.320 -47.450 1.000 58.127 95 VAL B C 1
ATOM 2667 O O . VAL B 1 102 ? -61.036 -14.584 -46.981 1.000 55.241 95 VAL B O 1
ATOM 2671 N N . ARG B 1 103 ? -60.380 -16.622 -47.713 1.000 50.316 96 ARG B N 1
ATOM 2672 C CA . ARG B 1 103 ? -61.646 -17.280 -47.416 1.000 54.150 96 ARG B CA 1
ATOM 2673 C C . ARG B 1 103 ? -61.972 -17.187 -45.920 1.000 51.326 96 ARG B C 1
ATOM 2674 O O . ARG B 1 103 ? -63.140 -17.173 -45.524 1.000 50.847 96 ARG B O 1
ATOM 2682 N N . ALA B 1 104 ? -60.933 -17.148 -45.082 1.000 48.939 97 ALA B N 1
ATOM 2683 C CA . ALA B 1 104 ? -61.135 -17.069 -43.646 1.000 50.785 97 ALA B CA 1
ATOM 2684 C C . ALA B 1 104 ? -61.758 -15.728 -43.245 1.000 46.705 97 ALA B C 1
ATOM 2685 O O . ALA B 1 104 ? -62.505 -15.681 -42.267 1.000 47.800 97 ALA B O 1
ATOM 2687 N N . LEU B 1 105 ? -61.455 -14.654 -43.992 1.000 48.296 98 LEU B N 1
ATOM 2688 C CA . LEU B 1 105 ? -61.923 -13.305 -43.688 1.000 45.214 98 LEU B CA 1
ATOM 2689 C C . LEU B 1 105 ? -63.414 -13.130 -43.979 1.000 45.465 98 LEU B C 1
ATOM 2690 O O . LEU B 1 105 ? -64.065 -12.266 -43.390 1.000 45.307 98 LEU B O 1
ATOM 2695 N N . LYS B 1 106 ? -63.948 -13.952 -44.884 1.000 44.038 99 LYS B N 1
ATOM 2696 C CA . LYS B 1 106 ? -65.320 -13.822 -45.342 1.000 46.994 99 LYS B CA 1
ATOM 2697 C C . LYS B 1 106 ? -66.261 -14.694 -44.514 1.000 48.325 99 LYS B C 1
ATOM 2698 O O . LYS B 1 106 ? -67.464 -14.717 -44.770 1.000 53.240 99 LYS B O 1
ATOM 2704 N N . GLN B 1 107 ? -65.709 -15.406 -43.525 1.000 53.281 100 GLN B N 1
ATOM 2705 C CA . GLN B 1 107 ? -66.492 -16.261 -42.654 1.000 55.435 100 GLN B CA 1
ATOM 2706 C C . GLN B 1 107 ? -67.530 -15.413 -41.926 1.000 52.001 100 GLN B C 1
ATOM 2707 O O . GLN B 1 107 ? -67.194 -14.380 -41.358 1.000 54.314 100 GLN B O 1
ATOM 2713 N N . ARG B 1 108 ? -68.797 -15.842 -41.959 1.000 45.473 101 ARG B N 1
ATOM 2714 C CA . ARG B 1 108 ? -69.863 -15.105 -41.299 1.000 45.527 101 ARG B CA 1
ATOM 2715 C C . ARG B 1 108 ? -69.952 -15.571 -39.848 1.000 44.976 101 ARG B C 1
ATOM 2716 O O . ARG B 1 108 ? -69.784 -16.750 -39.573 1.000 45.983 101 ARG B O 1
ATOM 2724 N N . LEU B 1 109 ? -70.241 -14.633 -38.942 1.000 45.373 102 LEU B N 1
ATOM 2725 C CA . LEU B 1 109 ? -70.289 -14.888 -37.511 1.000 48.275 102 LEU B CA 1
ATOM 2726 C C . LEU B 1 109 ? -71.703 -14.667 -36.988 1.000 46.824 102 LEU B C 1
ATOM 2727 O O . LEU B 1 109 ? -72.442 -13.829 -37.498 1.000 51.457 102 LEU B O 1
ATOM 2732 N N . LYS B 1 110 ? -72.040 -15.396 -35.922 1.000 47.531 103 LYS B N 1
ATOM 2733 C CA . LYS B 1 110 ? -73.238 -15.161 -35.135 1.000 53.969 103 LYS B CA 1
ATOM 2734 C C . LYS B 1 110 ? -72.899 -14.336 -33.894 1.000 47.876 103 LYS B C 1
ATOM 2735 O O . LYS B 1 110 ? -73.751 -13.617 -33.391 1.000 49.869 103 LYS B O 1
ATOM 2741 N N . GLN B 1 111 ? -71.661 -14.463 -33.405 1.000 51.836 104 GLN B N 1
ATOM 2742 C CA . GLN B 1 111 ? -71.203 -13.794 -32.195 1.000 53.252 104 GLN B CA 1
ATOM 2743 C C . GLN B 1 111 ? -70.065 -12.848 -32.563 1.000 45.941 104 GLN B C 1
ATOM 2744 O O . GLN B 1 111 ? -69.144 -13.249 -33.271 1.000 53.029 104 GLN B O 1
ATOM 2750 N N . TYR B 1 112 ? -70.105 -11.615 -32.038 1.000 39.127 105 TYR B N 1
ATOM 2751 C CA . TYR B 1 112 ? -69.034 -10.646 -32.234 1.000 37.343 105 TYR B CA 1
ATOM 2752 C C . TYR B 1 112 ? -68.377 -10.326 -30.894 1.000 34.887 105 TYR B C 1
ATOM 2753 O O . TYR B 1 112 ? -69.079 -10.143 -29.907 1.000 40.021 105 TYR B O 1
ATOM 2762 N N . ASN B 1 113 ? -67.040 -10.220 -30.873 1.000 35.704 106 ASN B N 1
ATOM 2763 C CA . ASN B 1 113 ? -66.314 -9.897 -29.648 1.000 36.054 106 ASN B CA 1
ATOM 2764 C C . ASN B 1 113 ? -65.820 -8.450 -29.601 1.000 33.332 106 ASN B C 1
ATOM 2765 O O . ASN B 1 113 ? -65.576 -7.947 -28.502 1.000 33.836 106 ASN B O 1
ATOM 2770 N N . TYR B 1 114 ? -65.661 -7.800 -30.764 1.000 31.808 107 TYR B N 1
ATOM 2771 C CA . TYR B 1 114 ? -64.993 -6.506 -30.806 1.000 30.805 107 TYR B CA 1
ATOM 2772 C C . TYR B 1 114 ? -65.880 -5.435 -31.428 1.000 32.325 107 TYR B C 1
ATOM 2773 O O . TYR B 1 114 ? -65.973 -4.353 -30.870 1.000 34.538 107 TYR B O 1
ATOM 2782 N N . VAL B 1 115 ? -66.519 -5.726 -32.568 1.000 32.144 108 VAL B N 1
ATOM 2783 C CA . VAL B 1 115 ? -67.258 -4.700 -33.279 1.000 31.538 108 VAL B CA 1
ATOM 2784 C C . VAL B 1 115 ? -68.568 -4.438 -32.544 1.000 34.455 108 VAL B C 1
ATOM 2785 O O . VAL B 1 115 ? -69.149 -5.341 -31.943 1.000 39.731 108 VAL B O 1
ATOM 2789 N N . GLU B 1 116 ? -68.992 -3.172 -32.594 1.000 36.183 109 GLU B N 1
ATOM 2790 C CA . GLU B 1 116 ? -70.255 -2.720 -32.040 1.000 41.435 109 GLU B CA 1
ATOM 2791 C C . GLU B 1 116 ? -70.940 -1.859 -33.086 1.000 37.278 109 GLU B C 1
ATOM 2792 O O . GLU B 1 116 ? -70.567 -0.703 -33.259 1.000 38.195 109 GLU B O 1
ATOM 2798 N N . PRO B 1 117 ? -71.961 -2.380 -33.794 1.000 39.524 110 PRO B N 1
ATOM 2799 C CA . PRO B 1 117 ? -72.663 -1.597 -34.798 1.000 40.006 110 PRO B CA 1
ATOM 2800 C C . PRO B 1 117 ? -73.698 -0.660 -34.189 1.000 39.194 110 PRO B C 1
ATOM 2801 O O . PRO B 1 117 ? -74.361 -1.017 -33.220 1.000 37.340 110 PRO B O 1
ATOM 2805 N N . PHE B 1 118 ? -73.805 0.550 -34.741 1.000 38.987 111 PHE B N 1
ATOM 2806 C CA . PHE B 1 118 ? -74.951 1.408 -34.491 1.000 42.611 111 PHE B CA 1
ATOM 2807 C C . PHE B 1 118 ? -75.567 1.740 -35.846 1.000 41.674 111 PHE B C 1
ATOM 2808 O O . PHE B 1 118 ? -75.009 2.532 -36.600 1.000 38.421 111 PHE B O 1
ATOM 2816 N N . TYR B 1 119 ? -76.710 1.100 -36.127 1.000 42.391 112 TYR B N 1
ATOM 2817 C CA . TYR B 1 119 ? -77.425 1.259 -37.381 1.000 40.272 112 TYR B CA 1
ATOM 2818 C C . TYR B 1 119 ? -78.572 2.247 -37.192 1.000 38.615 112 TYR B C 1
ATOM 2819 O O . TYR B 1 119 ? -79.379 2.099 -36.289 1.000 39.899 112 TYR B O 1
ATOM 2828 N N . GLU B 1 120 ? -78.636 3.250 -38.065 1.000 40.158 113 GLU B N 1
ATOM 2829 C CA . GLU B 1 120 ? -79.718 4.219 -38.078 1.000 39.944 113 GLU B CA 1
ATOM 2830 C C . GLU B 1 120 ? -80.438 4.054 -39.411 1.000 38.796 113 GLU B C 1
ATOM 2831 O O . GLU B 1 120 ? -79.870 4.366 -40.454 1.000 41.007 113 GLU B O 1
ATOM 2837 N N . ALA B 1 121 ? -81.661 3.524 -39.365 1.000 37.586 114 ALA B N 1
ATOM 2838 C CA . ALA B 1 121 ? -82.407 3.192 -40.573 1.000 44.228 114 ALA B CA 1
ATOM 2839 C C . ALA B 1 121 ? -82.784 4.474 -41.306 1.000 42.024 114 ALA B C 1
ATOM 2840 O O . ALA B 1 121 ? -83.310 5.406 -40.720 1.000 43.895 114 ALA B O 1
ATOM 2842 N N . GLY B 1 122 ? -82.489 4.515 -42.604 1.000 44.826 115 GLY B N 1
ATOM 2843 C CA . GLY B 1 122 ? -82.871 5.633 -43.441 1.000 41.673 115 GLY B CA 1
ATOM 2844 C C . GLY B 1 122 ? -83.167 5.124 -44.844 1.000 41.926 115 GLY B C 1
ATOM 2845 O O . GLY B 1 122 ? -83.778 4.075 -44.995 1.000 40.982 115 GLY B O 1
ATOM 2846 N N . GLY B 1 123 ? -82.671 5.849 -45.850 1.000 45.267 116 GLY B N 1
ATOM 2847 C CA . GLY B 1 123 ? -82.881 5.485 -47.240 1.000 43.210 116 GLY B CA 1
ATOM 2848 C C . GLY B 1 123 ? -81.841 4.487 -47.750 1.000 42.224 116 GLY B C 1
ATOM 2849 O O . GLY B 1 123 ? -81.132 3.832 -46.977 1.000 41.307 116 GLY B O 1
ATOM 2850 N N . LYS B 1 124 ? -81.729 4.452 -49.082 1.000 39.709 117 LYS B N 1
ATOM 2851 C CA . LYS B 1 124 ? -81.027 3.403 -49.803 1.000 43.404 117 LYS B CA 1
ATOM 2852 C C . LYS B 1 124 ? -79.532 3.696 -49.939 1.000 37.494 117 LYS B C 1
ATOM 2853 O O . LYS B 1 124 ? -78.789 2.850 -50.425 1.000 39.418 117 LYS B O 1
ATOM 2859 N N . ASP B 1 125 ? -79.085 4.893 -49.534 1.000 38.320 118 ASP B N 1
ATOM 2860 C CA . ASP B 1 125 ? -77.663 5.166 -49.407 1.000 36.350 118 ASP B CA 1
ATOM 2861 C C . ASP B 1 125 ? -77.252 4.890 -47.963 1.000 32.694 118 ASP B C 1
ATOM 2862 O O . ASP B 1 125 ? -77.848 5.443 -47.040 1.000 36.019 118 ASP B O 1
ATOM 2867 N N . LEU B 1 126 ? -76.248 4.023 -47.794 1.000 34.570 119 LEU B N 1
ATOM 2868 C CA . LEU B 1 126 ? -75.736 3.669 -46.479 1.000 33.927 119 LEU B CA 1
ATOM 2869 C C . LEU B 1 126 ? -74.372 4.311 -46.272 1.000 31.254 119 LEU B C 1
ATOM 2870 O O . LEU B 1 126 ? -73.437 4.058 -47.027 1.000 31.876 119 LEU B O 1
ATOM 2875 N N . VAL B 1 127 ? -74.266 5.120 -45.216 1.000 32.920 120 VAL B N 1
ATOM 2876 C CA . VAL B 1 127 ? -72.993 5.695 -44.814 1.000 34.414 120 VAL B CA 1
ATOM 2877 C C . VAL B 1 127 ? -72.357 4.778 -43.772 1.000 32.371 120 VAL B C 1
ATOM 2878 O O . VAL B 1 127 ? -72.916 4.596 -42.696 1.000 32.649 120 VAL B O 1
ATOM 2882 N N . VAL B 1 128 ? -71.199 4.210 -44.127 1.000 32.565 121 VAL B N 1
ATOM 2883 C CA . VAL B 1 128 ? -70.459 3.306 -43.261 1.000 31.730 121 VAL B CA 1
ATOM 2884 C C . VAL B 1 128 ? -69.278 4.059 -42.661 1.000 31.160 121 VAL B C 1
ATOM 2885 O O . VAL B 1 128 ? -68.473 4.638 -43.377 1.000 31.536 121 VAL B O 1
ATOM 2889 N N . MET B 1 129 ? -69.162 4.008 -41.333 1.000 32.393 122 MET B N 1
ATOM 2890 C CA . MET B 1 129 ? -68.053 4.644 -40.640 1.000 33.388 122 MET B CA 1
ATOM 2891 C C . MET B 1 129 ? -67.314 3.594 -39.820 1.000 30.950 122 MET B C 1
ATOM 2892 O O . MET B 1 129 ? -67.910 3.017 -38.913 1.000 33.897 122 MET B O 1
ATOM 2897 N N . LEU B 1 130 ? -66.036 3.355 -40.145 1.000 29.867 123 LEU B N 1
ATOM 2898 C CA . LEU B 1 130 ? -65.187 2.507 -39.319 1.000 29.789 123 LEU B CA 1
ATOM 2899 C C . LEU B 1 130 ? -64.462 3.388 -38.307 1.000 30.034 123 LEU B C 1
ATOM 2900 O O . LEU B 1 130 ? -63.414 3.955 -38.586 1.000 32.886 123 LEU B O 1
ATOM 2905 N N . ASN B 1 131 ? -65.042 3.494 -37.113 1.000 31.275 124 ASN B N 1
ATOM 2906 C CA . ASN B 1 131 ? -64.559 4.435 -36.116 1.000 32.604 124 ASN B CA 1
ATOM 2907 C C . ASN B 1 131 ? -63.687 3.650 -35.133 1.000 30.898 124 ASN B C 1
ATOM 2908 O O . ASN B 1 131 ? -64.115 3.357 -34.023 1.000 33.506 124 ASN B O 1
ATOM 2913 N N . TYR B 1 132 ? -62.481 3.278 -35.579 1.000 28.716 125 TYR B N 1
ATOM 2914 C CA . TYR B 1 132 ? -61.693 2.234 -34.950 1.000 28.942 125 TYR B CA 1
ATOM 2915 C C . TYR B 1 132 ? -60.443 2.802 -34.280 1.000 29.255 125 TYR B C 1
ATOM 2916 O O . TYR B 1 132 ? -59.861 2.134 -33.430 1.000 32.006 125 TYR B O 1
ATOM 2925 N N . SER B 1 133 ? -59.993 3.991 -34.696 1.000 26.914 126 SER B N 1
ATOM 2926 C CA . SER B 1 133 ? -58.687 4.482 -34.283 1.000 28.543 126 SER B CA 1
ATOM 2927 C C . SER B 1 133 ? -58.861 5.659 -33.325 1.000 25.984 126 SER B C 1
ATOM 2928 O O . SER B 1 133 ? -59.978 5.945 -32.886 1.000 27.699 126 SER B O 1
ATOM 2931 N N . HIS B 1 134 ? -57.742 6.310 -32.986 1.000 25.977 127 HIS B N 1
ATOM 2932 C CA . HIS B 1 134 ? -57.725 7.328 -31.950 1.000 27.790 127 HIS B CA 1
ATOM 2933 C C . HIS B 1 134 ? -58.651 8.491 -32.297 1.000 27.497 127 HIS B C 1
ATOM 2934 O O . HIS B 1 134 ? -59.402 8.954 -31.445 1.000 25.715 127 HIS B O 1
ATOM 2941 N N . HIS B 1 135 ? -58.609 8.933 -33.565 1.000 26.592 128 HIS B N 1
ATOM 2942 C CA . HIS B 1 135 ? -59.316 10.133 -33.974 1.000 26.778 128 HIS B CA 1
ATOM 2943 C C . HIS B 1 135 ? -60.796 9.820 -34.184 1.000 29.161 128 HIS B C 1
ATOM 2944 O O . HIS B 1 135 ? -61.147 8.878 -34.892 1.000 31.255 128 HIS B O 1
ATOM 2951 N N . GLU B 1 136 ? -61.648 10.629 -33.535 1.000 28.450 129 GLU B N 1
ATOM 2952 C CA . GLU B 1 136 ? -63.091 10.442 -33.523 1.000 29.806 129 GLU B CA 1
ATOM 2953 C C . GLU B 1 136 ? -63.700 11.121 -34.749 1.000 30.081 129 GLU B C 1
ATOM 2954 O O . GLU B 1 136 ? -63.458 12.304 -34.937 1.000 31.891 129 GLU B O 1
ATOM 2960 N N . ILE B 1 137 ? -64.478 10.387 -35.566 1.000 28.653 130 ILE B N 1
ATOM 2961 C CA . ILE B 1 137 ? -64.874 10.902 -36.871 1.000 28.153 130 ILE B CA 1
ATOM 2962 C C . ILE B 1 137 ? -66.385 11.014 -37.052 1.000 30.427 130 ILE B C 1
ATOM 2963 O O . ILE B 1 137 ? -66.782 11.541 -38.082 1.000 30.067 130 ILE B O 1
ATOM 2968 N N . LYS B 1 138 ? -67.224 10.553 -36.111 1.000 30.401 131 LYS B N 1
ATOM 2969 C CA . LYS B 1 138 ? -68.652 10.427 -36.396 1.000 31.122 131 LYS B CA 1
ATOM 2970 C C . LYS B 1 138 ? -69.266 11.777 -36.787 1.000 31.568 131 LYS B C 1
ATOM 2971 O O . LYS B 1 138 ? -69.955 11.863 -37.808 1.000 32.642 131 LYS B O 1
ATOM 2977 N N . THR B 1 139 ? -69.051 12.820 -35.971 1.000 30.104 132 THR B N 1
ATOM 2978 C CA . THR B 1 139 ? -69.680 14.100 -36.254 1.000 30.735 132 THR B CA 1
ATOM 2979 C C . THR B 1 139 ? -69.097 14.701 -37.531 1.000 33.085 132 THR B C 1
ATOM 2980 O O . THR B 1 139 ? -69.832 15.352 -38.278 1.000 32.039 132 THR B O 1
ATOM 2984 N N . ALA B 1 140 ? -67.801 14.497 -37.795 1.000 31.299 133 ALA B N 1
ATOM 2985 C CA . ALA B 1 140 ? -67.200 15.038 -39.014 1.000 32.890 133 ALA B CA 1
ATOM 2986 C C . ALA B 1 140 ? -67.825 14.403 -40.262 1.000 32.710 133 ALA B C 1
ATOM 2987 O O . ALA B 1 140 ? -68.078 15.114 -41.238 1.000 33.225 133 ALA B O 1
ATOM 2989 N N . VAL B 1 141 ? -68.073 13.085 -40.223 1.000 28.161 134 VAL B N 1
ATOM 2990 C CA . VAL B 1 141 ? -68.644 12.398 -41.372 1.000 27.919 134 VAL B CA 1
ATOM 2991 C C . VAL B 1 141 ? -70.079 12.882 -41.578 1.000 29.587 134 VAL B C 1
ATOM 2992 O O . VAL B 1 141 ? -70.460 13.203 -42.700 1.000 29.945 134 VAL B O 1
ATOM 2996 N N . LYS B 1 142 ? -70.869 12.961 -40.498 1.000 28.035 135 LYS B N 1
ATOM 2997 C CA . LYS B 1 142 ? -72.265 13.357 -40.641 1.000 32.181 135 LYS B CA 1
ATOM 2998 C C . LYS B 1 142 ? -72.392 14.779 -41.204 1.000 30.232 135 LYS B C 1
ATOM 2999 O O . LYS B 1 142 ? -73.254 15.041 -42.040 1.000 29.990 135 LYS B O 1
ATOM 3005 N N . GLU B 1 143 ? -71.528 15.687 -40.750 1.000 28.778 136 GLU B N 1
ATOM 3006 C CA . GLU B 1 143 ? -71.556 17.062 -41.217 1.000 31.094 136 GLU B CA 1
ATOM 3007 C C . GLU B 1 143 ? -71.267 17.105 -42.715 1.000 29.385 136 GLU B C 1
ATOM 3008 O O . GLU B 1 143 ? -71.939 17.817 -43.462 1.000 29.810 136 GLU B O 1
ATOM 3014 N N . TYR B 1 144 ? -70.257 16.341 -43.138 1.000 28.496 137 TYR B N 1
ATOM 3015 C CA . TYR B 1 144 ? -69.899 16.246 -44.545 1.000 29.013 137 TYR B CA 1
ATOM 3016 C C . TYR B 1 144 ? -71.058 15.668 -45.357 1.000 29.098 137 TYR B C 1
ATOM 3017 O O . TYR B 1 144 ? -71.399 16.185 -46.416 1.000 30.413 137 TYR B O 1
ATOM 3026 N N . VAL B 1 145 ? -71.659 14.586 -44.863 1.000 28.244 138 VAL B N 1
ATOM 3027 C CA . VAL B 1 145 ? -72.745 13.947 -45.586 1.000 29.898 138 VAL B CA 1
ATOM 3028 C C . VAL B 1 145 ? -73.897 14.931 -45.762 1.000 30.487 138 VAL B C 1
ATOM 3029 O O . VAL B 1 145 ? -74.416 15.070 -46.867 1.000 33.149 138 VAL B O 1
ATOM 3033 N N . MET B 1 146 ? -74.276 15.610 -44.675 1.000 30.489 139 MET B N 1
ATOM 3034 C CA . MET B 1 146 ? -75.392 16.549 -44.680 1.000 35.909 139 MET B CA 1
ATOM 3035 C C . MET B 1 146 ? -75.125 17.727 -45.624 1.000 34.833 139 MET B C 1
ATOM 3036 O O . MET B 1 146 ? -76.043 18.186 -46.296 1.000 37.070 139 MET B O 1
ATOM 3041 N N . ASN B 1 147 ? -73.881 18.219 -45.678 1.000 30.261 140 ASN B N 1
ATOM 3042 C CA . ASN B 1 147 ? -73.590 19.443 -46.403 1.000 32.180 140 ASN B CA 1
ATOM 3043 C C . ASN B 1 147 ? -73.216 19.200 -47.868 1.000 29.572 140 ASN B C 1
ATOM 3044 O O . ASN B 1 147 ? -73.418 20.101 -48.680 1.000 34.242 140 ASN B O 1
ATOM 3049 N N . LYS B 1 148 ? -72.641 18.030 -48.198 1.000 27.427 141 LYS B N 1
ATOM 3050 C CA . LYS B 1 148 ? -71.963 17.859 -49.471 1.000 30.054 141 LYS B CA 1
ATOM 3051 C C . LYS B 1 148 ? -72.580 16.765 -50.341 1.000 30.198 141 LYS B C 1
ATOM 3052 O O . LYS B 1 148 ? -72.425 16.842 -51.556 1.000 32.239 141 LYS B O 1
ATOM 3058 N N . LEU B 1 149 ? -73.221 15.735 -49.772 1.000 29.553 142 LEU B N 1
ATOM 3059 C CA . LEU B 1 149 ? -73.602 14.579 -50.565 1.000 30.640 142 LEU B CA 1
ATOM 3060 C C . LEU B 1 149 ? -74.996 14.740 -51.172 1.000 30.909 142 LEU B C 1
ATOM 3061 O O . LEU B 1 149 ? -75.320 14.020 -52.110 1.000 32.673 142 LEU B O 1
ATOM 3066 N N . ARG B 1 150 ? -75.815 15.654 -50.637 1.000 29.137 143 ARG B N 1
ATOM 3067 C CA . ARG B 1 150 ? -77.139 15.940 -51.177 1.000 30.759 143 ARG B CA 1
ATOM 3068 C C . ARG B 1 150 ? -77.992 14.667 -51.224 1.000 33.679 143 ARG B C 1
ATOM 3069 O O . ARG B 1 150 ? -78.672 14.385 -52.210 1.000 35.695 143 ARG B O 1
ATOM 3077 N N . LEU B 1 151 ? -77.963 13.897 -50.133 1.000 34.645 144 LEU B N 1
ATOM 3078 C CA . LEU B 1 151 ? -78.768 12.687 -50.006 1.000 37.765 144 LEU B CA 1
ATOM 3079 C C . LEU B 1 151 ? -79.977 12.983 -49.122 1.000 39.250 144 LEU B C 1
ATOM 3080 O O . LEU B 1 151 ? -79.885 13.795 -48.203 1.000 39.898 144 LEU B O 1
ATOM 3085 N N . GLU B 1 152 ? -81.092 12.286 -49.388 1.000 40.549 145 GLU B N 1
ATOM 3086 C CA . GLU B 1 152 ? -82.276 12.361 -48.546 1.000 44.865 145 GLU B CA 1
ATOM 3087 C C . GLU B 1 152 ? -82.227 11.247 -47.497 1.000 43.659 145 GLU B C 1
ATOM 3088 O O . GLU B 1 152 ? -82.320 10.062 -47.825 1.000 43.355 145 GLU B O 1
ATOM 3094 N N . ASN B 1 153 ? -82.078 11.651 -46.228 1.000 43.508 146 ASN B N 1
ATOM 3095 C CA . ASN B 1 153 ? -82.248 10.750 -45.099 1.000 41.362 146 ASN B CA 1
ATOM 3096 C C . ASN B 1 153 ? -81.437 9.474 -45.310 1.000 39.067 146 ASN B C 1
ATOM 3097 O O . ASN B 1 153 ? 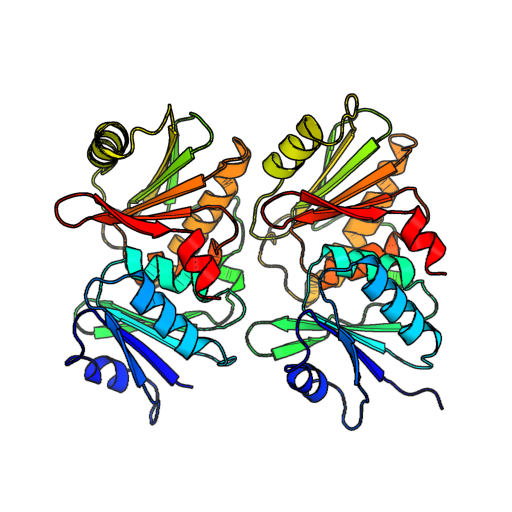-81.988 8.380 -45.278 1.000 41.705 146 ASN B O 1
ATOM 3102 N N . PRO B 1 154 ? -80.107 9.545 -45.520 1.000 35.264 147 PRO B N 1
ATOM 3103 C CA . PRO B 1 154 ? -79.299 8.340 -45.666 1.000 36.309 147 PRO B CA 1
ATOM 3104 C C . PRO B 1 154 ? -79.333 7.461 -44.423 1.000 32.970 147 PRO B C 1
ATOM 3105 O O . PRO B 1 154 ? -79.536 7.967 -43.321 1.000 35.546 147 PRO B O 1
ATOM 3109 N N . SER B 1 155 ? -79.191 6.149 -44.629 1.000 36.941 148 SER B N 1
ATOM 3110 C CA . SER B 1 155 ? -78.939 5.223 -43.538 1.000 36.959 148 SER B CA 1
ATOM 3111 C C . SER B 1 155 ? -77.498 5.400 -43.063 1.000 36.033 148 SER B C 1
ATOM 3112 O O . SER B 1 155 ? -76.622 5.804 -43.838 1.000 34.404 148 SER B O 1
ATOM 3115 N N . TYR B 1 156 ? -77.271 5.113 -41.773 1.000 34.933 149 TYR B N 1
ATOM 3116 C CA . TYR B 1 156 ? -75.938 5.184 -41.197 1.000 35.247 149 TYR B CA 1
ATOM 3117 C C . TYR B 1 156 ? -75.608 3.859 -40.517 1.000 34.022 149 TYR B C 1
ATOM 3118 O O . TYR B 1 156 ? -76.462 3.285 -39.855 1.000 34.955 149 TYR B O 1
ATOM 3127 N N . LEU B 1 157 ? -74.369 3.391 -40.707 1.000 33.277 150 LEU B N 1
ATOM 3128 C CA . LEU B 1 157 ? -73.801 2.309 -39.923 1.000 32.646 150 LEU B CA 1
ATOM 3129 C C . LEU B 1 157 ? -72.449 2.765 -39.385 1.000 33.796 150 LEU B C 1
ATOM 3130 O O . LEU B 1 157 ? -71.455 2.798 -40.112 1.000 35.282 150 LEU B O 1
ATOM 3135 N N . GLU B 1 158 ? -72.444 3.139 -38.099 1.000 34.071 151 GLU B N 1
ATOM 3136 C CA . GLU B 1 158 ? -71.214 3.456 -37.389 1.000 33.905 151 GLU B CA 1
ATOM 3137 C C . GLU B 1 158 ? -70.763 2.185 -36.684 1.000 30.126 151 GLU B C 1
ATOM 3138 O O . GLU B 1 158 ? -71.561 1.547 -35.999 1.000 34.471 151 GLU B O 1
ATOM 3144 N N . ILE B 1 159 ? -69.505 1.793 -36.903 1.000 32.209 152 ILE B N 1
ATOM 3145 C CA . ILE B 1 159 ? -68.958 0.629 -36.228 1.000 32.697 152 ILE B CA 1
ATOM 3146 C C . ILE B 1 159 ? -67.843 1.123 -35.319 1.000 33.151 152 ILE B C 1
ATOM 3147 O O . ILE B 1 159 ? -66.889 1.753 -35.772 1.000 31.217 152 ILE B O 1
ATOM 3152 N N . SER B 1 160 ? -68.007 0.858 -34.026 1.000 33.245 153 SER B N 1
ATOM 3153 C CA . SER B 1 160 ? -66.947 1.131 -33.075 1.000 35.479 153 SER B CA 1
ATOM 3154 C C . SER B 1 160 ? -66.426 -0.195 -32.525 1.000 33.948 153 SER B C 1
ATOM 3155 O O . SER B 1 160 ? -66.954 -1.260 -32.867 1.000 30.844 153 SER B O 1
ATOM 3158 N N . LEU B 1 161 ? -65.373 -0.118 -31.699 1.000 30.574 154 LEU B N 1
ATOM 3159 C CA . LEU B 1 161 ? -64.761 -1.311 -31.141 1.000 30.175 154 LEU B CA 1
ATOM 3160 C C . LEU B 1 161 ? -64.906 -1.284 -29.626 1.000 30.981 154 LEU B C 1
ATOM 3161 O O . LEU B 1 161 ? -64.821 -0.223 -29.021 1.000 34.333 154 LEU B O 1
ATOM 3166 N N . LYS B 1 162 ? -65.127 -2.462 -29.040 1.000 32.400 155 LYS B N 1
ATOM 3167 C CA . LYS B 1 162 ? -65.101 -2.631 -27.593 1.000 33.762 155 LYS B CA 1
ATOM 3168 C C . LYS B 1 162 ? -63.654 -2.701 -27.111 1.000 30.798 155 LYS B C 1
ATOM 3169 O O . LYS B 1 162 ? -62.895 -3.548 -27.579 1.000 31.736 155 LYS B O 1
ATOM 3175 N N . GLY B 1 163 ? -63.280 -1.797 -26.198 1.000 34.135 156 GLY B N 1
ATOM 3176 C CA . GLY B 1 163 ? -62.030 -1.908 -25.457 1.000 33.026 156 GLY B CA 1
ATOM 3177 C C . GLY B 1 163 ? -60.783 -1.424 -26.209 1.000 33.716 156 GLY B C 1
ATOM 3178 O O . GLY B 1 163 ? -59.910 -0.798 -25.594 1.000 30.732 156 GLY B O 1
ATOM 3179 N N . ILE B 1 164 ? -60.654 -1.734 -27.514 1.000 29.135 157 ILE B N 1
ATOM 3180 C CA . ILE B 1 164 ? -59.358 -1.667 -28.186 1.000 29.681 157 ILE B CA 1
ATOM 3181 C C . ILE B 1 164 ? -59.248 -0.472 -29.136 1.000 28.229 157 ILE B C 1
ATOM 3182 O O . ILE B 1 164 ? -58.238 -0.359 -29.830 1.000 28.178 157 ILE B O 1
ATOM 3187 N N . THR B 1 165 ? -60.255 0.408 -29.153 1.000 27.394 158 THR B N 1
ATOM 3188 C CA . THR B 1 165 ? -60.233 1.597 -30.004 1.000 29.007 158 THR B CA 1
ATOM 3189 C C . THR B 1 165 ? -58.939 2.378 -29.768 1.000 29.902 158 THR B C 1
ATOM 3190 O O . THR B 1 165 ? -58.611 2.743 -28.637 1.000 28.908 158 THR B O 1
ATOM 3194 N N . GLY B 1 166 ? -58.187 2.605 -30.853 1.000 29.408 159 GLY B N 1
ATOM 3195 C CA . GLY B 1 166 ? -56.983 3.418 -30.820 1.000 29.082 159 GLY B CA 1
ATOM 3196 C C . GLY B 1 166 ? -55.716 2.643 -30.449 1.000 31.346 159 GLY B C 1
ATOM 3197 O O . GLY B 1 166 ? -54.621 3.208 -30.476 1.000 30.280 159 GLY B O 1
ATOM 3198 N N . ASN B 1 167 ? -55.858 1.361 -30.088 1.000 29.648 160 ASN B N 1
ATOM 3199 C CA . ASN B 1 167 ? -54.726 0.551 -29.686 1.000 30.342 160 ASN B CA 1
ATOM 3200 C C . ASN B 1 167 ? -54.992 -0.889 -30.105 1.000 31.000 160 ASN B C 1
ATOM 3201 O O . ASN B 1 167 ? -55.220 -1.753 -29.267 1.000 28.351 160 ASN B O 1
ATOM 3206 N N . ILE B 1 168 ? -55.020 -1.128 -31.420 1.000 30.828 161 ILE B N 1
ATOM 3207 C CA . ILE B 1 168 ? -55.318 -2.449 -31.932 1.000 29.598 161 ILE B CA 1
ATOM 3208 C C . ILE B 1 168 ? -53.998 -3.130 -32.250 1.000 30.806 161 ILE B C 1
ATOM 3209 O O . ILE B 1 168 ? -53.302 -2.712 -33.166 1.000 32.289 161 ILE B O 1
ATOM 3214 N N . PRO B 1 169 ? -53.600 -4.199 -31.536 1.000 31.695 162 PRO B N 1
ATOM 3215 C CA . PRO B 1 169 ? -52.395 -4.914 -31.927 1.000 31.520 162 PRO B CA 1
ATOM 3216 C C . PRO B 1 169 ? -52.562 -5.631 -33.267 1.000 30.107 162 PRO B C 1
ATOM 3217 O O . PRO B 1 169 ? -53.678 -5.990 -33.652 1.000 28.505 162 PRO B O 1
ATOM 3221 N N . ILE B 1 170 ? -51.428 -5.818 -33.946 1.000 29.822 163 ILE B N 1
ATOM 3222 C CA . ILE B 1 170 ? -51.262 -6.692 -35.105 1.000 38.516 163 ILE B CA 1
ATOM 3223 C C . ILE B 1 170 ? -52.110 -7.952 -34.971 1.000 34.574 163 ILE B C 1
ATOM 3224 O O . ILE B 1 170 ? -52.800 -8.357 -35.904 1.000 32.448 163 ILE B O 1
ATOM 3229 N N . GLU B 1 171 ? -52.002 -8.588 -33.800 1.000 33.561 164 GLU B N 1
ATOM 3230 C CA . GLU B 1 171 ? -52.537 -9.922 -33.586 1.000 35.759 164 GLU B CA 1
ATOM 3231 C C . GLU B 1 171 ? -54.065 -9.932 -33.603 1.000 32.487 164 GLU B C 1
ATOM 3232 O O . GLU B 1 171 ? -54.632 -11.004 -33.779 1.000 38.100 164 GLU B O 1
ATOM 3238 N N . LEU B 1 172 ? -54.718 -8.770 -33.442 1.000 29.355 165 LEU B N 1
ATOM 3239 C CA . LEU B 1 172 ? -56.174 -8.679 -33.476 1.000 28.246 165 LEU B CA 1
ATOM 3240 C C . LEU B 1 172 ? -56.713 -8.198 -34.827 1.000 29.972 165 LEU B C 1
ATOM 3241 O O . LEU B 1 172 ? -57.932 -8.166 -35.029 1.000 30.140 165 LEU B O 1
ATOM 3246 N N . MET B 1 173 ? -55.826 -7.811 -35.743 1.000 32.892 166 MET B N 1
ATOM 3247 C CA . MET B 1 173 ? -56.293 -7.153 -36.955 1.000 31.833 166 MET B CA 1
ATOM 3248 C C . MET B 1 173 ? -57.100 -8.119 -37.835 1.000 29.731 166 MET B C 1
ATOM 3249 O O . MET B 1 173 ? -58.144 -7.726 -38.340 1.000 30.950 166 MET B O 1
ATOM 3254 N N . PRO B 1 174 ? -56.700 -9.394 -38.059 1.000 32.124 167 PRO B N 1
ATOM 3255 C CA . PRO B 1 174 ? -57.543 -10.321 -38.810 1.000 31.314 167 PRO B CA 1
ATOM 3256 C C . PRO B 1 174 ? -58.939 -10.493 -38.220 1.000 29.440 167 PRO B C 1
ATOM 3257 O O . PRO B 1 174 ? -59.921 -10.513 -38.949 1.000 31.928 167 PRO B O 1
ATOM 3261 N N . THR B 1 175 ? -59.020 -10.602 -36.887 1.000 30.847 168 THR B N 1
ATOM 3262 C CA . THR B 1 175 ? -60.291 -10.778 -36.201 1.000 28.618 168 THR B CA 1
ATOM 3263 C C . THR B 1 175 ? -61.181 -9.562 -36.437 1.000 26.276 168 THR B C 1
ATOM 3264 O O . THR B 1 175 ? -62.363 -9.719 -36.736 1.000 28.343 168 THR B O 1
ATOM 3268 N N . VAL B 1 176 ? -60.628 -8.354 -36.262 1.000 29.286 169 VAL B N 1
ATOM 3269 C CA . VAL B 1 176 ? -61.418 -7.143 -36.443 1.000 30.161 169 VAL B CA 1
ATOM 3270 C C . VAL B 1 176 ? -61.883 -7.048 -37.902 1.000 29.976 169 VAL B C 1
ATOM 3271 O O . VAL B 1 176 ? -63.030 -6.681 -38.157 1.000 30.431 169 VAL B O 1
ATOM 3275 N N . ALA B 1 177 ? -61.005 -7.389 -38.855 1.000 29.180 170 ALA B N 1
ATOM 3276 C CA . ALA B 1 177 ? -61.387 -7.363 -40.261 1.000 30.141 170 ALA B CA 1
ATOM 3277 C C . ALA B 1 177 ? -62.508 -8.366 -40.545 1.000 31.589 170 ALA B C 1
ATOM 3278 O O . ALA B 1 177 ? -63.471 -8.031 -41.227 1.000 31.640 170 ALA B O 1
ATOM 3280 N N . ASN B 1 178 ? -62.380 -9.597 -40.026 1.000 31.393 171 ASN B N 1
ATOM 3281 C CA . ASN B 1 178 ? -63.405 -10.614 -40.194 1.000 30.863 171 ASN B CA 1
ATOM 3282 C C . ASN B 1 178 ? -64.746 -10.142 -39.623 1.000 32.605 171 ASN B C 1
ATOM 3283 O O . ASN B 1 178 ? -65.785 -10.262 -40.276 1.000 34.291 171 ASN B O 1
ATOM 3288 N N . GLU B 1 179 ? -64.735 -9.614 -38.391 1.000 30.540 172 GLU B N 1
ATOM 3289 C CA . GLU B 1 179 ? -65.964 -9.152 -37.766 1.000 29.665 172 GLU B CA 1
ATOM 3290 C C . GLU B 1 179 ? -66.605 -8.024 -38.577 1.000 29.758 172 GLU B C 1
ATOM 3291 O O . GLU B 1 179 ? -67.826 -7.993 -38.729 1.000 32.546 172 GLU B O 1
ATOM 3297 N N . THR B 1 180 ? -65.783 -7.099 -39.082 1.000 29.397 173 THR B N 1
ATOM 3298 C CA . THR B 1 180 ? -66.282 -5.984 -39.879 1.000 32.059 173 THR B CA 1
ATOM 3299 C C . THR B 1 180 ? -66.967 -6.523 -41.136 1.000 31.165 173 THR B C 1
ATOM 3300 O O . THR B 1 180 ? -68.077 -6.116 -41.460 1.000 30.237 173 THR B O 1
ATOM 3304 N N . SER B 1 181 ? -66.287 -7.436 -41.835 1.000 34.697 174 SER B N 1
ATOM 3305 C CA . SER B 1 181 ? -66.806 -8.053 -43.051 1.000 37.929 174 SER B CA 1
ATOM 3306 C C . SER B 1 181 ? -68.169 -8.688 -42.813 1.000 35.958 174 SER B C 1
ATOM 3307 O O . SER B 1 181 ? -69.082 -8.515 -43.606 1.000 38.549 174 SER B O 1
ATOM 3310 N N . SER B 1 182 ? -68.281 -9.440 -41.716 1.000 34.556 175 SER B N 1
ATOM 3311 C CA . SER B 1 182 ? -69.506 -10.147 -41.387 1.000 38.039 175 SER B CA 1
ATOM 3312 C C . SER B 1 182 ? -70.643 -9.161 -41.096 1.000 37.745 175 SER B C 1
ATOM 3313 O O . SER B 1 182 ? -71.783 -9.393 -41.504 1.000 39.575 175 SER B O 1
ATOM 3316 N N . LEU B 1 183 ? -70.330 -8.053 -40.406 1.000 37.425 176 LEU B N 1
ATOM 3317 C CA . LEU B 1 183 ? -71.320 -7.021 -40.128 1.000 38.298 176 LEU B CA 1
ATOM 3318 C C . LEU B 1 183 ? -71.810 -6.375 -41.417 1.000 38.606 176 LEU B C 1
ATOM 3319 O O . LEU B 1 183 ? -72.970 -6.002 -41.512 1.000 42.907 176 LEU B O 1
ATOM 3324 N N . LEU B 1 184 ? -70.905 -6.188 -42.373 1.000 38.030 177 LEU B N 1
ATOM 3325 C CA . LEU B 1 184 ? -71.240 -5.502 -43.615 1.000 40.291 177 LEU B CA 1
ATOM 3326 C C . LEU B 1 184 ? -72.165 -6.357 -44.477 1.000 40.948 177 LEU B C 1
ATOM 3327 O O . LEU B 1 184 ? -72.897 -5.809 -45.299 1.000 46.441 177 LEU B O 1
ATOM 3332 N N . GLN B 1 185 ? -72.141 -7.681 -44.273 1.000 41.427 178 GLN B N 1
ATOM 3333 C CA . GLN B 1 185 ? -73.084 -8.570 -44.937 1.000 45.762 178 GLN B CA 1
ATOM 3334 C C . GLN B 1 185 ? -74.395 -8.600 -44.144 1.000 43.232 178 GLN B C 1
ATOM 3335 O O . GLN B 1 185 ? -75.474 -8.528 -44.742 1.000 45.624 178 GLN B O 1
ATOM 3341 N N . ASP B 1 186 ? -74.300 -8.639 -42.802 1.000 40.957 179 ASP B N 1
ATOM 3342 C CA . ASP B 1 186 ? -75.475 -8.645 -41.937 1.000 42.562 179 ASP B CA 1
ATOM 3343 C C . ASP B 1 186 ? -76.394 -7.445 -42.211 1.000 44.369 179 ASP B C 1
ATOM 3344 O O . ASP B 1 186 ? -77.620 -7.585 -42.202 1.000 47.607 179 ASP B O 1
ATOM 3349 N N . VAL B 1 187 ? -75.808 -6.259 -42.423 1.000 44.726 180 VAL B N 1
ATOM 3350 C CA . VAL B 1 187 ? -76.571 -5.020 -42.513 1.000 44.339 180 VAL B CA 1
ATOM 3351 C C . VAL B 1 187 ? -77.501 -5.069 -43.724 1.000 43.111 180 VAL B C 1
ATOM 3352 O O . VAL B 1 187 ? -78.539 -4.407 -43.713 1.000 46.061 180 VAL B O 1
ATOM 3356 N N . LYS B 1 188 ? -77.144 -5.857 -44.750 1.000 45.942 181 LYS B N 1
ATOM 3357 C CA . LYS B 1 188 ? -77.935 -5.923 -45.975 1.000 51.059 181 LYS B CA 1
ATOM 3358 C C . LYS B 1 188 ? -79.291 -6.596 -45.749 1.000 57.624 181 LYS B C 1
ATOM 3359 O O . LYS B 1 188 ? -80.177 -6.499 -46.592 1.000 56.201 181 LYS B O 1
ATOM 3365 N N . LYS B 1 189 ? -79.432 -7.314 -44.626 1.000 61.558 182 LYS B N 1
ATOM 3366 C CA . LYS B 1 189 ? -80.701 -7.919 -44.260 1.000 62.588 182 LYS B CA 1
ATOM 3367 C C . LYS B 1 189 ? -81.716 -6.849 -43.867 1.000 60.100 182 LYS B C 1
ATOM 3368 O O . LYS B 1 189 ? -82.908 -7.091 -43.994 1.000 60.854 182 LYS B O 1
ATOM 3374 N N . HIS B 1 190 ? -81.254 -5.686 -43.375 1.000 62.790 183 HIS B N 1
ATOM 3375 C CA . HIS B 1 190 ? -82.150 -4.608 -42.979 1.000 65.495 183 HIS B CA 1
ATOM 3376 C C . HIS B 1 190 ? -82.948 -4.105 -44.179 1.000 64.344 183 HIS B C 1
ATOM 3377 O O . HIS B 1 190 ? -84.159 -3.943 -44.080 1.000 65.773 183 HIS B O 1
ATOM 3384 N N . GLN B 1 191 ? -82.258 -3.834 -45.293 1.000 62.426 184 GLN B N 1
ATOM 3385 C CA . GLN B 1 191 ? -82.927 -3.459 -46.529 1.000 61.928 184 GLN B CA 1
ATOM 3386 C C . GLN B 1 191 ? -81.927 -3.607 -47.670 1.000 66.088 184 GLN B C 1
ATOM 3387 O O . GLN B 1 191 ? -80.740 -3.814 -47.431 1.000 69.677 184 GLN B O 1
ATOM 3393 N N . SER B 1 192 ? -82.426 -3.509 -48.905 1.000 61.684 185 SER B N 1
ATOM 3394 C CA . SER B 1 192 ? -81.588 -3.494 -50.091 1.000 63.245 185 SER B CA 1
ATOM 3395 C C . SER B 1 192 ? -81.090 -2.071 -50.339 1.000 59.802 185 SER B C 1
ATOM 3396 O O . SER B 1 192 ? -81.858 -1.187 -50.703 1.000 69.207 185 SER B O 1
ATOM 3399 N N . PHE B 1 193 ? -79.792 -1.857 -50.123 1.000 46.418 186 PHE B N 1
ATOM 3400 C CA . PHE B 1 193 ? -79.179 -0.557 -50.324 1.000 44.020 186 PHE B CA 1
ATOM 3401 C C . PHE B 1 193 ? -78.802 -0.416 -51.793 1.000 40.990 186 PHE B C 1
ATOM 3402 O O . PHE B 1 193 ? -78.476 -1.410 -52.426 1.000 47.642 186 PHE B O 1
ATOM 3410 N N . ASP B 1 194 ? -78.831 0.822 -52.300 1.000 42.428 187 ASP B N 1
ATOM 3411 C CA . ASP B 1 194 ? -78.322 1.140 -53.627 1.000 41.624 187 ASP B CA 1
ATOM 3412 C C . ASP B 1 194 ? -76.802 1.295 -53.611 1.000 37.060 187 ASP B C 1
ATOM 3413 O O . ASP B 1 194 ? -76.138 1.009 -54.602 1.000 39.091 187 ASP B O 1
ATOM 3418 N N . ARG B 1 195 ? -76.250 1.801 -52.503 1.000 35.859 188 ARG B N 1
ATOM 3419 C CA . ARG B 1 195 ? -74.892 2.299 -52.521 1.000 34.569 188 ARG B CA 1
ATOM 3420 C C . ARG B 1 195 ? -74.348 2.394 -51.102 1.000 32.320 188 ARG B C 1
ATOM 3421 O O . ARG B 1 195 ? -75.062 2.841 -50.206 1.000 35.573 188 ARG B O 1
ATOM 3429 N N . PHE B 1 196 ? -73.080 1.984 -50.952 1.000 33.724 189 PHE B N 1
ATOM 3430 C CA . PHE B 1 196 ? -72.337 2.080 -49.705 1.000 32.885 189 PHE B CA 1
ATOM 3431 C C . PHE B 1 196 ? -71.306 3.204 -49.809 1.000 32.558 189 PHE B C 1
ATOM 3432 O O . PHE B 1 196 ? -70.554 3.255 -50.775 1.000 34.089 189 PHE B O 1
ATOM 3440 N N . HIS B 1 197 ? -71.251 4.076 -48.790 1.000 29.499 190 HIS B N 1
ATOM 3441 C CA . HIS B 1 197 ? -70.299 5.171 -48.717 1.000 28.036 190 HIS B CA 1
ATOM 3442 C C . HIS B 1 197 ? -69.353 4.924 -47.536 1.000 29.560 190 HIS B C 1
ATOM 3443 O O . HIS B 1 197 ? -69.797 4.934 -46.382 1.000 31.576 190 HIS B O 1
ATOM 3450 N N . PHE B 1 198 ? -68.065 4.694 -47.828 1.000 30.039 191 PHE B N 1
ATOM 3451 C CA . PHE B 1 198 ? -67.103 4.223 -46.839 1.000 30.592 191 PHE B CA 1
ATOM 3452 C C . PHE B 1 198 ? -66.222 5.360 -46.321 1.000 30.690 191 PHE B C 1
ATOM 3453 O O . PHE B 1 198 ? -65.530 6.023 -47.102 1.000 28.062 191 PHE B O 1
ATOM 3461 N N . PHE B 1 199 ? -66.230 5.520 -44.985 1.000 30.468 192 PHE B N 1
ATOM 3462 C CA . PHE B 1 199 ? -65.384 6.459 -44.267 1.000 29.625 192 PHE B CA 1
ATOM 3463 C C . PHE B 1 199 ? -64.550 5.706 -43.228 1.000 31.076 192 PHE B C 1
ATOM 3464 O O . PHE B 1 199 ? -65.070 4.830 -42.537 1.000 28.004 192 PHE B O 1
ATOM 3472 N N . PHE B 1 200 ? -63.275 6.091 -43.088 1.000 30.946 193 PHE B N 1
ATOM 3473 C CA . PHE B 1 200 ? -62.330 5.345 -42.269 1.000 36.246 193 PHE B CA 1
ATOM 3474 C C . PHE B 1 200 ? -61.666 6.199 -41.195 1.000 36.974 193 PHE B C 1
ATOM 3475 O O . PHE B 1 200 ? -61.156 7.276 -41.488 1.000 34.393 193 PHE B O 1
ATOM 3483 N N . SER B 1 201 ? -61.627 5.653 -39.966 1.000 40.361 194 SER B N 1
ATOM 3484 C CA . SER B 1 201 ? -60.613 5.964 -38.951 1.000 38.256 194 SER B CA 1
ATOM 3485 C C . SER B 1 201 ? -60.051 4.630 -38.469 1.000 31.724 194 SER B C 1
ATOM 3486 O O . SER B 1 201 ? -60.565 4.055 -37.522 1.000 32.009 194 SER B O 1
ATOM 3489 N N . CYS B 1 202 ? -59.071 4.086 -39.199 1.000 30.067 195 CYS B N 1
ATOM 3490 C CA . CYS B 1 202 ? -58.883 2.648 -39.252 1.000 33.066 195 CYS B CA 1
ATOM 3491 C C . CYS B 1 202 ? -57.459 2.326 -39.692 1.000 31.418 195 CYS B C 1
ATOM 3492 O O . CYS B 1 202 ? -56.942 2.945 -40.635 1.000 36.734 195 CYS B O 1
ATOM 3495 N N . PRO B 1 203 ? -56.760 1.379 -39.017 1.000 29.825 196 PRO B N 1
ATOM 3496 C CA . PRO B 1 203 ? -55.448 0.933 -39.467 1.000 30.407 196 PRO B CA 1
ATOM 3497 C C . PRO B 1 203 ? -55.470 0.380 -40.889 1.000 28.932 196 PRO B C 1
ATOM 3498 O O . PRO B 1 203 ? -56.442 -0.255 -41.296 1.000 28.632 196 PRO B O 1
ATOM 3502 N N . VAL B 1 204 ? -54.378 0.622 -41.613 1.000 31.681 197 VAL B N 1
ATOM 3503 C CA . VAL B 1 204 ? -54.237 0.249 -43.019 1.000 32.865 197 VAL B CA 1
ATOM 3504 C C . VAL B 1 204 ? -54.470 -1.249 -43.224 1.000 30.698 197 VAL B C 1
ATOM 3505 O O . VAL B 1 204 ? -55.194 -1.628 -44.144 1.000 29.832 197 VAL B O 1
ATOM 3509 N N . PRO B 1 205 ? -53.873 -2.163 -42.421 1.000 29.277 198 PRO B N 1
ATOM 3510 C CA . PRO B 1 205 ? -54.069 -3.588 -42.638 1.000 30.529 198 PRO B CA 1
ATOM 3511 C C . PRO B 1 205 ? -55.525 -4.012 -42.547 1.000 31.062 198 PRO B C 1
ATOM 3512 O O . PRO B 1 205 ? -55.982 -4.856 -43.320 1.000 31.326 198 PRO B O 1
ATOM 3516 N N . ILE B 1 206 ? -56.249 -3.411 -41.596 1.000 28.335 199 ILE B N 1
ATOM 3517 C CA . ILE B 1 206 ? -57.659 -3.715 -41.463 1.000 28.568 199 ILE B CA 1
ATOM 3518 C C . ILE B 1 206 ? -58.418 -3.239 -42.705 1.000 28.898 199 ILE B C 1
ATOM 3519 O O . ILE B 1 206 ? -59.254 -3.970 -43.232 1.000 26.395 199 ILE B O 1
ATOM 3524 N N . ALA B 1 207 ? -58.142 -2.016 -43.155 1.000 27.692 200 ALA B N 1
ATOM 3525 C CA . ALA B 1 207 ? -58.830 -1.473 -44.316 1.000 31.309 200 ALA B CA 1
ATOM 3526 C C . ALA B 1 207 ? -58.623 -2.391 -45.521 1.000 29.930 200 ALA B C 1
ATOM 3527 O O . ALA B 1 207 ? -59.573 -2.686 -46.244 1.000 32.286 200 ALA B O 1
ATOM 3529 N N . PHE B 1 208 ? -57.392 -2.866 -45.713 1.000 29.029 201 PHE B N 1
ATOM 3530 C CA . PHE B 1 208 ? -57.075 -3.749 -46.831 1.000 31.624 201 PHE B CA 1
ATOM 3531 C C . PHE B 1 208 ? -57.871 -5.047 -46.717 1.000 32.465 201 PHE B C 1
ATOM 3532 O O . PHE B 1 208 ? -58.533 -5.465 -47.661 1.000 31.295 201 PHE B O 1
ATOM 3540 N N . MET B 1 209 ? -57.822 -5.673 -45.536 1.000 30.519 202 MET B N 1
ATOM 3541 C CA . MET B 1 209 ? -58.452 -6.962 -45.345 1.000 30.522 202 MET B CA 1
ATOM 3542 C C . MET B 1 209 ? -59.970 -6.850 -45.474 1.000 33.835 202 MET B C 1
ATOM 3543 O O . MET B 1 209 ? -60.592 -7.772 -45.988 1.000 37.257 202 MET B O 1
ATOM 3548 N N . VAL B 1 210 ? -60.564 -5.734 -45.024 1.000 32.143 203 VAL B N 1
ATOM 3549 C CA . VAL B 1 210 ? -61.999 -5.532 -45.172 1.000 32.687 203 VAL B CA 1
ATOM 3550 C C . VAL B 1 210 ? -62.350 -5.380 -46.654 1.000 31.418 203 VAL B C 1
ATOM 3551 O O . VAL B 1 210 ? -63.356 -5.917 -47.118 1.000 33.739 203 VAL B O 1
ATOM 3555 N N . GLY B 1 211 ? -61.509 -4.668 -47.398 1.000 30.636 204 GLY B N 1
ATOM 3556 C CA . GLY B 1 211 ? -61.715 -4.525 -48.835 1.000 35.451 204 GLY B CA 1
ATOM 3557 C C . GLY B 1 211 ? -61.689 -5.871 -49.555 1.000 36.486 204 GLY B C 1
ATOM 3558 O O . GLY B 1 211 ? -62.516 -6.129 -50.433 1.000 35.791 204 GLY B O 1
ATOM 3559 N N . VAL B 1 212 ? -60.728 -6.722 -49.172 1.000 38.446 205 VAL B N 1
ATOM 3560 C CA . VAL B 1 212 ? -60.601 -8.057 -49.730 1.000 38.675 205 VAL B CA 1
ATOM 3561 C C . VAL B 1 212 ? -61.922 -8.804 -49.565 1.000 38.678 205 VAL B C 1
ATOM 3562 O O . VAL B 1 212 ? -62.416 -9.408 -50.513 1.000 41.667 205 VAL B O 1
ATOM 3566 N N . ALA B 1 213 ? -62.486 -8.747 -48.351 1.000 38.099 206 ALA B N 1
ATOM 3567 C CA . ALA B 1 213 ? -63.684 -9.498 -48.004 1.000 40.607 206 ALA B CA 1
ATOM 3568 C C . ALA B 1 213 ? -64.929 -8.915 -48.669 1.000 40.013 206 ALA B C 1
ATOM 3569 O O . ALA B 1 213 ? -65.771 -9.667 -49.148 1.000 39.501 206 ALA B O 1
ATOM 3571 N N . PHE B 1 214 ? -65.062 -7.586 -48.664 1.000 37.847 207 PHE B N 1
ATOM 3572 C CA . PHE B 1 214 ? -66.278 -6.954 -49.150 1.000 38.778 207 PHE B CA 1
ATOM 3573 C C . PHE B 1 214 ? -66.358 -7.085 -50.667 1.000 39.508 207 PHE B C 1
ATOM 3574 O O . PHE B 1 214 ? -67.425 -7.337 -51.214 1.000 39.833 207 PHE B O 1
ATOM 3582 N N . GLY B 1 215 ? -65.227 -6.875 -51.339 1.000 43.861 208 GLY B N 1
ATOM 3583 C CA . GLY B 1 215 ? -65.150 -7.015 -52.787 1.000 42.965 208 GLY B CA 1
ATOM 3584 C C . GLY B 1 215 ? -65.901 -5.903 -53.522 1.000 45.644 208 GLY B C 1
ATOM 3585 O O . GLY B 1 215 ? -66.243 -4.860 -52.963 1.000 45.679 208 GLY B O 1
ATOM 3586 N N . LEU B 1 216 ? -66.163 -6.150 -54.799 1.000 45.802 209 LEU B N 1
ATOM 3587 C CA . LEU B 1 216 ? -66.715 -5.140 -55.676 1.000 56.324 209 LEU B CA 1
ATOM 3588 C C . LEU B 1 216 ? -68.111 -5.569 -56.107 1.000 64.068 209 LEU B C 1
ATOM 3589 O O . LEU B 1 216 ? -68.438 -5.532 -57.288 1.000 71.614 209 LEU B O 1
ATOM 3594 N N . TYR B 1 217 ? -68.937 -5.964 -55.136 1.000 79.084 210 TYR B N 1
ATOM 3595 C CA . TYR B 1 217 ? -70.218 -6.591 -55.441 1.000 75.886 210 TYR B CA 1
ATOM 3596 C C . TYR B 1 217 ? -71.335 -5.545 -55.443 1.000 72.062 210 TYR B C 1
ATOM 3597 O O . TYR B 1 217 ? -72.344 -5.739 -56.141 1.000 63.335 210 TYR B O 1
ATOM 3606 N N . ASP B 1 218 ? -71.144 -4.466 -54.657 1.000 72.126 211 ASP B N 1
ATOM 3607 C CA . ASP B 1 218 ? -72.133 -3.414 -54.498 1.000 65.464 211 ASP B CA 1
ATOM 3608 C C . ASP B 1 218 ? -71.582 -2.122 -55.068 1.000 60.271 211 ASP B C 1
ATOM 3609 O O . ASP B 1 218 ? -70.367 -1.924 -55.048 1.000 50.055 211 ASP B O 1
ATOM 3614 N N . GLU B 1 219 ? -72.491 -1.259 -55.545 1.000 60.066 212 GLU B N 1
ATOM 3615 C CA . GLU B 1 219 ? -72.136 0.124 -55.805 1.000 47.913 212 GLU B CA 1
ATOM 3616 C C . GLU B 1 219 ? -71.599 0.694 -54.495 1.000 44.100 212 GLU B C 1
ATOM 3617 O O . GLU B 1 219 ? -72.220 0.545 -53.442 1.000 38.923 212 GLU B O 1
ATOM 3623 N N . LEU B 1 220 ? -70.395 1.261 -54.579 1.000 38.247 213 LEU B N 1
ATOM 3624 C CA . LEU B 1 220 ? -69.704 1.807 -53.427 1.000 37.666 213 LEU B CA 1
ATOM 3625 C C . LEU B 1 220 ? -68.915 3.042 -53.845 1.000 37.706 213 LEU B C 1
ATOM 3626 O O . LEU B 1 220 ? -68.542 3.181 -55.010 1.000 37.728 213 LEU B O 1
ATOM 3631 N N . VAL B 1 221 ? -68.694 3.923 -52.864 1.000 33.846 214 VAL B N 1
ATOM 3632 C CA . VAL B 1 221 ? -67.817 5.069 -52.991 1.000 31.779 214 VAL B CA 1
ATOM 3633 C C . VAL B 1 221 ? -66.894 5.063 -51.777 1.000 29.504 214 VAL B C 1
ATOM 3634 O O . VAL B 1 221 ? -67.357 4.833 -50.659 1.000 33.632 214 VAL B O 1
ATOM 3638 N N . VAL B 1 222 ? -65.609 5.324 -52.017 1.000 28.526 215 VAL B N 1
ATOM 3639 C CA . VAL B 1 222 ? -64.587 5.360 -50.979 1.000 29.808 215 VAL B CA 1
ATOM 3640 C C . VAL B 1 222 ? -64.166 6.808 -50.752 1.000 29.880 215 VAL B C 1
ATOM 3641 O O . VAL B 1 222 ? -63.843 7.500 -51.719 1.000 28.266 215 VAL B O 1
ATOM 3645 N N . TYR B 1 223 ? -64.110 7.225 -49.469 1.000 28.907 216 TYR B N 1
ATOM 3646 C CA . TYR B 1 223 ? -63.827 8.608 -49.119 1.000 28.870 216 TYR B CA 1
ATOM 3647 C C . TYR B 1 223 ? -62.525 8.693 -48.335 1.000 28.943 216 TYR B C 1
ATOM 3648 O O . TYR B 1 223 ? -62.166 7.770 -47.611 1.000 28.777 216 TYR B O 1
ATOM 3657 N N . ASN B 1 224 ? -61.846 9.826 -48.502 1.000 28.599 217 ASN B N 1
ATOM 3658 C CA . ASN B 1 224 ? -60.575 10.098 -47.868 1.000 29.718 217 ASN B CA 1
ATOM 3659 C C . ASN B 1 224 ? -60.667 11.429 -47.132 1.000 32.179 217 ASN B C 1
ATOM 3660 O O . ASN B 1 224 ? -61.228 12.396 -47.663 1.000 30.359 217 ASN B O 1
ATOM 3665 N N . PHE B 1 225 ? -60.070 11.462 -45.925 1.000 30.085 218 PHE B N 1
ATOM 3666 C CA . PHE B 1 225 ? -59.973 12.680 -45.142 1.000 31.892 218 PHE B CA 1
ATOM 3667 C C . PHE B 1 225 ? -58.594 13.312 -45.314 1.000 34.774 218 PHE B C 1
ATOM 3668 O O . PHE B 1 225 ? -57.563 12.705 -45.023 1.000 32.369 218 PHE B O 1
ATOM 3676 N N . SER B 1 226 ? -58.598 14.560 -45.779 1.000 38.005 219 SER B N 1
ATOM 3677 C CA . SER B 1 226 ? -57.392 15.361 -45.851 1.000 40.054 219 SER B CA 1
ATOM 3678 C C . SER B 1 226 ? -57.780 16.811 -45.607 1.000 40.766 219 SER B C 1
ATOM 3679 O O . SER B 1 226 ? -57.915 17.575 -46.556 1.000 44.590 219 SER B O 1
ATOM 3682 N N . GLY B 1 227 ? -58.037 17.144 -44.332 1.000 39.113 220 GLY B N 1
ATOM 3683 C CA . GLY B 1 227 ? -58.586 18.442 -43.962 1.000 40.003 220 GLY B CA 1
ATOM 3684 C C . GLY B 1 227 ? -60.104 18.476 -44.128 1.000 36.063 220 GLY B C 1
ATOM 3685 O O . GLY B 1 227 ? -60.808 19.018 -43.284 1.000 32.682 220 GLY B O 1
ATOM 3686 N N . THR B 1 228 ? -60.586 17.947 -45.257 1.000 35.767 221 THR B N 1
ATOM 3687 C CA . THR B 1 228 ? -61.998 17.674 -45.482 1.000 36.347 221 THR B CA 1
ATOM 3688 C C . THR B 1 228 ? -62.117 16.299 -46.142 1.000 32.059 221 THR B C 1
ATOM 3689 O O . THR B 1 228 ? -61.105 15.751 -46.578 1.000 31.829 221 THR B O 1
ATOM 3693 N N . TYR B 1 229 ? -63.349 15.760 -46.211 1.000 30.125 222 TYR B N 1
ATOM 3694 C CA . TYR B 1 229 ? -63.617 14.525 -46.936 1.000 29.908 222 TYR B CA 1
ATOM 3695 C C . TYR B 1 229 ? -63.831 14.804 -48.429 1.000 29.429 222 TYR B C 1
ATOM 3696 O O . TYR B 1 229 ? -64.395 15.821 -48.820 1.000 32.258 222 TYR B O 1
ATOM 3705 N N . GLU B 1 230 ? -63.359 13.870 -49.252 1.000 32.015 223 GLU B N 1
ATOM 3706 C CA . GLU B 1 230 ? -63.626 13.846 -50.674 1.000 32.899 223 GLU B CA 1
ATOM 3707 C C . GLU B 1 230 ? -63.742 12.387 -51.106 1.000 32.332 223 GLU B C 1
ATOM 3708 O O . GLU B 1 230 ? -63.053 11.511 -50.576 1.000 27.765 223 GLU B O 1
ATOM 3714 N N . PRO B 1 231 ? -64.600 12.073 -52.101 1.000 30.632 224 PRO B N 1
ATOM 3715 C CA . PRO B 1 231 ? -64.584 10.744 -52.696 1.000 32.309 224 PRO B CA 1
ATOM 3716 C C . PRO B 1 231 ? -63.306 10.554 -53.507 1.000 30.335 224 PRO B C 1
ATOM 3717 O O . PRO B 1 231 ? -62.899 11.485 -54.190 1.000 32.571 224 PRO B O 1
ATOM 3721 N N . VAL B 1 232 ? -62.678 9.375 -53.423 1.000 29.909 225 VAL B N 1
ATOM 3722 C CA . VAL B 1 232 ? -61.419 9.130 -54.116 1.000 31.621 225 VAL B CA 1
ATOM 3723 C C . VAL B 1 232 ? -61.491 7.889 -55.015 1.000 31.938 225 VAL B C 1
ATOM 3724 O O . VAL B 1 232 ? -60.634 7.729 -55.875 1.000 34.720 225 VAL B O 1
ATOM 3728 N N . LEU B 1 233 ? -62.463 6.993 -54.794 1.000 33.136 226 LEU B N 1
ATOM 3729 C CA . LEU B 1 233 ? -62.651 5.816 -55.629 1.000 36.111 226 LEU B CA 1
ATOM 3730 C C . LEU B 1 233 ? -64.146 5.551 -55.770 1.000 35.964 226 LEU B C 1
ATOM 3731 O O . LEU B 1 233 ? -64.894 5.619 -54.808 1.000 33.635 226 LEU B O 1
ATOM 3736 N N . SER B 1 234 ? -64.582 5.245 -56.995 1.000 44.534 227 SER B N 1
ATOM 3737 C CA . SER B 1 234 ? -65.963 4.864 -57.247 1.000 47.171 227 SER B CA 1
ATOM 3738 C C . SER B 1 234 ? -66.018 3.441 -57.787 1.000 46.134 227 SER B C 1
ATOM 3739 O O . SER B 1 234 ? -65.029 2.906 -58.283 1.000 44.382 227 SER B O 1
ATOM 3742 N N . PHE B 1 235 ? -67.214 2.857 -57.708 1.000 49.474 228 PHE B N 1
ATOM 3743 C CA . PHE B 1 235 ? -67.476 1.526 -58.225 1.000 49.631 228 PHE B CA 1
ATOM 3744 C C . PHE B 1 235 ? -67.079 1.453 -59.702 1.000 43.696 228 PHE B C 1
ATOM 3745 O O . PHE B 1 235 ? -66.453 0.487 -60.124 1.000 46.530 228 PHE B O 1
ATOM 3753 N N . LYS B 1 236 ? -67.433 2.484 -60.473 1.000 48.743 229 LYS B N 1
ATOM 3754 C CA . LYS B 1 236 ? -67.164 2.510 -61.901 1.000 49.882 229 LYS B CA 1
ATOM 3755 C C . LYS B 1 236 ? -65.660 2.410 -62.145 1.000 47.002 229 LYS B C 1
ATOM 3756 O O . LYS B 1 236 ? -65.235 1.604 -62.973 1.000 47.659 229 LYS B O 1
ATOM 3762 N N . ASP B 1 237 ? -64.862 3.212 -61.417 1.000 46.719 230 ASP B N 1
ATOM 3763 C CA . ASP B 1 237 ? -63.414 3.209 -61.587 1.000 44.719 230 ASP B CA 1
ATOM 3764 C C . ASP B 1 237 ? -62.842 1.832 -61.256 1.000 45.228 230 ASP B C 1
ATOM 3765 O O . ASP B 1 237 ? -61.957 1.329 -61.939 1.000 45.738 230 ASP B O 1
ATOM 3770 N N . LEU B 1 238 ? -63.305 1.249 -60.148 1.000 46.392 231 LEU B N 1
ATOM 3771 C CA . LEU B 1 238 ? -62.742 -0.004 -59.679 1.000 46.510 231 LEU B CA 1
ATOM 3772 C C . LEU B 1 238 ? -63.100 -1.143 -60.637 1.000 47.741 231 LEU B C 1
ATOM 3773 O O . LEU B 1 238 ? -62.265 -2.004 -60.919 1.000 53.246 231 LEU B O 1
ATOM 3778 N N . LYS B 1 239 ? -64.338 -1.139 -61.137 1.000 47.163 232 LYS B N 1
ATOM 3779 C CA . LYS B 1 239 ? -64.756 -2.106 -62.146 1.000 54.875 232 LYS B CA 1
ATOM 3780 C C . LYS B 1 239 ? -63.842 -2.042 -63.371 1.000 59.037 232 LYS B C 1
ATOM 3781 O O . LYS B 1 239 ? -63.462 -3.077 -63.915 1.000 56.775 232 LYS B O 1
ATOM 3787 N N . GLU B 1 240 ? -63.498 -0.822 -63.796 1.000 58.185 233 GLU B N 1
ATOM 3788 C CA . GLU B 1 240 ? -62.761 -0.616 -65.034 1.000 63.520 233 GLU B CA 1
ATOM 3789 C C . GLU B 1 240 ? -61.285 -0.979 -64.876 1.000 59.024 233 GLU B C 1
ATOM 3790 O O . GLU B 1 240 ? -60.590 -1.118 -65.875 1.000 63.657 233 GLU B O 1
ATOM 3796 N N . VAL B 1 241 ? -60.808 -1.128 -63.634 1.000 59.849 234 VAL B N 1
ATOM 3797 C CA . VAL B 1 241 ? -59.444 -1.569 -63.389 1.000 64.673 234 VAL B CA 1
ATOM 3798 C C . VAL B 1 241 ? -59.230 -2.978 -63.949 1.000 60.787 234 VAL B C 1
ATOM 3799 O O . VAL B 1 241 ? -58.133 -3.292 -64.400 1.000 65.768 234 VAL B O 1
ATOM 3803 N N . LYS B 1 242 ? -60.280 -3.812 -63.942 1.000 76.230 235 LYS B N 1
ATOM 3804 C CA . LYS B 1 242 ? -60.209 -5.165 -64.479 1.000 80.412 235 LYS B CA 1
ATOM 3805 C C . LYS B 1 242 ? -60.780 -5.194 -65.911 1.000 77.119 235 LYS B C 1
ATOM 3806 O O . LYS B 1 242 ? -60.021 -4.839 -66.838 1.000 84.001 235 LYS B O 1
#

Foldseek 3Di:
DAEEEEECPPPPCVQVVVPDPPPHHYHYQHDPPQLLVSLLVLCVVCVPPAAEYEYEYHDDLLSLLSNLQSNAQRYWYWYFAQDPHHTDTDGGPHLCLLQDADPDADWKDKDKDDWDQEEEEEEAADQDDCVVQVVVCCCPPVVDDGHMYIYMYTDPDRHDDDSVCLSVSLSHVLNVVVVVCVVDNHQEYEYHYDDDNVSSSSNSNNNHLPHWYWGWDDDVHIDTNDTSVSSVVSD/DADEAEEEEACPPPVCVLVVVVDPPPHHYHYQHDPPALLVSLLVLLVVLVPHRYEYEYEYHDDLLSLLLNLQLNEQPHFYWYWDQDDHGTDTQPGDHLVNLQDADPDADWKDKDKDDFDQEEEEEAQAADDGCPVQVVVCCVPPVPDGGHIYIYIYTPPQRRNADSHCLSSVLSHVLNVVVVVCVVDNHQEYEYHYPDDNSSSNSNSNNNHLPHFYWGWDDDVHIDTNDTSVSSVVSD

Secondary structure (DSSP, 8-state):
-EEEEEESS-TTTHHHHHHSPTT-EEEEEE-SS-HHHHHHHHHHHHTT--S-EEEEEES-HHHHHHHHHHH-SSS-EEEEEEETTEEEEEEES-GGGGT---S--SSEEEEEE--SSEEEEEEE-SSS--HHHHHHHIIIII--SS-EEEEEEE-S--SPPPGGGHHHHHHHHHHHHHHGGGT---SEEEEEEES-HHHHHHHHHHHTTSSEEEEEEEESEEEEEEEHHHHHHH-/----EEEEEESS-TTHHHHHHHSPTT--EEEEE-SS-HHHHHHHHHHHHHT--S-EEEEEES-HHHHHHHHHHH-SS--EEEEEEETTEEEEPP---HHHHT---S--SSEEEEEE--SSEEEEEEE-SSS--HHHHHHHIIIII--SS-EEEEEEESS-TT---GGGHHHHHHHHHHHHHHGGGT---SEEEEEEES-HHHHHHHHHHHTTSS-EEEEEEESEEEEEEEHHHHHHH-

Solvent-accessible surface area: 20708 Å² total; per-residue (Å²): 130,40,0,0,4,4,0,93,139,21,170,37,17,82,81,0,76,154,36,12,64,187,140,19,133,20,98,50,0,52,14,120,46,68,27,34,62,1,0,102,64,0,40,68,28,0,100,136,48,73,42,44,0,10,1,0,22,38,19,36,20,2,1,0,0,0,0,0,3,1,6,25,33,108,25,15,0,6,4,33,26,120,43,147,57,45,35,73,56,2,80,12,97,51,1,52,49,4,34,34,24,43,171,122,28,82,58,0,60,64,105,60,69,80,21,24,73,32,0,0,0,0,0,5,12,31,96,123,110,19,46,93,51,0,57,115,24,0,134,92,148,49,196,44,157,114,15,0,11,1,20,0,22,20,73,76,34,120,38,137,6,49,27,138,42,2,36,50,0,1,16,4,0,1,0,9,0,0,32,7,17,103,110,37,16,15,85,82,0,6,0,0,19,35,22,38,26,0,0,0,2,0,0,0,4,1,1,14,28,47,26,69,0,14,0,6,16,113,92,63,102,23,94,75,23,3,36,34,137,52,0,107,120,19,122,228,66,104,69,26,0,0,1,4,0,99,143,23,153,31,31,117,37,0,89,156,32,12,62,186,124,3,101,27,67,67,5,53,16,118,46,68,37,39,64,2,0,98,68,2,52,49,21,3,123,108,5,90,25,51,0,14,6,2,21,34,17,36,20,2,0,0,0,0,0,0,4,2,12,27,76,100,50,78,4,4,4,34,40,41,34,41,40,31,23,81,49,2,57,119,20,87,11,152,52,1,64,95,110,49,181,144,50,105,54,2,67,70,114,48,55,83,20,24,94,19,0,0,0,0,0,7,0,28,3,45,11,17,37,26,28,0,53,51,26,3,145,86,138,35,229,55,167,103,18,0,27,3,22,0,29,4,89,61,26,17,9,26,6,43,4,122,38,4,19,53,0,0,21,6,0,5,1,13,0,49,29,5,64,160,111,43,88,19,86,66,0,9,0,0,21,11,14,26,24,0,0,0,2,0,0,0,4,9,3,8,30,183,31,73,0,24,0,7,20,92,92,61,91,11,104,70,31,3,36,46,127,38,0,117,118,12,127

Sequence (473 aa):
MIGVYITKWGFEVETFKKALPKNTEVKTIAFTGDWIEAVRQFYSTVKEIDGHIHLALNGPSSLAFGCGVIFGSLKTFSFWHYQNGAYHTIPITNVRALKQRLKQYNYVEPFYEAGGKDLVVMLNYSHHEIKTAVKEYVMNKLRLENPSYLEISLKGITGNIPIELMPTVANETSSLLQDVKKHQSFDRFHFFFSCPVPIAFMVGVAFGLYDELVVYNFSGTYEPVLSFKDLKEVKMAHMIGVYITKWGFEVETFKKALPKNTEVKTIAFTGDWIEAVRQFYSTVKEIDGHIHLALNGPSSLAFGCGVIFGSLKTFSFWHYQNGAYHTIPITNVRALKQRLKQYNYVEPFYEAGGKDLVVMLNYSHHEIKTAVKEYVMNKLRLENPSYLEISLKGITGNIPIELMPTVANETSSLLQDVKKHQSFDRFHFFFSCPVPIAFMVGVAFGLYDELVVYNFSGTYEPVLSFKDLKEVK

Radius of gyration: 23.34 Å; Cα contacts (8 Å, |Δi|>4): 1002; chains: 2; bounding box: 61×62×60 Å

Nearest PDB structures (foldseek):
  9eyi-assembly1_C  TM=7.590E-01  e=2.460E-13  Candidatus Cloacimonas acidaminovorans
  9eyj-assembly1_B  TM=7.693E-01  e=7.606E-13  Candidatus Cloacimonas acidaminovorans
  7yib-assembly1_A  TM=7.245E-01  e=2.686E-11  Enterobacter cloacae
  7yia-assembly1_A  TM=6.897E-01  e=6.169E-11  Enterobacter cloacae
  6wam-assembly6_F  TM=6.867E-01  e=3.155E-08  Acinetobacter baumannii